Protein AF-A0A0G4HRJ5-F1 (afdb_monomer_lite)

Structure (mmCIF, N/CA/C/O backbone):
data_AF-A0A0G4HRJ5-F1
#
_entry.id   AF-A0A0G4HRJ5-F1
#
loop_
_atom_site.group_PDB
_atom_site.id
_atom_site.type_symbol
_atom_site.label_atom_id
_atom_site.label_alt_id
_atom_site.label_comp_id
_atom_site.label_asym_id
_atom_site.label_entity_id
_atom_site.label_seq_id
_atom_site.pdbx_PDB_ins_code
_atom_site.Cartn_x
_atom_site.Cartn_y
_atom_site.Cartn_z
_atom_site.occupancy
_atom_site.B_iso_or_equiv
_atom_site.auth_seq_id
_atom_site.auth_comp_id
_atom_site.auth_asym_id
_atom_site.auth_atom_id
_atom_site.pdbx_PDB_model_num
ATOM 1 N N . MET A 1 1 ? 18.821 3.991 -39.140 1.00 31.70 1 MET A N 1
ATOM 2 C CA . MET A 1 1 ? 17.933 5.012 -38.545 1.00 31.70 1 MET A CA 1
ATOM 3 C C . MET A 1 1 ? 18.619 5.508 -37.293 1.00 31.70 1 MET A C 1
ATOM 5 O O . MET A 1 1 ? 19.031 4.677 -36.500 1.00 31.70 1 MET A O 1
ATOM 9 N N . VAL A 1 2 ? 18.840 6.815 -37.174 1.00 23.64 2 VAL A N 1
ATOM 10 C CA . VAL A 1 2 ? 19.399 7.420 -35.958 1.00 23.64 2 VAL A CA 1
ATOM 11 C C . VAL A 1 2 ? 18.264 7.475 -34.936 1.00 23.64 2 VAL A C 1
ATOM 13 O O . VAL A 1 2 ? 17.180 7.947 -35.272 1.00 23.64 2 VAL A O 1
ATOM 16 N N . SER A 1 3 ? 18.463 6.905 -33.745 1.00 29.08 3 SER A N 1
ATOM 17 C CA . SER A 1 3 ? 17.509 7.045 -32.646 1.00 29.08 3 SER A CA 1
ATOM 18 C C . SER A 1 3 ? 17.681 8.428 -32.034 1.00 29.08 3 SER A C 1
ATOM 20 O O . SER A 1 3 ? 18.750 8.725 -31.498 1.00 29.08 3 SER A O 1
ATOM 22 N N . ASP A 1 4 ? 16.644 9.254 -32.081 1.00 27.31 4 ASP A N 1
ATOM 23 C CA . ASP A 1 4 ? 16.620 10.483 -31.299 1.00 27.31 4 ASP A CA 1
ATOM 24 C C . ASP A 1 4 ? 16.441 10.102 -29.823 1.00 27.31 4 ASP A C 1
ATOM 26 O O . ASP A 1 4 ? 15.379 9.642 -29.397 1.00 27.31 4 ASP A O 1
ATOM 30 N N . SER A 1 5 ? 17.511 10.229 -29.037 1.00 27.28 5 SER A N 1
ATOM 31 C CA . SER A 1 5 ? 17.437 10.158 -27.580 1.00 27.28 5 SER A CA 1
ATOM 32 C C . SER A 1 5 ? 16.803 11.449 -27.071 1.00 27.28 5 SER A C 1
ATOM 34 O O . SER A 1 5 ? 17.432 12.508 -27.104 1.00 27.28 5 SER A O 1
ATOM 36 N N . VAL A 1 6 ? 15.563 11.383 -26.595 1.00 27.91 6 VAL A N 1
ATOM 37 C CA . VAL A 1 6 ? 14.952 12.506 -25.880 1.00 27.91 6 VAL A CA 1
ATOM 38 C C . VAL A 1 6 ? 15.430 12.444 -24.429 1.00 27.91 6 VAL A C 1
ATOM 40 O O . VAL A 1 6 ? 14.814 11.803 -23.586 1.00 27.91 6 VAL A O 1
ATOM 43 N N . THR A 1 7 ? 16.546 13.108 -24.127 1.00 31.84 7 THR A N 1
ATOM 44 C CA . THR A 1 7 ? 17.086 13.229 -22.754 1.00 31.84 7 THR A CA 1
ATOM 45 C C . THR A 1 7 ? 16.433 14.374 -21.957 1.00 31.84 7 THR A C 1
ATOM 47 O O . THR A 1 7 ? 16.959 14.817 -20.946 1.00 31.84 7 THR A O 1
ATOM 50 N N . TYR A 1 8 ? 15.273 14.880 -22.372 1.00 31.11 8 TYR A N 1
ATOM 51 C CA . TYR A 1 8 ? 14.590 15.987 -21.694 1.00 31.11 8 TYR A CA 1
ATOM 52 C C . TYR A 1 8 ? 13.106 15.668 -21.524 1.00 31.11 8 TYR A C 1
ATOM 54 O O . TYR A 1 8 ? 12.290 16.018 -22.369 1.00 31.11 8 TYR A O 1
ATOM 62 N N . VAL A 1 9 ? 12.748 14.997 -20.428 1.00 36.56 9 VAL A N 1
ATOM 63 C CA . VAL A 1 9 ? 11.336 14.819 -20.026 1.00 36.56 9 VAL A CA 1
ATOM 64 C C . VAL A 1 9 ? 11.075 15.357 -18.611 1.00 36.56 9 VAL A C 1
ATOM 66 O O . VAL A 1 9 ? 9.957 15.310 -18.129 1.00 36.56 9 VAL A O 1
ATOM 69 N N . THR A 1 10 ? 12.054 15.941 -17.922 1.00 44.94 10 THR A N 1
ATOM 70 C CA . THR A 1 10 ? 11.899 16.219 -16.484 1.00 44.94 10 THR A CA 1
ATOM 71 C C . THR A 1 10 ? 11.184 17.536 -16.163 1.00 44.94 10 THR A C 1
ATOM 73 O O . THR A 1 10 ? 10.340 17.557 -15.277 1.00 44.94 10 THR A O 1
ATOM 76 N N . GLU A 1 11 ? 11.442 18.627 -16.890 1.00 33.75 11 GLU A N 1
ATOM 77 C CA . GLU A 1 11 ? 10.856 19.942 -16.561 1.00 33.75 11 GLU A CA 1
ATOM 78 C C . GLU A 1 11 ? 9.543 20.212 -17.317 1.00 33.75 11 GLU A C 1
ATOM 80 O O . GLU A 1 11 ? 8.585 20.746 -16.762 1.00 33.75 11 GLU A O 1
ATOM 85 N N . THR A 1 12 ? 9.483 19.825 -18.594 1.00 34.88 12 THR A N 1
ATOM 86 C CA . THR A 1 12 ? 8.328 20.080 -19.468 1.00 34.88 12 THR A CA 1
ATOM 87 C C . THR A 1 12 ? 7.166 19.145 -19.164 1.00 34.88 12 THR A C 1
ATOM 89 O O . THR A 1 12 ? 6.033 19.603 -19.160 1.00 34.88 12 THR A O 1
ATOM 92 N N . ALA A 1 13 ? 7.423 17.866 -18.860 1.00 34.97 13 ALA A N 1
ATOM 93 C CA . ALA A 1 13 ? 6.357 16.954 -18.446 1.00 34.97 13 ALA A CA 1
ATOM 94 C C . ALA A 1 13 ? 5.834 17.305 -17.049 1.00 34.97 13 ALA A C 1
ATOM 96 O O . ALA A 1 13 ? 4.633 17.230 -16.835 1.00 34.97 13 ALA A O 1
ATOM 97 N N . ARG A 1 14 ? 6.706 17.768 -16.136 1.00 38.19 14 ARG A N 1
ATOM 98 C CA . ARG A 1 14 ? 6.296 18.306 -14.832 1.00 38.19 14 ARG A CA 1
ATOM 99 C C . ARG A 1 14 ? 5.398 19.530 -14.998 1.00 38.19 14 ARG A C 1
ATOM 101 O O . ARG A 1 14 ? 4.308 19.537 -14.453 1.00 38.19 14 ARG A O 1
ATOM 108 N N . ARG A 1 15 ? 5.805 20.523 -15.798 1.00 38.50 15 ARG A N 1
ATOM 109 C CA . ARG A 1 15 ? 4.984 21.718 -16.065 1.00 38.50 15 ARG A CA 1
ATOM 110 C C . ARG A 1 15 ? 3.694 21.406 -16.813 1.00 38.50 15 ARG A C 1
ATOM 112 O O . ARG A 1 15 ? 2.676 21.985 -16.474 1.00 38.50 15 ARG A O 1
ATOM 119 N N . ALA A 1 16 ? 3.724 20.496 -17.786 1.00 37.69 16 ALA A N 1
ATOM 120 C CA . ALA A 1 16 ? 2.526 20.066 -18.498 1.00 37.69 16 ALA A CA 1
ATOM 121 C C . ALA A 1 16 ? 1.567 19.335 -17.554 1.00 37.69 16 ALA A C 1
ATOM 123 O O . ALA A 1 16 ? 0.392 19.653 -17.537 1.00 37.69 16 ALA A O 1
ATOM 124 N N . LEU A 1 17 ? 2.065 18.425 -16.711 1.00 37.88 17 LEU A N 1
ATOM 125 C CA . LEU A 1 17 ? 1.256 17.743 -15.704 1.00 37.88 17 LEU A CA 1
ATOM 126 C C . LEU A 1 17 ? 0.720 18.727 -14.651 1.00 37.88 17 LEU A C 1
ATOM 128 O O . LEU A 1 17 ? -0.447 18.647 -14.298 1.00 37.88 17 LEU A O 1
ATOM 132 N N . GLU A 1 18 ? 1.525 19.687 -14.193 1.00 40.72 18 GLU A N 1
ATOM 133 C CA . GLU A 1 18 ? 1.109 20.744 -13.260 1.00 40.72 18 GLU A CA 1
ATOM 134 C C . GLU A 1 18 ? 0.071 21.695 -13.876 1.00 40.72 18 GLU A C 1
ATOM 136 O O . GLU A 1 18 ? -0.899 22.035 -13.205 1.00 40.72 18 GLU A O 1
ATOM 141 N N . GLU A 1 19 ? 0.228 22.110 -15.137 1.00 39.84 19 GLU A N 1
ATOM 142 C CA . GLU A 1 19 ? -0.757 22.929 -15.859 1.00 39.84 19 GLU A CA 1
ATOM 143 C C . GLU A 1 19 ? -2.041 22.148 -16.156 1.00 39.84 19 GLU A C 1
ATOM 145 O O . GLU A 1 19 ? -3.129 22.693 -15.987 1.00 39.84 19 GLU A O 1
ATOM 150 N N . GLU A 1 20 ? -1.949 20.874 -16.542 1.00 41.22 20 GLU A N 1
ATOM 151 C CA . GLU A 1 20 ? -3.113 20.023 -16.805 1.00 41.22 20 GLU A CA 1
ATOM 152 C C . GLU A 1 20 ? -3.873 19.730 -15.504 1.00 41.22 20 GLU A C 1
ATOM 154 O O . GLU A 1 20 ? -5.090 19.879 -15.470 1.00 41.22 20 GLU A O 1
ATOM 159 N N . ILE A 1 21 ? -3.176 19.410 -14.403 1.00 39.03 21 ILE A N 1
ATOM 160 C CA . ILE A 1 21 ? -3.776 19.221 -13.071 1.00 39.03 21 ILE A CA 1
ATOM 161 C C . ILE A 1 21 ? -4.459 20.514 -12.617 1.00 39.03 21 ILE A C 1
ATOM 163 O O . ILE A 1 21 ? -5.621 20.476 -12.209 1.00 39.03 21 ILE A O 1
ATOM 167 N N . LYS A 1 22 ? -3.784 21.661 -12.760 1.00 39.59 22 LYS A N 1
ATOM 168 C CA . LYS A 1 22 ? -4.311 22.980 -12.381 1.00 39.59 22 LYS A CA 1
ATOM 169 C C . LYS A 1 22 ? -5.511 23.418 -13.229 1.00 39.59 22 LYS A C 1
ATOM 171 O O . LYS A 1 22 ? -6.364 24.135 -12.719 1.00 39.59 22 LYS A O 1
ATOM 176 N N . ASN A 1 23 ? -5.596 22.972 -14.483 1.00 40.16 23 ASN A N 1
ATOM 177 C CA . ASN A 1 23 ? -6.722 23.244 -15.383 1.00 40.16 23 ASN A CA 1
ATOM 178 C C . ASN A 1 23 ? -7.838 22.181 -15.310 1.00 40.16 23 ASN A C 1
ATOM 180 O O . ASN A 1 23 ? -8.950 22.430 -15.770 1.00 40.16 23 ASN A O 1
ATOM 184 N N . SER A 1 24 ? -7.570 20.999 -14.744 1.00 41.06 24 SER A N 1
ATOM 185 C CA . SER A 1 24 ? -8.517 19.872 -14.685 1.00 41.06 24 SER A CA 1
ATOM 186 C C . SER A 1 24 ? -9.496 19.910 -13.508 1.00 41.06 24 SER A C 1
ATOM 188 O O . SER A 1 24 ? -10.345 19.023 -13.401 1.00 41.06 24 SER A O 1
ATOM 190 N N . SER A 1 25 ? -9.413 20.924 -12.642 1.00 40.06 25 SER A N 1
ATOM 191 C CA . SER A 1 25 ? -10.171 20.970 -11.389 1.00 40.06 25 SER A CA 1
ATOM 192 C C . SER A 1 25 ? -11.670 21.250 -11.533 1.00 40.06 25 SER A C 1
ATOM 194 O O . SER A 1 25 ? -12.364 21.159 -10.525 1.00 40.06 25 SER A O 1
ATOM 196 N N . GLU A 1 26 ? -12.212 21.504 -12.733 1.00 41.25 26 GLU A N 1
ATOM 197 C CA . GLU A 1 26 ? -13.675 21.629 -12.888 1.00 41.25 26 GLU A CA 1
ATOM 198 C C . GLU A 1 26 ? -14.309 20.834 -14.037 1.00 41.25 26 GLU A C 1
ATOM 200 O O . GLU A 1 26 ? -15.413 20.334 -13.847 1.00 41.25 26 GLU A O 1
ATOM 205 N N . GLU A 1 27 ? -13.643 20.565 -15.164 1.00 43.56 27 GLU A N 1
ATOM 206 C CA . GLU A 1 27 ? -14.163 19.621 -16.167 1.00 43.56 27 GLU A CA 1
ATOM 207 C C . GLU A 1 27 ? -13.027 18.989 -16.982 1.00 43.56 27 GLU A C 1
ATOM 209 O O . GLU A 1 27 ? -12.600 19.528 -18.002 1.00 43.56 27 GLU A O 1
ATOM 214 N N . MET A 1 28 ? -12.561 17.792 -16.604 1.00 46.19 28 MET A N 1
ATOM 215 C CA . MET A 1 28 ? -11.814 16.968 -17.563 1.00 46.19 28 MET A CA 1
ATOM 216 C C . MET A 1 28 ? -12.704 16.729 -18.792 1.00 46.19 28 MET A C 1
ATOM 218 O O . MET A 1 28 ? -13.804 16.178 -18.636 1.00 46.19 28 MET A O 1
ATOM 222 N N . PRO A 1 29 ? -12.276 17.099 -20.015 1.00 47.25 29 PRO A N 1
ATOM 223 C CA . PRO A 1 29 ? -13.163 17.037 -21.164 1.00 47.25 29 PRO A CA 1
ATOM 224 C C . PRO A 1 29 ? -13.667 15.606 -21.363 1.00 47.25 29 PRO A C 1
ATOM 226 O O . PRO A 1 29 ? -12.880 14.659 -21.401 1.00 47.25 29 PRO A O 1
ATOM 229 N N . LYS A 1 30 ? -14.984 15.430 -21.541 1.00 48.16 30 LYS A N 1
ATOM 230 C CA . LYS A 1 30 ? -15.637 14.114 -21.741 1.00 48.16 30 LYS A CA 1
ATOM 231 C C . LYS A 1 30 ? -14.967 13.253 -22.828 1.00 48.16 30 LYS A C 1
ATOM 233 O O . LYS A 1 30 ? -15.100 12.032 -22.807 1.00 48.16 30 LYS A O 1
ATOM 238 N N . ALA A 1 31 ? -14.249 13.876 -23.766 1.00 44.59 31 ALA A N 1
ATOM 239 C CA . ALA A 1 31 ? -13.450 13.217 -24.795 1.00 44.59 31 ALA A CA 1
ATOM 240 C C . ALA A 1 31 ? -12.243 12.426 -24.244 1.00 44.59 31 ALA A C 1
ATOM 242 O O . ALA A 1 31 ? -11.934 11.372 -24.791 1.00 44.59 31 ALA A O 1
ATOM 243 N N . PHE A 1 32 ? -11.606 12.876 -23.157 1.00 41.34 32 PHE A N 1
ATOM 244 C CA . PHE A 1 32 ? -10.485 12.175 -22.508 1.00 41.34 32 PHE A CA 1
ATOM 245 C C . PHE A 1 32 ? -10.941 10.997 -21.643 1.00 41.34 32 PHE A C 1
ATOM 247 O O . PHE A 1 32 ? -10.195 10.044 -21.448 1.00 41.34 32 PHE A O 1
ATOM 254 N N . LEU A 1 33 ? -12.195 11.023 -21.183 1.00 48.62 33 LEU A N 1
ATOM 255 C CA . LEU A 1 33 ? -12.814 9.930 -20.430 1.00 48.62 33 LEU A CA 1
ATOM 256 C C . LEU A 1 33 ? -13.374 8.811 -21.326 1.00 48.62 33 LEU A C 1
ATOM 258 O O . LEU A 1 33 ? -13.763 7.763 -20.807 1.00 48.62 33 LEU A O 1
ATOM 262 N N . LYS A 1 34 ? -13.417 9.001 -22.654 1.00 47.16 34 LYS A N 1
ATOM 263 C CA . LYS A 1 34 ? -13.717 7.919 -23.600 1.00 47.16 34 LYS A CA 1
ATOM 264 C C . LYS A 1 34 ? -12.475 7.037 -23.761 1.00 47.16 34 LYS A C 1
ATOM 266 O O . LYS A 1 34 ? -11.459 7.479 -24.294 1.00 47.16 34 LYS A O 1
ATOM 271 N N . ALA A 1 35 ? -12.576 5.789 -23.304 1.00 45.81 35 ALA A N 1
ATOM 272 C CA . ALA A 1 35 ? -11.526 4.784 -23.445 1.00 45.81 35 ALA A CA 1
ATOM 273 C C . ALA A 1 35 ? -11.097 4.598 -24.916 1.00 45.81 35 ALA A C 1
ATOM 275 O O . ALA A 1 35 ? -11.914 4.714 -25.833 1.00 45.81 35 ALA A O 1
ATOM 276 N N . GLY A 1 36 ? -9.809 4.310 -25.132 1.00 44.94 36 GLY A N 1
ATOM 277 C CA . GLY A 1 36 ? -9.297 3.851 -26.426 1.00 44.94 36 GLY A CA 1
ATOM 278 C C . GLY A 1 36 ? -9.843 2.462 -26.768 1.00 44.94 36 GLY A C 1
ATOM 279 O O . GLY A 1 36 ? -10.295 1.736 -25.884 1.00 44.94 36 GLY A O 1
ATOM 280 N N . ASP A 1 37 ? -9.821 2.091 -28.051 1.00 49.75 37 ASP A N 1
ATOM 281 C CA . ASP A 1 37 ? -10.611 0.970 -28.587 1.00 49.75 37 ASP A CA 1
ATOM 282 C C . ASP A 1 37 ? -10.326 -0.396 -27.919 1.00 49.75 37 ASP A C 1
ATOM 284 O O . ASP A 1 37 ? -11.249 -1.196 -27.781 1.00 49.75 37 ASP A O 1
ATOM 288 N N . ASN A 1 38 ? -9.106 -0.609 -27.394 1.00 43.97 38 ASN A N 1
ATOM 289 C CA . ASN A 1 38 ? -8.694 -1.832 -26.682 1.00 43.97 38 ASN A CA 1
ATOM 290 C C . ASN A 1 38 ? -8.533 -1.683 -25.153 1.00 43.97 38 ASN A C 1
ATOM 292 O O . ASN A 1 38 ? -8.347 -2.682 -24.464 1.00 43.97 38 ASN A O 1
ATOM 296 N N . SER A 1 39 ? -8.655 -0.470 -24.596 1.00 51.12 39 SER A N 1
ATOM 297 C CA . SER A 1 39 ? -8.697 -0.221 -23.140 1.00 51.12 39 SER A CA 1
ATOM 298 C C . SER A 1 39 ? -10.122 -0.055 -22.599 1.00 51.12 39 SER A C 1
ATOM 300 O O . SER A 1 39 ? -10.316 0.348 -21.453 1.00 51.12 39 SER A O 1
ATOM 302 N N . LYS A 1 40 ? -11.140 -0.383 -23.408 1.00 56.91 40 LYS A N 1
ATOM 303 C CA . LYS A 1 40 ? -12.565 -0.232 -23.060 1.00 56.91 40 LYS A CA 1
ATOM 304 C C . LYS A 1 40 ? -12.950 -0.916 -21.747 1.00 56.91 40 LYS A C 1
ATOM 306 O O . LYS A 1 40 ? -13.746 -0.362 -20.985 1.00 56.91 40 LYS A O 1
ATOM 311 N N . ASN A 1 41 ? -12.368 -2.081 -21.463 1.00 64.38 41 ASN A N 1
ATOM 312 C CA . ASN A 1 41 ? -12.730 -2.850 -20.276 1.00 64.38 41 ASN A CA 1
ATOM 313 C C . ASN A 1 41 ? -11.888 -2.454 -19.060 1.00 64.38 41 ASN A C 1
ATOM 315 O O . ASN A 1 41 ? -12.483 -2.124 -18.042 1.00 64.38 41 ASN A O 1
ATOM 319 N N . PHE A 1 42 ? -10.563 -2.338 -19.181 1.00 74.88 42 PHE A N 1
ATOM 320 C CA . PHE A 1 42 ? -9.662 -2.058 -18.054 1.00 74.88 42 PHE A CA 1
ATOM 321 C C . PHE A 1 42 ? -8.687 -0.901 -18.362 1.00 74.88 42 PHE A C 1
ATOM 323 O O . PHE A 1 42 ? -7.552 -1.135 -18.781 1.00 74.88 42 PHE A O 1
ATOM 330 N N . PRO A 1 43 ? -9.126 0.365 -18.224 1.00 80.31 43 PRO A N 1
ATOM 331 C CA . PRO A 1 43 ? -8.335 1.528 -18.637 1.00 80.31 43 PRO A CA 1
ATOM 332 C C . PRO A 1 43 ? -7.330 2.032 -17.588 1.00 80.31 43 PRO A C 1
ATOM 334 O O . PRO A 1 43 ? -6.434 2.802 -17.932 1.00 80.31 43 PRO A O 1
ATOM 337 N N . TYR A 1 44 ? -7.473 1.639 -16.323 1.00 86.12 44 TYR A N 1
ATOM 338 C CA . TYR A 1 44 ? -6.615 2.088 -15.225 1.00 86.12 44 TYR A CA 1
ATOM 339 C C . TYR A 1 44 ? -5.304 1.300 -15.222 1.00 86.12 44 TYR A C 1
ATOM 341 O O . TYR A 1 44 ? -5.316 0.096 -15.474 1.00 86.12 44 TYR A O 1
ATOM 349 N N . PHE A 1 45 ? -4.174 1.977 -14.991 1.00 86.62 45 PHE A N 1
ATOM 350 C CA . PHE A 1 45 ? -2.818 1.393 -14.984 1.00 86.62 45 PHE A CA 1
ATOM 351 C C . PHE A 1 45 ? -2.381 0.657 -16.270 1.00 86.62 45 PHE A C 1
ATOM 353 O O . PHE A 1 45 ? -1.305 0.065 -16.321 1.00 86.62 45 PHE A O 1
ATOM 360 N N . ALA A 1 46 ? -3.142 0.743 -17.367 1.00 85.56 46 ALA A N 1
ATOM 361 C CA . ALA A 1 46 ? -2.824 0.057 -18.625 1.00 85.56 46 ALA A CA 1
ATOM 362 C C . ALA A 1 46 ? -1.555 0.588 -19.332 1.00 85.56 46 ALA A C 1
ATOM 364 O O . ALA A 1 46 ? -1.059 -0.023 -20.280 1.00 85.56 46 ALA A O 1
ATOM 365 N N . PHE A 1 47 ? -1.014 1.717 -18.863 1.00 86.25 47 PHE A N 1
ATOM 366 C CA . PHE A 1 47 ? 0.242 2.297 -19.339 1.00 86.25 47 PHE A CA 1
ATOM 367 C C . PHE A 1 47 ? 1.491 1.570 -18.808 1.00 86.25 47 PHE A C 1
ATOM 369 O O . PHE A 1 47 ? 2.586 1.820 -19.317 1.00 86.25 47 PHE A O 1
ATOM 376 N N . MET A 1 48 ? 1.344 0.691 -17.809 1.00 90.00 48 MET A N 1
ATOM 377 C CA . MET A 1 48 ? 2.463 -0.028 -17.196 1.00 90.00 48 MET A CA 1
ATOM 378 C C . MET A 1 48 ? 3.207 -0.886 -18.234 1.00 90.00 48 MET A C 1
ATOM 380 O O . MET A 1 48 ? 2.573 -1.634 -18.989 1.00 90.00 48 MET A O 1
ATOM 384 N N . PRO A 1 49 ? 4.545 -0.780 -18.319 1.00 92.75 49 PRO A N 1
ATOM 385 C CA . PRO A 1 49 ? 5.308 -1.494 -19.328 1.00 92.75 49 PRO A CA 1
ATOM 386 C C . PRO A 1 49 ? 5.594 -2.947 -18.909 1.00 92.75 49 PRO A C 1
ATOM 388 O O . PRO A 1 49 ? 5.500 -3.310 -17.739 1.00 92.75 49 PRO A O 1
ATOM 391 N N . ILE A 1 50 ? 5.992 -3.783 -19.868 1.00 93.31 50 ILE A N 1
ATOM 392 C CA . ILE A 1 50 ? 6.495 -5.142 -19.603 1.00 93.31 50 ILE A CA 1
ATOM 393 C C . ILE A 1 50 ? 8.019 -5.136 -19.584 1.00 93.31 50 ILE A C 1
ATOM 395 O O . ILE A 1 50 ? 8.629 -4.414 -20.371 1.00 93.31 50 ILE A O 1
ATOM 399 N N . ILE A 1 51 ? 8.644 -5.943 -18.730 1.00 94.00 51 ILE A N 1
ATOM 400 C CA . ILE A 1 51 ? 10.090 -6.161 -18.807 1.00 94.00 51 ILE A CA 1
ATOM 401 C C . ILE A 1 51 ? 10.411 -7.085 -19.987 1.00 94.00 51 ILE A C 1
ATOM 403 O O . ILE A 1 51 ? 9.759 -8.109 -20.174 1.00 94.00 51 ILE A O 1
ATOM 407 N N . LEU A 1 52 ? 11.408 -6.715 -20.789 1.00 95.12 52 LEU A N 1
ATOM 408 C CA . LEU A 1 52 ? 11.949 -7.566 -21.852 1.00 95.12 52 LEU A CA 1
ATOM 409 C C . LEU A 1 52 ? 13.174 -8.347 -21.387 1.00 95.12 52 LEU A C 1
ATOM 411 O O . LEU A 1 52 ? 13.378 -9.472 -21.828 1.00 95.12 52 LEU A O 1
ATOM 415 N N . GLY A 1 53 ? 13.990 -7.746 -20.524 1.00 94.50 53 GLY A N 1
ATOM 416 C CA . GLY A 1 53 ? 15.203 -8.354 -19.998 1.00 94.50 53 GLY A CA 1
ATOM 417 C C . GLY A 1 53 ? 16.169 -7.324 -19.434 1.00 94.50 53 GLY A C 1
ATOM 418 O O . GLY A 1 53 ? 15.861 -6.130 -19.353 1.00 94.50 53 GLY A O 1
ATOM 419 N N . THR A 1 54 ? 17.354 -7.805 -19.077 1.00 95.06 54 THR A N 1
ATOM 420 C CA . THR A 1 54 ? 18.424 -6.999 -18.493 1.00 95.06 54 THR A CA 1
ATOM 421 C C . THR A 1 54 ? 19.700 -7.187 -19.298 1.00 95.06 54 THR A C 1
ATOM 423 O O . THR A 1 54 ? 20.151 -8.312 -19.498 1.00 95.06 54 THR A O 1
ATOM 426 N N . ALA A 1 55 ? 20.292 -6.084 -19.750 1.00 96.25 55 ALA A N 1
ATOM 427 C CA . ALA A 1 55 ? 21.553 -6.085 -20.477 1.00 96.25 55 ALA A CA 1
ATOM 428 C C . ALA A 1 55 ? 22.702 -5.714 -19.530 1.00 96.25 55 ALA A C 1
ATOM 430 O O . ALA A 1 55 ? 22.904 -4.536 -19.215 1.00 96.25 55 ALA A O 1
ATOM 431 N N . VAL A 1 56 ? 23.447 -6.725 -19.079 1.00 96.00 56 VAL A N 1
ATOM 432 C CA . VAL A 1 56 ? 24.644 -6.550 -18.244 1.00 96.00 56 VAL A CA 1
ATOM 433 C C . VAL A 1 56 ? 25.829 -6.143 -19.131 1.00 96.00 56 VAL A C 1
ATOM 435 O O . VAL A 1 56 ? 26.059 -6.795 -20.155 1.00 96.00 56 VAL A O 1
ATOM 438 N N . PRO A 1 57 ? 26.566 -5.065 -18.802 1.00 95.88 57 PRO A N 1
ATOM 439 C CA . PRO A 1 57 ? 27.725 -4.638 -19.578 1.00 95.88 57 PRO A CA 1
ATOM 440 C C . PRO A 1 57 ? 28.764 -5.746 -19.721 1.00 95.88 57 PRO A C 1
ATOM 442 O O . PRO A 1 57 ? 29.098 -6.418 -18.751 1.00 95.88 57 PRO A O 1
ATOM 445 N N . ASP A 1 58 ? 29.264 -5.914 -20.943 1.00 93.00 58 ASP A N 1
ATOM 446 C CA . ASP A 1 58 ? 30.277 -6.909 -21.317 1.00 93.00 58 ASP A CA 1
ATOM 447 C C . ASP A 1 58 ? 29.844 -8.375 -21.110 1.00 93.00 58 ASP A C 1
ATOM 449 O O . ASP A 1 58 ? 30.648 -9.290 -21.287 1.00 93.00 58 ASP A O 1
ATOM 453 N N . GLY A 1 59 ? 28.563 -8.602 -20.803 1.00 92.88 59 GLY A N 1
ATOM 454 C CA . GLY A 1 59 ? 27.934 -9.915 -20.815 1.00 92.88 59 GLY A CA 1
ATOM 455 C C . GLY A 1 59 ? 27.539 -10.380 -22.219 1.00 92.88 59 GLY A C 1
ATOM 456 O O . GLY A 1 59 ? 27.714 -9.682 -23.230 1.00 92.88 59 GLY A O 1
ATOM 457 N N . ASP A 1 60 ? 26.969 -11.582 -22.269 1.00 95.00 60 ASP A N 1
ATOM 458 C CA . ASP A 1 60 ? 26.412 -12.146 -23.493 1.00 95.00 60 ASP A CA 1
ATOM 459 C C . ASP A 1 60 ? 25.221 -11.328 -24.002 1.00 95.00 60 ASP A C 1
ATOM 461 O O . ASP A 1 60 ? 24.528 -10.627 -23.258 1.00 95.00 60 ASP A O 1
ATOM 465 N N . ALA A 1 61 ? 24.986 -11.411 -25.310 1.00 94.44 61 ALA A N 1
ATOM 466 C CA . ALA A 1 61 ? 23.817 -10.791 -25.904 1.00 94.44 61 ALA A CA 1
ATOM 467 C C . ALA A 1 61 ? 22.547 -11.507 -25.413 1.00 94.44 61 ALA A C 1
ATOM 469 O O . ALA A 1 61 ? 22.482 -12.736 -25.393 1.00 94.44 61 ALA A O 1
ATOM 470 N N . PHE A 1 62 ? 21.543 -10.734 -25.006 1.00 95.06 62 PHE A N 1
ATOM 471 C CA . PHE A 1 62 ? 20.310 -11.250 -24.425 1.00 95.06 62 PHE A CA 1
ATOM 472 C C . PHE A 1 62 ? 19.187 -11.238 -25.476 1.00 95.06 62 PHE A C 1
ATOM 474 O O . PHE A 1 62 ? 18.723 -10.153 -25.858 1.00 95.06 62 PHE A O 1
ATOM 481 N N . PRO A 1 63 ? 18.741 -12.405 -25.977 1.00 96.44 63 PRO A N 1
ATOM 482 C CA . PRO A 1 63 ? 17.611 -12.481 -26.892 1.00 96.44 63 PRO A CA 1
ATOM 483 C C . PRO A 1 63 ? 16.293 -12.271 -26.142 1.00 96.44 63 PRO A C 1
ATOM 485 O O . PRO A 1 63 ? 16.127 -12.714 -25.009 1.00 96.44 63 PRO A O 1
ATOM 488 N N . PHE A 1 64 ? 15.320 -11.638 -26.794 1.00 95.44 64 PHE A N 1
ATOM 489 C CA . PHE A 1 64 ? 13.983 -11.454 -26.234 1.00 95.44 64 PHE A CA 1
ATOM 490 C C . PHE A 1 64 ? 12.889 -11.570 -27.296 1.00 95.44 64 PHE A C 1
ATOM 492 O O . PHE A 1 64 ? 13.094 -11.332 -28.491 1.00 95.44 64 PHE A O 1
ATOM 499 N N . SER A 1 65 ? 11.683 -11.882 -26.832 1.00 94.31 65 SER A N 1
ATOM 500 C CA . SER A 1 65 ? 10.450 -11.865 -27.617 1.00 94.31 65 SER A CA 1
ATOM 501 C C . SER A 1 65 ? 9.442 -10.912 -26.991 1.00 94.31 65 SER A C 1
ATOM 503 O O . SER A 1 65 ? 9.325 -10.848 -25.769 1.00 94.31 65 SER A O 1
ATOM 505 N N . VAL A 1 66 ? 8.685 -10.206 -27.825 1.00 91.88 66 VAL A N 1
ATOM 506 C CA . VAL A 1 66 ? 7.583 -9.351 -27.385 1.00 91.88 66 VAL A CA 1
ATOM 507 C C . VAL A 1 66 ? 6.278 -10.145 -27.522 1.00 91.88 66 VAL A C 1
ATOM 509 O O . VAL A 1 66 ? 5.899 -10.467 -28.653 1.00 91.88 66 VAL A O 1
ATOM 512 N N . PRO A 1 67 ? 5.587 -10.470 -26.416 1.00 87.38 67 PRO A N 1
ATOM 513 C CA . PRO A 1 67 ? 4.320 -11.198 -26.459 1.00 87.38 67 PRO A CA 1
ATOM 514 C C . PRO A 1 67 ? 3.259 -10.348 -27.164 1.00 87.38 67 PRO A C 1
ATOM 516 O O . PRO A 1 67 ? 2.833 -9.327 -26.644 1.00 87.38 67 PRO A O 1
ATOM 519 N N . GLY A 1 68 ? 2.876 -10.712 -28.389 1.00 85.12 68 GLY A N 1
ATOM 520 C CA . GLY A 1 68 ? 2.008 -9.859 -29.209 1.00 85.12 68 GLY A CA 1
ATOM 521 C C . GLY A 1 68 ? 0.552 -9.803 -28.747 1.00 85.12 68 GLY A C 1
ATOM 522 O O . GLY A 1 68 ? -0.154 -8.854 -29.069 1.00 85.12 68 GLY A O 1
ATOM 523 N N . ASP A 1 69 ? 0.102 -10.789 -27.974 1.00 84.75 69 ASP A N 1
ATOM 524 C CA . ASP A 1 69 ? -1.264 -10.873 -27.460 1.00 84.75 69 ASP A CA 1
ATOM 525 C C . ASP A 1 69 ? -1.551 -9.880 -26.327 1.00 84.75 69 ASP A C 1
ATOM 527 O O . ASP A 1 69 ? -2.705 -9.509 -26.136 1.00 84.75 69 ASP A O 1
ATOM 531 N N . VAL A 1 70 ? -0.513 -9.393 -25.640 1.00 85.25 70 VAL A N 1
ATOM 532 C CA . VAL A 1 70 ? -0.632 -8.434 -24.524 1.00 85.25 70 VAL A CA 1
ATOM 533 C C . VAL A 1 70 ? -0.335 -6.988 -24.946 1.00 85.25 70 VAL A C 1
ATOM 535 O O . VAL A 1 70 ? -0.293 -6.083 -24.099 1.00 85.25 70 VAL A O 1
ATOM 538 N N . MET A 1 71 ? -0.091 -6.770 -26.243 1.00 87.44 71 MET A N 1
ATOM 539 C CA . MET A 1 71 ? 0.255 -5.483 -26.842 1.00 87.44 71 MET A CA 1
ATOM 540 C C . MET A 1 71 ? -0.954 -4.848 -27.520 1.00 87.44 71 MET A C 1
ATOM 542 O O . MET A 1 71 ? -1.753 -5.499 -28.190 1.00 87.44 71 MET A O 1
ATOM 546 N N . GLU A 1 72 ? -1.068 -3.531 -27.394 1.00 85.56 72 GLU A N 1
ATOM 547 C CA . GLU A 1 72 ? -2.069 -2.781 -28.138 1.00 85.56 72 GLU A CA 1
ATOM 548 C C . GLU A 1 72 ? -1.752 -2.760 -29.652 1.00 85.56 72 GLU A C 1
ATOM 550 O O . GLU A 1 72 ? -0.600 -2.552 -30.045 1.00 85.56 72 GLU A O 1
ATOM 555 N N . PRO A 1 73 ? -2.754 -2.892 -30.541 1.00 82.88 73 PRO A N 1
ATOM 556 C CA . PRO A 1 73 ? -2.561 -2.695 -31.970 1.00 82.88 73 PRO A CA 1
ATOM 557 C C . PRO A 1 73 ? -1.853 -1.370 -32.279 1.00 82.88 73 PRO A C 1
ATOM 559 O O . PRO A 1 73 ? -2.278 -0.295 -31.861 1.00 82.88 73 PRO A O 1
ATOM 562 N N . GLY A 1 74 ? -0.753 -1.453 -33.030 1.00 83.06 74 GLY A N 1
ATOM 563 C CA . GLY A 1 74 ? 0.057 -0.294 -33.414 1.00 83.06 74 GLY A CA 1
ATOM 564 C C . GLY A 1 74 ? 1.100 0.155 -32.384 1.00 83.06 74 GLY A C 1
ATOM 565 O O . GLY A 1 74 ? 1.881 1.049 -32.704 1.00 83.06 74 GLY A O 1
ATOM 566 N N . SER A 1 75 ? 1.166 -0.456 -31.194 1.00 86.69 75 SER A N 1
ATOM 567 C CA . SER A 1 75 ? 2.233 -0.201 -30.208 1.00 86.69 75 SER A CA 1
ATOM 568 C C . SER A 1 75 ? 3.427 -1.159 -30.330 1.00 86.69 75 SER A C 1
ATOM 570 O O . SER A 1 75 ? 4.465 -0.933 -29.696 1.00 86.69 75 SER A O 1
ATOM 572 N N . GLN A 1 76 ? 3.282 -2.216 -31.134 1.00 92.69 76 GLN A N 1
ATOM 573 C CA . GLN A 1 76 ? 4.305 -3.208 -31.444 1.00 92.69 76 GLN A CA 1
ATOM 574 C C . GLN A 1 76 ? 4.647 -3.153 -32.935 1.00 92.69 76 GLN A C 1
ATOM 576 O O . GLN A 1 76 ? 3.820 -3.479 -33.788 1.00 92.69 76 GLN A O 1
ATOM 581 N N . CYS A 1 77 ? 5.878 -2.756 -33.245 1.00 93.56 77 CYS A N 1
ATOM 582 C CA . CYS A 1 77 ? 6.402 -2.760 -34.607 1.00 93.56 77 CYS A CA 1
ATOM 583 C C . CYS A 1 77 ? 7.275 -3.989 -34.863 1.00 93.56 77 CYS A C 1
ATOM 585 O O . CYS A 1 77 ? 7.290 -4.501 -35.980 1.00 93.56 77 CYS A O 1
ATOM 587 N N . TYR A 1 78 ? 7.982 -4.467 -33.837 1.00 95.00 78 TYR A N 1
ATOM 588 C CA . TYR A 1 78 ? 8.870 -5.624 -33.923 1.00 95.00 78 TYR A CA 1
ATOM 589 C C . TYR A 1 78 ? 8.471 -6.695 -32.897 1.00 95.00 78 TYR A C 1
ATOM 591 O O . TYR A 1 78 ? 7.998 -6.392 -31.800 1.00 95.00 78 TYR A O 1
ATOM 599 N N . SER A 1 79 ? 8.620 -7.967 -33.270 1.00 9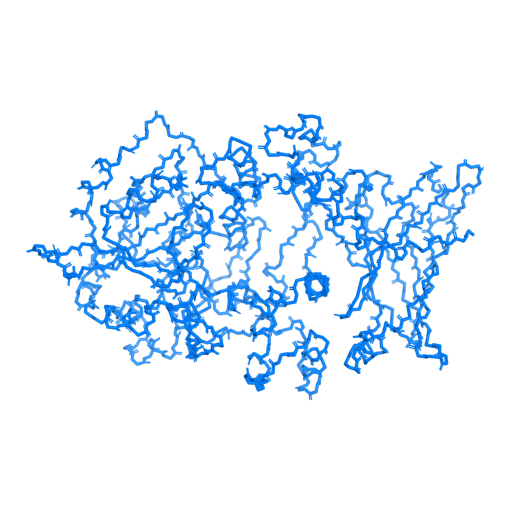4.19 79 SER A N 1
ATOM 600 C CA . SER A 1 79 ? 8.170 -9.114 -32.467 1.00 94.19 79 SER A CA 1
ATOM 601 C C . SER A 1 79 ? 9.261 -9.707 -31.583 1.00 94.19 79 SER A C 1
ATOM 603 O O . SER A 1 79 ? 8.966 -10.431 -30.636 1.00 94.19 79 SER A O 1
ATOM 605 N N . SER A 1 80 ? 10.523 -9.445 -31.900 1.00 95.94 80 SER A N 1
ATOM 606 C CA . SER A 1 80 ? 11.664 -9.982 -31.168 1.00 95.94 80 SER A CA 1
ATOM 607 C C . SER A 1 80 ? 12.904 -9.129 -31.380 1.00 95.94 80 SER A C 1
ATOM 609 O O . SER A 1 80 ? 12.939 -8.228 -32.225 1.00 95.94 80 SER A O 1
ATOM 611 N N . GLY A 1 81 ? 13.937 -9.424 -30.607 1.00 96.12 81 GLY A N 1
ATOM 612 C CA . GLY A 1 81 ? 15.207 -8.750 -30.733 1.00 96.12 81 GLY A CA 1
ATOM 613 C C . GLY A 1 81 ? 16.300 -9.379 -29.894 1.00 96.12 81 GLY A C 1
ATOM 614 O O . GLY A 1 81 ? 16.130 -10.433 -29.287 1.00 96.12 81 GLY A O 1
ATOM 615 N N . GLU A 1 82 ? 17.430 -8.695 -29.882 1.00 97.50 82 GLU A N 1
ATOM 616 C CA . GLU A 1 82 ? 18.585 -9.018 -29.061 1.00 97.50 82 GLU A CA 1
ATOM 617 C C . GLU A 1 82 ? 19.153 -7.715 -28.502 1.00 97.50 82 GLU A C 1
ATOM 619 O O . GLU A 1 82 ? 19.261 -6.718 -29.222 1.00 97.50 82 GLU A O 1
ATOM 624 N N . MET A 1 83 ? 19.491 -7.705 -27.215 1.00 97.25 83 MET A N 1
ATOM 625 C CA . MET A 1 83 ? 20.098 -6.556 -26.552 1.00 97.25 83 MET A CA 1
ATOM 626 C C . MET A 1 83 ? 21.508 -6.885 -26.066 1.00 97.25 83 MET A C 1
ATOM 628 O O . MET A 1 83 ? 21.756 -7.962 -25.533 1.00 97.25 83 MET A O 1
ATOM 632 N N . LYS A 1 84 ? 22.436 -5.943 -26.232 1.00 97.56 84 LYS A N 1
ATOM 633 C CA . LYS A 1 84 ? 23.814 -6.058 -25.748 1.00 97.56 84 LYS A CA 1
ATOM 634 C C . LYS A 1 84 ? 24.273 -4.742 -25.142 1.00 97.56 84 LYS A C 1
ATOM 636 O O . LYS A 1 84 ? 24.124 -3.692 -25.771 1.00 97.56 84 LYS A O 1
ATOM 641 N N . ALA A 1 85 ? 24.846 -4.805 -23.947 1.00 97.56 85 ALA A N 1
ATOM 642 C CA . ALA A 1 85 ? 25.469 -3.667 -23.286 1.00 97.56 85 ALA A CA 1
ATOM 643 C C . ALA A 1 85 ? 26.996 -3.812 -23.309 1.00 97.56 85 ALA A C 1
ATOM 645 O O . ALA A 1 85 ? 27.526 -4.906 -23.138 1.00 97.56 85 ALA A O 1
ATOM 646 N N . VAL A 1 86 ? 27.702 -2.707 -23.527 1.00 96.69 86 VAL A N 1
ATOM 647 C CA . VAL A 1 86 ? 29.171 -2.651 -23.517 1.00 96.69 86 VAL A CA 1
ATOM 648 C C . VAL A 1 86 ? 29.610 -1.537 -22.583 1.00 96.69 86 VAL A C 1
ATOM 650 O O . VAL A 1 86 ? 29.054 -0.433 -22.642 1.00 96.69 86 VAL A O 1
ATOM 653 N N . LYS A 1 87 ? 30.592 -1.820 -21.724 1.00 95.75 87 LYS A N 1
ATOM 654 C CA . LYS A 1 87 ? 31.207 -0.799 -20.878 1.00 95.75 87 LYS A CA 1
ATOM 655 C C . LYS A 1 87 ? 32.215 0.008 -21.690 1.00 95.75 87 LYS A C 1
ATOM 657 O O . LYS A 1 87 ? 33.087 -0.528 -22.370 1.00 95.75 87 LYS A O 1
ATOM 662 N N . GLU A 1 88 ? 32.111 1.325 -21.605 1.00 94.12 88 GLU A N 1
ATOM 663 C CA . GLU A 1 88 ? 33.038 2.247 -22.249 1.00 94.12 88 GLU A CA 1
ATOM 664 C C . GLU A 1 88 ? 34.198 2.614 -21.318 1.00 94.12 88 GLU A C 1
ATOM 666 O O . GLU A 1 88 ? 34.119 2.517 -20.091 1.00 94.12 88 GLU A O 1
ATOM 671 N N . LYS A 1 89 ? 35.288 3.111 -21.911 1.00 89.94 89 LYS A N 1
ATOM 672 C CA . LYS A 1 89 ? 36.486 3.535 -21.166 1.00 89.94 89 LYS A CA 1
ATOM 673 C C . LYS A 1 89 ? 36.229 4.685 -20.189 1.00 89.94 89 LYS A C 1
ATOM 675 O O . LYS A 1 89 ? 36.966 4.820 -19.221 1.00 89.94 89 LYS A O 1
ATOM 680 N N . ASP A 1 90 ? 35.224 5.516 -20.455 1.00 88.00 90 ASP A N 1
ATOM 681 C CA . ASP A 1 90 ? 34.835 6.650 -19.608 1.00 88.00 90 ASP A CA 1
ATOM 682 C C . ASP A 1 90 ? 33.857 6.255 -18.483 1.00 88.00 90 ASP A C 1
ATOM 684 O O . ASP A 1 90 ? 33.331 7.127 -17.796 1.00 88.00 90 ASP A O 1
ATOM 688 N N . GLY A 1 91 ? 33.593 4.954 -18.302 1.00 87.25 91 GLY A N 1
ATOM 689 C CA . GLY A 1 91 ? 32.642 4.441 -17.313 1.00 87.25 91 GLY A CA 1
ATOM 690 C C . GLY A 1 91 ? 31.180 4.517 -17.757 1.00 87.25 91 GLY A C 1
ATOM 691 O O . GLY A 1 91 ? 30.299 4.077 -17.028 1.00 87.25 91 GLY A O 1
ATOM 692 N N . SER A 1 92 ? 30.886 5.032 -18.951 1.00 92.50 92 SER A N 1
ATOM 693 C CA . SER A 1 92 ? 29.538 4.951 -19.512 1.00 92.50 92 SER A CA 1
ATOM 694 C C . SER A 1 92 ? 29.210 3.548 -20.029 1.00 92.50 92 SER A C 1
ATOM 696 O O . SER A 1 92 ? 30.089 2.704 -20.208 1.00 92.50 92 SER A O 1
ATOM 698 N N . VAL A 1 93 ? 27.925 3.283 -20.259 1.00 96.19 93 VAL A N 1
ATOM 699 C CA . VAL A 1 93 ? 27.454 2.022 -20.842 1.00 96.19 93 VAL A CA 1
ATOM 700 C C . VAL A 1 93 ? 26.707 2.313 -22.130 1.00 96.19 93 VAL A C 1
ATOM 702 O O . VAL A 1 93 ? 25.827 3.175 -22.183 1.00 96.19 93 VAL A O 1
ATOM 705 N N . ARG A 1 94 ? 27.037 1.569 -23.183 1.00 96.56 94 ARG A N 1
ATOM 706 C CA . ARG A 1 94 ? 26.343 1.639 -24.465 1.00 96.56 94 ARG A CA 1
ATOM 707 C C . ARG A 1 94 ? 25.474 0.404 -24.646 1.00 96.56 94 ARG A C 1
ATOM 709 O O . ARG A 1 94 ? 25.986 -0.705 -24.758 1.00 96.56 94 ARG A O 1
ATOM 716 N N . LEU A 1 95 ? 24.165 0.606 -24.717 1.00 97.31 95 LEU A N 1
ATOM 717 C CA . LEU A 1 95 ? 23.190 -0.424 -25.052 1.00 97.31 95 LEU A CA 1
ATOM 718 C C . LEU A 1 95 ? 22.900 -0.391 -26.551 1.00 97.31 95 LEU A C 1
ATOM 720 O O . LEU A 1 95 ? 22.578 0.661 -27.103 1.00 97.31 95 LEU A O 1
ATOM 724 N N . SER A 1 96 ? 22.968 -1.549 -27.195 1.00 97.19 96 SER A N 1
ATOM 725 C CA . SER A 1 96 ? 22.487 -1.761 -28.560 1.00 97.19 96 SER A CA 1
ATOM 726 C C . SER A 1 96 ? 21.348 -2.771 -28.519 1.00 97.19 96 SER A C 1
ATOM 728 O O . SER A 1 96 ? 21.523 -3.869 -27.999 1.00 97.19 96 SER A O 1
ATOM 730 N N . VAL A 1 97 ? 20.187 -2.397 -29.051 1.00 97.12 97 VAL A N 1
ATOM 731 C CA . VAL A 1 97 ? 19.012 -3.267 -29.164 1.00 97.12 97 VAL A CA 1
ATOM 732 C C . VAL A 1 97 ? 18.705 -3.464 -30.639 1.00 97.12 97 VAL A C 1
ATOM 734 O O . VAL A 1 97 ? 18.285 -2.531 -31.328 1.00 97.12 97 VAL A O 1
ATOM 737 N N . SER A 1 98 ? 18.930 -4.679 -31.121 1.00 96.25 98 SER A N 1
ATOM 738 C CA . SER A 1 98 ? 18.580 -5.112 -32.470 1.00 96.25 98 SER A CA 1
ATOM 739 C C . SER A 1 98 ? 17.150 -5.628 -32.471 1.00 96.25 98 SER A C 1
ATOM 741 O O . SER A 1 98 ? 16.807 -6.491 -31.671 1.00 96.25 98 SER A O 1
ATOM 743 N N . LEU A 1 99 ? 16.316 -5.121 -33.372 1.00 96.50 99 LEU A N 1
ATOM 744 C CA . LEU A 1 99 ? 14.893 -5.438 -33.462 1.00 96.50 99 LEU A CA 1
ATOM 745 C C . LEU A 1 99 ? 14.588 -6.142 -34.781 1.00 96.50 99 LEU A C 1
ATOM 747 O O . LEU A 1 99 ? 15.140 -5.783 -35.825 1.00 96.50 99 LEU A O 1
ATOM 751 N N . SER A 1 100 ? 13.696 -7.128 -34.738 1.00 94.12 100 SER A N 1
ATOM 752 C CA . SER A 1 100 ? 13.293 -7.945 -35.882 1.00 94.12 100 SER A CA 1
ATOM 753 C C . SER A 1 100 ? 11.802 -8.269 -35.828 1.00 94.12 100 SER A C 1
ATOM 755 O O . SER A 1 100 ? 11.218 -8.456 -34.762 1.00 94.12 100 SER A O 1
ATOM 757 N N . ASN A 1 101 ? 11.177 -8.355 -37.000 1.00 91.81 101 ASN A N 1
ATOM 758 C CA . ASN A 1 101 ? 9.771 -8.735 -37.142 1.00 91.81 101 ASN A CA 1
ATOM 759 C C . ASN A 1 101 ? 9.603 -10.011 -37.987 1.00 91.81 101 ASN A C 1
ATOM 761 O O . ASN A 1 101 ? 8.758 -10.084 -38.879 1.00 91.81 101 ASN A O 1
ATOM 765 N N . GLY A 1 102 ? 10.477 -11.002 -37.772 1.00 83.62 102 GLY A N 1
ATOM 766 C CA . GLY A 1 102 ? 10.350 -12.335 -38.381 1.00 83.62 102 GLY A CA 1
ATOM 767 C C . GLY A 1 102 ? 10.301 -12.338 -39.916 1.00 83.62 102 GLY A C 1
ATOM 768 O O . GLY A 1 102 ? 9.567 -13.129 -40.501 1.00 83.62 102 GLY A O 1
ATOM 769 N N . GLY A 1 103 ? 11.021 -11.416 -40.569 1.00 80.69 103 GLY A N 1
ATOM 770 C CA . GLY A 1 103 ? 11.035 -11.272 -42.033 1.00 80.69 103 GLY A CA 1
ATOM 771 C C . GLY A 1 103 ? 9.806 -10.572 -42.628 1.00 80.69 103 GLY A C 1
ATOM 772 O O . GLY A 1 103 ? 9.625 -10.576 -43.842 1.00 80.69 103 GLY A O 1
ATOM 773 N N . LYS A 1 104 ? 8.934 -9.977 -41.801 1.00 85.31 104 LYS A N 1
ATOM 774 C CA . LYS A 1 104 ? 7.784 -9.180 -42.253 1.00 85.31 104 LYS A CA 1
ATOM 775 C C . LYS A 1 104 ? 8.028 -7.699 -42.008 1.00 85.31 104 LYS A C 1
ATOM 777 O O . LYS A 1 104 ? 8.471 -7.294 -40.935 1.00 85.31 104 LYS A O 1
ATOM 782 N N . LYS A 1 105 ? 7.675 -6.854 -42.976 1.00 86.94 105 LYS A N 1
ATOM 783 C CA . LYS A 1 105 ? 7.754 -5.399 -42.797 1.00 86.94 105 LYS A CA 1
ATOM 784 C C . LYS A 1 105 ? 6.672 -4.932 -41.818 1.00 86.94 105 LYS A C 1
ATOM 786 O O . LYS A 1 105 ? 5.505 -5.259 -42.038 1.00 86.94 105 LYS A O 1
ATOM 791 N N . PRO A 1 106 ? 7.028 -4.168 -40.772 1.00 89.06 106 PRO A N 1
ATOM 792 C CA . PRO A 1 106 ? 6.041 -3.554 -39.895 1.00 89.06 106 PRO A CA 1
ATOM 793 C C . PRO A 1 106 ? 5.157 -2.556 -40.652 1.00 89.06 106 PRO A C 1
ATOM 795 O O . PRO A 1 106 ? 5.526 -2.051 -41.719 1.00 89.06 106 PRO A O 1
ATOM 798 N N . SER A 1 107 ? 4.013 -2.211 -40.061 1.00 86.25 107 SER A N 1
ATOM 799 C CA . SER A 1 107 ? 3.128 -1.169 -40.585 1.00 86.25 107 SER A CA 1
ATOM 800 C C . SER A 1 107 ? 3.858 0.171 -40.732 1.00 86.25 107 SER A C 1
ATOM 802 O O . SER A 1 107 ? 4.629 0.590 -39.865 1.00 86.25 107 SER A O 1
ATOM 804 N N . ARG A 1 108 ? 3.598 0.874 -41.839 1.00 85.94 108 ARG A N 1
ATOM 805 C CA . ARG A 1 108 ? 4.162 2.209 -42.094 1.00 85.94 108 ARG A CA 1
ATOM 806 C C . ARG A 1 108 ? 3.722 3.184 -41.005 1.00 85.94 108 ARG A C 1
ATOM 808 O O . ARG A 1 108 ? 2.548 3.219 -40.654 1.00 85.94 108 ARG A O 1
ATOM 815 N N . GLY A 1 109 ? 4.661 3.978 -40.494 1.00 84.06 109 GLY A N 1
ATOM 816 C CA . GLY A 1 109 ? 4.383 4.946 -39.430 1.00 84.06 109 GLY A CA 1
ATOM 817 C C . GLY A 1 109 ? 4.164 4.323 -38.049 1.00 84.06 109 GLY A C 1
ATOM 818 O O . GLY A 1 109 ? 3.870 5.059 -37.109 1.00 84.06 109 GLY A O 1
ATOM 819 N N . CYS A 1 110 ? 4.333 3.002 -37.904 1.00 89.12 110 CYS A N 1
ATOM 820 C CA . CYS A 1 110 ? 4.332 2.348 -36.601 1.00 89.12 110 CYS A CA 1
ATOM 821 C C . CYS A 1 110 ? 5.409 2.961 -35.700 1.00 89.12 110 CYS A C 1
ATOM 823 O O . CYS A 1 110 ? 6.517 3.259 -36.158 1.00 89.12 110 CYS A O 1
ATOM 825 N N . ALA A 1 111 ? 5.088 3.144 -34.421 1.00 90.69 111 ALA A N 1
ATOM 826 C CA . ALA A 1 111 ? 6.045 3.598 -33.429 1.00 90.69 111 ALA A CA 1
ATOM 827 C C . ALA A 1 111 ? 5.863 2.847 -32.115 1.00 90.69 111 ALA A C 1
ATOM 829 O O . ALA A 1 111 ? 4.752 2.682 -31.616 1.00 90.69 111 ALA A O 1
ATOM 830 N N . GLU A 1 112 ? 6.983 2.465 -31.524 1.00 93.31 112 GLU A N 1
ATOM 831 C CA . GLU A 1 112 ? 7.034 1.757 -30.259 1.00 93.31 112 GLU A CA 1
ATOM 832 C C . GLU A 1 112 ? 7.997 2.443 -29.289 1.00 93.31 112 GLU A C 1
ATOM 834 O O . GLU A 1 112 ? 8.962 3.093 -29.699 1.00 93.31 112 GLU A O 1
ATOM 839 N N . HIS A 1 113 ? 7.700 2.327 -27.994 1.00 93.75 113 HIS A N 1
ATOM 840 C CA . HIS A 1 113 ? 8.450 2.991 -26.931 1.00 93.75 113 HIS A CA 1
ATOM 841 C C . HIS A 1 113 ? 9.024 1.980 -25.943 1.00 93.75 113 HIS A C 1
ATOM 843 O O . HIS A 1 113 ? 8.389 0.960 -25.645 1.00 93.75 113 HIS A O 1
ATOM 849 N N . TYR A 1 114 ? 10.203 2.314 -25.434 1.00 95.12 114 TYR A N 1
ATOM 850 C CA . TYR A 1 114 ? 10.974 1.544 -24.474 1.00 95.12 114 TYR A CA 1
ATOM 851 C C . TYR A 1 114 ? 11.328 2.419 -23.279 1.00 95.12 114 TYR A C 1
ATOM 853 O O . TYR A 1 114 ? 11.638 3.598 -23.452 1.00 95.12 114 TYR A O 1
ATOM 861 N N . VAL A 1 115 ? 11.304 1.837 -22.087 1.00 95.00 115 VAL A N 1
ATOM 862 C CA . VAL A 1 115 ? 11.812 2.459 -20.863 1.00 95.00 115 VAL A CA 1
ATOM 863 C C . VAL A 1 115 ? 13.068 1.700 -20.461 1.00 95.00 115 VAL A C 1
ATOM 865 O O . VAL A 1 115 ? 13.060 0.474 -20.412 1.00 95.00 115 VAL A O 1
ATOM 868 N N . ILE A 1 116 ? 14.159 2.413 -20.224 1.00 94.81 116 ILE A N 1
ATOM 869 C CA . ILE A 1 116 ? 15.430 1.840 -19.785 1.00 94.81 116 ILE A CA 1
ATOM 870 C C . ILE A 1 116 ? 15.729 2.416 -18.415 1.00 94.81 116 ILE A C 1
ATOM 872 O O . ILE A 1 116 ? 15.580 3.620 -18.219 1.00 94.81 116 ILE A O 1
ATOM 876 N N . MET A 1 117 ? 16.147 1.574 -17.479 1.00 93.12 117 MET A N 1
ATOM 877 C CA . MET A 1 117 ? 16.449 2.012 -16.120 1.00 93.12 117 MET A CA 1
ATOM 878 C C . MET A 1 117 ? 17.787 1.488 -15.600 1.00 93.12 117 MET A C 1
ATOM 880 O O . MET A 1 117 ? 18.292 0.449 -16.042 1.00 93.12 117 MET A O 1
ATOM 884 N N . THR A 1 118 ? 18.254 2.172 -14.563 1.00 91.50 118 THR A N 1
ATOM 885 C CA . THR A 1 118 ? 19.156 1.680 -13.517 1.00 91.50 118 THR A CA 1
ATOM 886 C C . THR A 1 118 ? 18.543 2.010 -12.154 1.00 91.50 118 THR A C 1
ATOM 888 O O . THR A 1 118 ? 17.523 2.697 -12.095 1.00 91.50 118 THR A O 1
ATOM 891 N N . ALA A 1 119 ? 19.195 1.615 -11.057 1.00 87.62 119 ALA A N 1
ATOM 892 C CA . ALA A 1 119 ? 18.770 2.006 -9.711 1.00 87.62 119 ALA A CA 1
ATOM 893 C C . ALA A 1 119 ? 18.674 3.537 -9.501 1.00 87.62 119 ALA A C 1
ATOM 895 O O . ALA A 1 119 ? 17.933 3.983 -8.628 1.00 87.62 119 ALA A O 1
ATOM 896 N N . GLU A 1 120 ? 19.380 4.343 -10.303 1.00 84.44 120 GLU A N 1
ATOM 897 C CA . GLU A 1 120 ? 19.491 5.802 -10.135 1.00 84.44 120 GLU A CA 1
ATOM 898 C C . GLU A 1 120 ? 18.870 6.629 -11.266 1.00 84.44 120 GLU A C 1
ATOM 900 O O . GLU A 1 120 ? 18.977 7.859 -11.271 1.00 84.44 120 GLU A O 1
ATOM 905 N N . GLY A 1 121 ? 18.268 5.999 -12.272 1.00 84.94 121 GLY A N 1
ATOM 906 C CA . GLY A 1 121 ? 17.756 6.767 -13.394 1.00 84.94 121 GLY A CA 1
ATOM 907 C C . GLY A 1 121 ? 16.898 5.977 -14.353 1.00 84.94 121 GLY A C 1
ATOM 908 O O . GLY A 1 121 ? 16.939 4.751 -14.409 1.00 84.94 121 GLY A O 1
ATOM 909 N N . ILE A 1 122 ? 16.134 6.724 -15.145 1.00 89.50 122 ILE A N 1
ATOM 910 C CA . ILE A 1 122 ? 15.219 6.200 -16.154 1.00 89.50 122 ILE A CA 1
ATOM 911 C C . ILE A 1 122 ? 15.366 7.032 -17.432 1.00 89.50 122 ILE A C 1
ATOM 913 O O . ILE A 1 122 ? 15.484 8.257 -17.374 1.00 89.50 122 ILE A O 1
ATOM 917 N N . SER A 1 123 ? 15.320 6.384 -18.594 1.00 88.81 123 SER A N 1
ATOM 918 C CA . SER A 1 123 ? 15.215 7.029 -19.901 1.00 88.81 123 SER A CA 1
ATOM 919 C C . SER A 1 123 ? 14.118 6.388 -20.749 1.00 88.81 123 SER A C 1
ATOM 921 O O . SER A 1 123 ? 13.822 5.199 -20.630 1.00 88.81 123 SER A O 1
ATOM 923 N N . ILE A 1 124 ? 13.499 7.183 -21.623 1.00 90.81 124 ILE A N 1
ATOM 924 C CA . ILE A 1 124 ? 12.447 6.725 -22.536 1.00 90.81 124 ILE A CA 1
ATOM 925 C C . ILE A 1 124 ? 12.952 6.877 -23.967 1.00 90.81 124 ILE A C 1
ATOM 927 O O . ILE A 1 124 ? 13.444 7.936 -24.356 1.00 90.81 124 ILE A O 1
ATOM 931 N N . HIS A 1 125 ? 12.817 5.820 -24.760 1.00 93.06 125 HIS A N 1
ATOM 932 C CA . HIS A 1 125 ? 13.295 5.769 -26.136 1.00 93.06 125 HIS A CA 1
ATOM 933 C C . HIS A 1 125 ? 12.179 5.377 -27.093 1.00 93.06 125 HIS A C 1
ATOM 935 O O . HIS A 1 125 ? 11.341 4.531 -26.785 1.00 93.06 125 HIS A O 1
ATOM 941 N N . ARG A 1 126 ? 12.186 5.988 -28.279 1.00 92.44 126 ARG A N 1
ATOM 942 C CA . ARG A 1 126 ? 11.216 5.735 -29.344 1.00 92.44 126 ARG A CA 1
ATOM 943 C C . ARG A 1 126 ? 11.905 5.098 -30.543 1.00 92.44 126 ARG A C 1
ATOM 945 O O . ARG A 1 126 ? 12.921 5.599 -31.018 1.00 92.44 126 ARG A O 1
ATOM 952 N N . VAL A 1 127 ? 11.293 4.050 -31.082 1.00 92.25 127 VAL A N 1
ATOM 953 C CA . VAL A 1 127 ? 11.652 3.455 -32.372 1.00 92.25 127 VAL A CA 1
ATOM 954 C C . VAL A 1 127 ? 10.469 3.635 -33.315 1.00 92.25 127 VAL A C 1
ATOM 956 O O . VAL A 1 127 ? 9.350 3.243 -32.995 1.00 92.25 127 VAL A O 1
ATOM 959 N N . ALA A 1 128 ? 10.699 4.258 -34.472 1.00 89.75 128 ALA A N 1
ATOM 960 C CA . ALA A 1 128 ? 9.657 4.549 -35.453 1.00 89.75 128 ALA A CA 1
ATOM 961 C C . ALA A 1 128 ? 10.002 3.970 -36.829 1.00 89.75 128 ALA A C 1
ATOM 963 O O . ALA A 1 128 ? 11.139 4.050 -37.295 1.00 89.75 128 ALA A O 1
ATOM 964 N N . VAL A 1 129 ? 8.997 3.404 -37.491 1.00 87.69 129 VAL A N 1
ATOM 965 C CA . VAL A 1 129 ? 9.099 2.802 -38.820 1.00 87.69 129 VAL A CA 1
ATOM 966 C C . VAL A 1 129 ? 8.839 3.871 -39.876 1.00 87.69 129 VAL A C 1
ATOM 968 O O . VAL A 1 129 ? 7.831 4.579 -39.830 1.00 87.69 129 VAL A O 1
ATOM 971 N N . SER A 1 130 ? 9.737 3.977 -40.858 1.00 84.69 130 SER A N 1
ATOM 972 C CA . SER A 1 130 ? 9.615 4.958 -41.942 1.00 84.69 130 SER A CA 1
ATOM 973 C C . SER A 1 130 ? 8.308 4.784 -42.713 1.00 84.69 130 SER A C 1
ATOM 975 O O . SER A 1 130 ? 7.910 3.671 -43.064 1.00 84.69 130 SER A O 1
ATOM 977 N N . LEU A 1 131 ? 7.669 5.912 -43.025 1.00 85.50 131 LEU A N 1
ATOM 978 C CA . LEU A 1 131 ? 6.492 5.962 -43.891 1.00 85.50 131 LEU A CA 1
ATOM 979 C C . LEU A 1 131 ? 6.822 5.552 -45.333 1.00 85.50 131 LEU A C 1
ATOM 981 O O . LEU A 1 131 ? 5.991 4.945 -46.005 1.00 85.50 131 LEU A O 1
ATOM 985 N N . LEU A 1 132 ? 8.031 5.873 -45.800 1.00 86.94 132 LEU A N 1
ATOM 986 C CA . LEU A 1 132 ? 8.459 5.658 -47.185 1.00 86.94 132 LEU A CA 1
ATOM 987 C C . LEU A 1 132 ? 9.183 4.318 -47.361 1.00 86.94 132 LEU A C 1
ATOM 989 O O . LEU A 1 132 ? 8.959 3.615 -48.344 1.00 86.94 132 LEU A O 1
ATOM 993 N N . PHE A 1 133 ? 10.013 3.941 -46.386 1.00 86.75 133 PHE A N 1
ATOM 994 C CA . PHE A 1 133 ? 10.917 2.791 -46.478 1.00 86.75 133 PHE A CA 1
ATOM 995 C C . PHE A 1 133 ? 10.858 1.931 -45.204 1.00 86.75 133 PHE A C 1
ATOM 997 O O . PHE A 1 133 ? 11.793 1.960 -44.400 1.00 86.75 133 PHE A O 1
ATOM 1004 N N . PRO A 1 134 ? 9.758 1.192 -44.967 1.00 85.94 134 PRO A N 1
ATOM 1005 C CA . PRO A 1 134 ? 9.658 0.302 -43.815 1.00 85.94 134 PRO A CA 1
ATOM 1006 C C . PRO A 1 134 ? 10.716 -0.807 -43.900 1.00 85.94 134 PRO A C 1
ATOM 1008 O O . PRO A 1 134 ? 10.874 -1.455 -44.940 1.00 85.94 134 PRO A O 1
ATOM 1011 N N . SER A 1 135 ? 11.427 -1.015 -42.792 1.00 89.06 135 SER A N 1
ATOM 1012 C CA . SER A 1 135 ? 12.482 -2.019 -42.647 1.00 89.06 135 SER A CA 1
ATOM 1013 C C . SER A 1 135 ? 12.007 -3.156 -41.750 1.00 89.06 135 SER A C 1
ATOM 1015 O O . SER A 1 135 ? 11.324 -2.921 -40.759 1.00 89.06 135 SER A O 1
ATOM 1017 N N . GLU A 1 136 ? 12.390 -4.386 -42.083 1.00 90.00 136 GLU A N 1
ATOM 1018 C CA . GLU A 1 136 ? 12.121 -5.586 -41.270 1.00 90.00 136 GLU A CA 1
ATOM 1019 C C . GLU A 1 136 ? 12.981 -5.636 -40.003 1.00 90.00 136 GLU A C 1
ATOM 1021 O O . GLU A 1 136 ? 12.681 -6.386 -39.073 1.00 90.00 136 GLU A O 1
ATOM 1026 N N . LYS A 1 137 ? 14.050 -4.831 -39.980 1.00 92.56 137 LYS A N 1
ATOM 1027 C CA . LYS A 1 137 ? 14.992 -4.703 -38.872 1.00 92.56 137 LYS A CA 1
ATOM 1028 C C . LYS A 1 137 ? 15.170 -3.246 -38.466 1.00 92.56 137 LYS A C 1
ATOM 1030 O O . LYS A 1 137 ? 15.225 -2.363 -39.328 1.00 92.56 137 LYS A O 1
ATOM 1035 N N . ALA A 1 138 ? 15.349 -3.013 -37.175 1.00 94.31 138 ALA A N 1
ATOM 1036 C CA . ALA A 1 138 ? 15.776 -1.730 -36.631 1.00 94.31 138 ALA A CA 1
ATOM 1037 C C . ALA A 1 138 ? 16.866 -1.924 -35.581 1.00 94.31 138 ALA A C 1
ATOM 1039 O O . ALA A 1 138 ? 17.087 -3.025 -35.086 1.00 94.31 138 ALA A O 1
ATOM 1040 N N . GLU A 1 139 ? 17.549 -0.835 -35.255 1.00 93.56 139 GLU A N 1
ATOM 1041 C CA . GLU A 1 139 ? 18.553 -0.800 -34.202 1.00 93.56 139 GLU A CA 1
ATOM 1042 C C . GLU A 1 139 ? 18.297 0.442 -33.345 1.00 93.56 139 GLU A C 1
ATOM 1044 O O . GLU A 1 139 ? 18.148 1.547 -33.875 1.00 93.56 139 GLU A O 1
ATOM 1049 N N . MET A 1 140 ? 18.229 0.256 -32.031 1.00 94.31 140 MET A N 1
ATOM 1050 C CA . MET A 1 140 ? 18.180 1.328 -31.041 1.00 94.31 140 MET A CA 1
ATOM 1051 C C . MET A 1 140 ? 19.512 1.351 -30.295 1.00 94.31 140 MET A C 1
ATOM 1053 O O . MET A 1 140 ? 19.931 0.331 -29.750 1.00 94.31 140 MET A O 1
ATOM 1057 N N . LYS A 1 141 ? 20.176 2.511 -30.260 1.00 94.31 141 LYS A N 1
ATOM 1058 C CA . LYS A 1 141 ? 21.425 2.708 -29.514 1.00 94.31 141 LYS A CA 1
ATOM 1059 C C . LYS A 1 141 ? 21.194 3.696 -28.395 1.00 94.31 141 LYS A C 1
ATOM 1061 O O . LYS A 1 141 ? 20.747 4.813 -28.638 1.00 94.31 141 LYS A O 1
ATOM 1066 N N . VAL A 1 142 ? 21.527 3.295 -27.179 1.00 93.81 142 VAL A N 1
ATOM 1067 C CA . VAL A 1 142 ? 21.388 4.136 -25.995 1.00 93.81 142 VAL A CA 1
ATOM 1068 C C . VAL A 1 142 ? 22.742 4.279 -25.338 1.00 93.81 142 VAL A C 1
ATOM 1070 O O . VAL A 1 142 ? 23.415 3.293 -25.054 1.00 93.81 142 VAL A O 1
ATOM 1073 N N . HIS A 1 143 ? 23.152 5.525 -25.126 1.00 93.50 143 HIS A N 1
ATOM 1074 C CA . HIS A 1 143 ? 24.382 5.846 -24.418 1.00 93.50 143 HIS A CA 1
ATOM 1075 C C . HIS A 1 143 ? 24.029 6.318 -23.013 1.00 93.50 143 HIS A C 1
ATOM 1077 O O . HIS A 1 143 ? 23.597 7.454 -22.824 1.00 93.50 143 HIS A O 1
ATOM 1083 N N . TRP A 1 144 ? 24.190 5.431 -22.036 1.00 92.38 144 TRP A N 1
ATOM 1084 C CA . TRP A 1 144 ? 23.946 5.733 -20.636 1.00 92.38 144 TRP A CA 1
ATOM 1085 C C . TRP A 1 144 ? 25.203 6.312 -20.001 1.00 92.38 144 TRP A C 1
ATOM 1087 O O . TRP A 1 144 ? 26.172 5.598 -19.737 1.00 92.38 144 TRP A O 1
ATOM 1097 N N . LYS A 1 145 ? 25.192 7.623 -19.761 1.00 88.00 145 LYS A N 1
ATOM 1098 C CA . LYS A 1 145 ? 26.295 8.315 -19.097 1.00 88.00 145 LYS A CA 1
ATOM 1099 C C . LYS A 1 145 ? 25.988 8.486 -17.610 1.00 88.00 145 LYS A C 1
ATOM 1101 O O . LYS A 1 145 ? 24.927 9.027 -17.294 1.00 88.00 145 LYS A O 1
ATOM 1106 N N . PRO A 1 146 ? 26.914 8.101 -16.717 1.00 79.25 146 PRO A N 1
ATOM 1107 C CA . PRO A 1 146 ? 26.920 8.535 -15.327 1.00 79.25 146 PRO A CA 1
ATOM 1108 C C . PRO A 1 146 ? 26.572 10.018 -15.199 1.00 79.25 146 PRO A C 1
ATOM 1110 O O . PRO A 1 146 ? 27.224 10.875 -15.803 1.00 79.25 146 PRO A O 1
ATOM 1113 N N . SER A 1 147 ? 25.522 10.336 -14.444 1.00 75.38 147 SER A N 1
ATOM 1114 C CA . SER A 1 147 ? 25.207 11.732 -14.144 1.00 75.38 147 SER A CA 1
ATOM 1115 C C . SER A 1 147 ? 26.167 12.264 -13.073 1.00 75.38 147 SER A C 1
ATOM 1117 O O . SER A 1 147 ? 26.749 11.493 -12.315 1.00 75.38 147 SER A O 1
ATOM 1119 N N . LYS A 1 148 ? 26.280 13.592 -12.932 1.00 74.38 148 LYS A N 1
ATOM 1120 C CA . LYS A 1 148 ? 27.028 14.201 -11.811 1.00 74.38 148 LYS A CA 1
ATOM 1121 C C . LYS A 1 148 ? 26.466 13.835 -10.429 1.00 74.38 148 LYS A C 1
ATOM 1123 O O . LYS A 1 148 ? 27.146 14.057 -9.437 1.00 74.38 148 LYS A O 1
ATOM 1128 N N . ARG A 1 149 ? 25.222 13.350 -10.366 1.00 73.06 149 ARG A N 1
ATOM 1129 C CA . ARG A 1 149 ? 24.553 12.904 -9.136 1.00 73.06 149 ARG A CA 1
ATOM 1130 C C . ARG A 1 149 ? 24.721 11.406 -8.887 1.00 73.06 149 ARG A C 1
ATOM 1132 O O . ARG A 1 149 ? 24.176 10.913 -7.912 1.00 73.06 149 ARG A O 1
ATOM 1139 N N . SER A 1 150 ? 25.401 10.688 -9.780 1.00 80.69 150 SER A N 1
ATOM 1140 C CA . SER A 1 150 ? 25.522 9.245 -9.651 1.00 80.69 150 SER A CA 1
ATOM 1141 C C . SER A 1 150 ? 26.441 8.880 -8.495 1.00 80.69 150 SER A C 1
ATOM 1143 O O . SER A 1 150 ? 27.552 9.407 -8.396 1.00 80.69 150 SER A O 1
ATOM 1145 N N . THR A 1 151 ? 25.967 7.995 -7.625 1.00 87.75 151 THR A N 1
ATOM 1146 C CA . THR A 1 151 ? 26.739 7.496 -6.488 1.00 87.75 151 THR A CA 1
ATOM 1147 C C . THR A 1 151 ? 27.645 6.345 -6.920 1.00 87.75 151 THR A C 1
ATOM 1149 O O . THR A 1 151 ? 27.441 5.718 -7.964 1.00 87.75 151 THR A O 1
ATOM 1152 N N . GLU A 1 152 ? 28.645 6.016 -6.098 1.00 91.00 152 GLU A N 1
ATOM 1153 C CA . GLU A 1 152 ? 29.438 4.794 -6.288 1.00 91.00 152 GLU A CA 1
ATOM 1154 C C . GLU A 1 152 ? 28.534 3.554 -6.338 1.00 91.00 152 GLU A C 1
ATOM 1156 O O . GLU A 1 152 ? 28.717 2.669 -7.178 1.00 91.00 152 GLU A O 1
ATOM 1161 N N . ALA A 1 153 ? 27.498 3.531 -5.497 1.00 91.25 153 ALA A N 1
ATOM 1162 C CA . ALA A 1 153 ? 26.541 2.445 -5.461 1.00 91.25 153 ALA A CA 1
ATOM 1163 C C . ALA A 1 153 ? 25.747 2.314 -6.769 1.00 91.25 153 ALA A C 1
ATOM 1165 O O . ALA A 1 153 ? 25.547 1.199 -7.259 1.00 91.25 153 ALA A O 1
ATOM 1166 N N . GLY A 1 154 ? 25.350 3.436 -7.367 1.00 91.12 154 GLY A N 1
ATOM 1167 C CA . GLY A 1 154 ? 24.686 3.470 -8.664 1.00 91.12 154 GLY A CA 1
ATOM 1168 C C . GLY A 1 154 ? 25.573 3.074 -9.833 1.00 91.12 154 GLY A C 1
ATOM 1169 O O . GLY A 1 154 ? 25.118 2.376 -10.739 1.00 91.12 154 GLY A O 1
ATOM 1170 N N . GLN A 1 155 ? 26.853 3.454 -9.805 1.00 91.06 155 GLN A N 1
ATOM 1171 C CA . GLN A 1 155 ? 27.831 2.969 -10.783 1.00 91.06 155 GLN A CA 1
ATOM 1172 C C . GLN A 1 155 ? 28.003 1.456 -10.695 1.00 91.06 155 GLN A C 1
ATOM 1174 O O . GLN A 1 155 ? 28.056 0.769 -11.716 1.00 91.06 155 GLN A O 1
ATOM 1179 N N . LYS A 1 156 ? 28.039 0.924 -9.472 1.00 92.50 156 LYS A N 1
ATOM 1180 C CA . LYS A 1 156 ? 28.092 -0.515 -9.241 1.00 92.50 156 LYS A CA 1
ATOM 1181 C C . LYS A 1 156 ? 26.838 -1.222 -9.764 1.00 92.50 156 LYS A C 1
ATOM 1183 O O . LYS A 1 156 ? 26.975 -2.219 -10.465 1.00 92.50 156 LYS A O 1
ATOM 1188 N N . ASP A 1 157 ? 25.637 -0.693 -9.510 1.00 92.75 157 ASP A N 1
ATOM 1189 C CA . ASP A 1 157 ? 24.389 -1.222 -10.092 1.00 92.75 157 ASP A CA 1
ATOM 1190 C C . ASP A 1 157 ? 24.439 -1.220 -11.628 1.00 92.75 157 ASP A C 1
ATOM 1192 O O . ASP A 1 157 ? 24.201 -2.255 -12.251 1.00 92.75 157 ASP A O 1
ATOM 1196 N N . LEU A 1 158 ? 24.838 -0.103 -12.243 1.00 93.06 158 LEU A N 1
ATOM 1197 C CA . LEU A 1 158 ? 24.959 0.009 -13.697 1.00 93.06 158 LEU A CA 1
ATOM 1198 C C . LEU A 1 158 ? 25.925 -1.031 -14.284 1.00 93.06 158 LEU A C 1
ATOM 1200 O O . LEU A 1 158 ? 25.649 -1.594 -15.341 1.00 93.06 158 LEU A O 1
ATOM 1204 N N . HIS A 1 159 ? 27.062 -1.274 -13.633 1.00 93.06 159 HIS A N 1
ATOM 1205 C CA . HIS A 1 159 ? 28.093 -2.168 -14.155 1.00 93.06 159 HIS A CA 1
ATOM 1206 C C . HIS A 1 159 ? 27.850 -3.646 -13.862 1.00 93.06 159 HIS A C 1
ATOM 1208 O O . HIS A 1 159 ? 28.185 -4.477 -14.698 1.00 93.06 159 HIS A O 1
ATOM 1214 N N . GLU A 1 160 ? 27.285 -3.979 -12.704 1.00 91.50 160 GLU A N 1
ATOM 1215 C CA . GLU A 1 160 ? 27.115 -5.371 -12.276 1.00 91.50 160 GLU A CA 1
ATOM 1216 C C . GLU A 1 160 ? 25.716 -5.912 -12.585 1.00 91.50 160 GLU A C 1
ATOM 1218 O O . GLU A 1 160 ? 25.576 -7.080 -12.937 1.00 91.50 160 GLU A O 1
ATOM 1223 N N . ARG A 1 161 ? 24.673 -5.078 -12.470 1.00 92.00 161 ARG A N 1
ATOM 1224 C CA . ARG A 1 161 ? 23.279 -5.472 -12.741 1.00 92.00 161 ARG A CA 1
ATOM 1225 C C . ARG A 1 161 ? 22.789 -5.006 -14.101 1.00 92.00 161 ARG A C 1
ATOM 1227 O O . ARG A 1 161 ? 21.881 -5.618 -14.648 1.00 92.00 161 ARG A O 1
ATOM 1234 N N . GLY A 1 162 ? 23.391 -3.966 -14.666 1.00 93.75 162 GLY A N 1
ATOM 1235 C CA . GLY A 1 162 ? 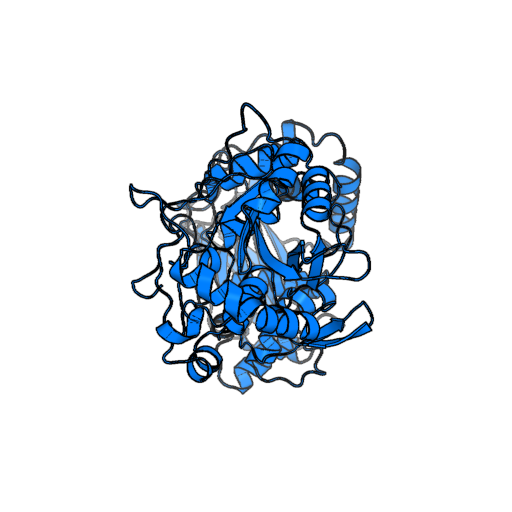23.104 -3.528 -16.023 1.00 93.75 162 GLY A CA 1
ATOM 1236 C C . GLY A 1 162 ? 21.789 -2.780 -16.199 1.00 93.75 162 GLY A C 1
ATOM 1237 O O . GLY A 1 162 ? 21.123 -2.351 -15.251 1.00 93.75 162 GLY A O 1
ATOM 1238 N N . LEU A 1 163 ? 21.437 -2.603 -17.470 1.00 95.38 163 LEU A N 1
ATOM 1239 C CA . LEU A 1 163 ? 20.289 -1.819 -17.909 1.00 95.38 163 LEU A CA 1
ATOM 1240 C C . LEU A 1 163 ? 19.067 -2.729 -18.025 1.00 95.38 163 LEU A C 1
ATOM 1242 O O . LEU A 1 163 ? 19.055 -3.635 -18.862 1.00 95.38 163 LEU A O 1
ATOM 1246 N N . ARG A 1 164 ? 18.029 -2.482 -17.220 1.00 95.50 164 ARG A N 1
ATOM 1247 C CA . ARG A 1 164 ? 16.753 -3.199 -17.369 1.00 95.50 164 ARG A CA 1
ATOM 1248 C C . ARG A 1 164 ? 15.938 -2.507 -18.457 1.00 95.50 164 ARG A C 1
ATOM 1250 O O . ARG A 1 164 ? 15.766 -1.286 -18.426 1.00 95.50 164 ARG A O 1
ATOM 1257 N N . VAL A 1 165 ? 15.460 -3.281 -19.426 1.00 96.75 165 VAL A N 1
ATOM 1258 C CA . VAL A 1 165 ? 14.774 -2.779 -20.620 1.00 96.75 165 VAL A CA 1
ATOM 1259 C C . VAL A 1 165 ? 13.315 -3.200 -20.582 1.00 96.75 165 VAL A C 1
ATOM 1261 O O . VAL A 1 165 ? 12.987 -4.384 -20.521 1.00 96.75 165 VAL A O 1
ATOM 1264 N N . PHE A 1 166 ? 12.436 -2.213 -20.672 1.00 96.25 166 PHE A N 1
ATOM 1265 C CA . PHE A 1 166 ? 10.994 -2.371 -20.628 1.00 96.25 166 PHE A CA 1
ATOM 1266 C C . PHE A 1 166 ? 10.365 -1.901 -21.933 1.00 96.25 166 PHE A C 1
ATOM 1268 O O . PHE A 1 166 ? 10.828 -0.948 -22.559 1.00 96.25 166 PHE A O 1
ATOM 1275 N N . LYS A 1 167 ? 9.263 -2.535 -22.321 1.00 94.94 167 LYS A N 1
ATOM 1276 C CA . LYS A 1 167 ? 8.454 -2.184 -23.485 1.00 94.94 167 LYS A CA 1
ATOM 1277 C C . LYS A 1 167 ? 7.123 -1.596 -23.034 1.00 94.94 167 LYS A C 1
ATOM 1279 O O . LYS A 1 167 ? 6.363 -2.238 -22.313 1.00 94.94 167 LYS A O 1
ATOM 1284 N N . VAL A 1 168 ? 6.804 -0.395 -23.514 1.00 93.00 168 VAL A N 1
ATOM 1285 C CA . VAL A 1 168 ? 5.478 0.208 -23.306 1.00 93.00 168 VAL A CA 1
ATOM 1286 C C . VAL A 1 168 ? 4.448 -0.546 -24.146 1.00 93.00 168 VAL A C 1
ATOM 1288 O O . VAL A 1 168 ? 4.658 -0.748 -25.345 1.00 93.00 168 VAL A O 1
ATOM 1291 N N . ARG A 1 169 ? 3.343 -0.957 -23.520 1.00 90.19 169 ARG A N 1
ATOM 1292 C CA . ARG A 1 169 ? 2.313 -1.821 -24.126 1.00 90.19 169 ARG A CA 1
ATOM 1293 C C . ARG A 1 169 ? 1.322 -1.090 -25.017 1.00 90.19 169 ARG A C 1
ATOM 1295 O O . ARG A 1 169 ? 0.732 -1.695 -25.909 1.00 90.19 169 ARG A O 1
ATOM 1302 N N . GLN A 1 170 ? 1.138 0.200 -24.770 1.00 87.69 170 GLN A N 1
ATOM 1303 C CA . GLN A 1 170 ? 0.177 1.049 -25.464 1.00 87.69 170 GLN A CA 1
ATOM 1304 C C . GLN A 1 170 ? 0.876 2.022 -26.413 1.00 87.69 170 GLN A C 1
ATOM 1306 O O . GLN A 1 170 ? 2.080 2.281 -26.318 1.00 87.69 170 GLN A O 1
ATOM 1311 N N . THR A 1 171 ? 0.109 2.574 -27.350 1.00 86.75 171 THR A N 1
ATOM 1312 C CA . THR A 1 171 ? 0.558 3.761 -28.089 1.00 86.75 171 THR A CA 1
ATOM 1313 C C . THR A 1 171 ? 0.713 4.935 -27.121 1.00 86.75 171 THR A C 1
ATOM 1315 O O . THR A 1 171 ? -0.005 5.004 -26.128 1.00 86.75 171 THR A O 1
ATOM 1318 N N . LEU A 1 172 ? 1.591 5.902 -27.410 1.00 84.50 172 LEU A N 1
ATOM 1319 C CA . LEU A 1 172 ? 1.802 7.053 -26.514 1.00 84.50 172 LEU A CA 1
ATOM 1320 C C . LEU A 1 172 ? 0.494 7.805 -26.208 1.00 84.50 172 LEU A C 1
ATOM 1322 O O . LEU A 1 172 ? 0.246 8.197 -25.071 1.00 84.50 172 LEU A O 1
ATOM 1326 N N . THR A 1 173 ? -0.370 7.958 -27.214 1.00 83.62 173 THR A N 1
ATOM 1327 C CA . THR A 1 173 ? -1.686 8.587 -27.059 1.00 83.62 173 THR A CA 1
ATOM 1328 C C . THR A 1 173 ? -2.574 7.822 -26.082 1.00 83.62 173 THR A C 1
ATOM 1330 O O . THR A 1 173 ? -3.238 8.438 -25.252 1.00 83.62 173 THR A O 1
ATOM 1333 N N . ASN A 1 174 ? -2.600 6.491 -26.160 1.00 85.06 174 ASN A N 1
ATOM 1334 C CA . ASN A 1 174 ? -3.427 5.692 -25.262 1.00 85.06 174 ASN A CA 1
ATOM 1335 C C . ASN A 1 174 ? -2.785 5.524 -23.883 1.00 85.06 174 ASN A C 1
ATOM 1337 O O . ASN A 1 174 ? -3.518 5.555 -22.902 1.00 85.06 174 ASN A O 1
ATOM 1341 N N . SER A 1 175 ? -1.452 5.498 -23.777 1.00 86.88 175 SER A N 1
ATOM 1342 C CA . SER A 1 175 ? -0.752 5.628 -22.495 1.00 86.88 175 SER A CA 1
ATOM 1343 C C . SER A 1 175 ? -1.148 6.917 -21.780 1.00 86.88 175 SER A C 1
ATOM 1345 O O . SER A 1 175 ? -1.533 6.859 -20.617 1.00 86.88 175 SER A O 1
ATOM 1347 N N . LEU A 1 176 ? -1.142 8.065 -22.472 1.00 86.00 176 LEU A N 1
ATOM 1348 C CA . LEU A 1 176 ? -1.557 9.343 -21.886 1.00 86.00 176 LEU A CA 1
ATOM 1349 C C . LEU A 1 176 ? -3.018 9.309 -21.415 1.00 86.00 176 LEU A C 1
ATOM 1351 O O . LEU A 1 176 ? -3.312 9.745 -20.307 1.00 86.00 176 LEU A O 1
ATOM 1355 N N . LYS A 1 177 ? -3.933 8.736 -22.208 1.00 84.81 177 LYS A N 1
ATOM 1356 C CA . LYS A 1 177 ? -5.334 8.555 -21.786 1.00 84.81 177 LYS A CA 1
ATOM 1357 C C . LYS A 1 177 ? -5.457 7.671 -20.545 1.00 84.81 177 LYS A C 1
ATOM 1359 O O . LYS A 1 177 ? -6.205 8.021 -19.639 1.00 84.81 177 LYS A O 1
ATOM 1364 N N . SER A 1 178 ? -4.736 6.550 -20.492 1.00 85.56 178 SER A N 1
ATOM 1365 C CA . SER A 1 178 ? -4.732 5.644 -19.335 1.00 85.56 178 SER A CA 1
ATOM 1366 C C . SER A 1 178 ? -4.179 6.340 -18.087 1.00 85.56 178 SER A C 1
ATOM 1368 O O . SER A 1 178 ? -4.748 6.195 -17.007 1.00 85.56 178 SER A O 1
ATOM 1370 N N . ILE A 1 179 ? -3.118 7.144 -18.230 1.00 87.38 179 ILE A N 1
ATOM 1371 C CA . ILE A 1 179 ? -2.552 7.963 -17.146 1.00 87.38 179 ILE A CA 1
ATOM 1372 C C . ILE A 1 179 ? -3.589 8.972 -16.646 1.00 87.38 179 ILE A C 1
ATOM 1374 O O . ILE A 1 179 ? -3.884 8.986 -15.457 1.00 87.38 179 ILE A O 1
ATOM 1378 N N . LEU A 1 180 ? -4.201 9.759 -17.538 1.00 84.50 180 LEU A N 1
ATOM 1379 C CA . LEU A 1 180 ? -5.214 10.755 -17.166 1.00 84.50 180 LEU A CA 1
ATOM 1380 C C . LEU A 1 180 ? -6.443 10.114 -16.508 1.00 84.50 180 LEU A C 1
ATOM 1382 O O . LEU A 1 180 ? -6.940 10.615 -15.504 1.00 84.50 180 LEU A O 1
ATOM 1386 N N . LYS A 1 181 ? -6.918 8.977 -17.030 1.00 85.06 181 LYS A N 1
ATOM 1387 C CA . LYS A 1 181 ? -8.035 8.224 -16.440 1.00 85.06 181 LYS A CA 1
ATOM 1388 C C . LYS A 1 181 ? -7.675 7.666 -15.058 1.00 85.06 181 LYS A C 1
ATOM 1390 O O . LYS A 1 181 ? -8.533 7.664 -14.184 1.00 85.06 181 LYS A O 1
ATOM 1395 N N . THR A 1 182 ? -6.428 7.237 -14.856 1.00 88.62 182 THR A N 1
ATOM 1396 C CA . THR A 1 182 ? -5.919 6.808 -13.542 1.00 88.62 182 THR A CA 1
ATOM 1397 C C . THR A 1 182 ? -5.848 7.989 -12.576 1.00 88.62 182 THR A C 1
ATOM 1399 O O . THR A 1 182 ? -6.422 7.917 -11.497 1.00 88.62 182 THR A O 1
ATOM 1402 N N . ALA A 1 183 ? -5.262 9.114 -12.990 1.00 86.94 183 ALA A N 1
ATOM 1403 C CA . ALA A 1 183 ? -5.195 10.336 -12.188 1.00 86.94 183 ALA A CA 1
ATOM 1404 C C . ALA A 1 183 ? -6.587 10.876 -11.808 1.00 86.94 183 ALA A C 1
ATOM 1406 O O . ALA A 1 183 ? -6.778 11.352 -10.694 1.00 86.94 183 ALA A O 1
ATOM 1407 N N . ALA A 1 184 ? -7.581 10.740 -12.695 1.00 84.38 184 ALA A N 1
ATOM 1408 C CA . ALA A 1 184 ? -8.964 11.144 -12.437 1.00 84.38 184 ALA A CA 1
ATOM 1409 C C . ALA A 1 184 ? -9.570 10.501 -11.183 1.00 84.38 184 ALA A C 1
ATOM 1411 O O . ALA A 1 184 ? -10.412 11.115 -10.527 1.00 84.38 184 ALA A O 1
ATOM 1412 N N . MET A 1 185 ? -9.155 9.269 -10.874 1.00 88.88 185 MET A N 1
ATOM 1413 C CA . MET A 1 185 ? -9.611 8.529 -9.703 1.00 88.88 185 MET A CA 1
ATOM 1414 C C . MET A 1 185 ? -9.227 9.240 -8.405 1.00 88.88 185 MET A C 1
ATOM 1416 O O . MET A 1 185 ? -10.073 9.377 -7.537 1.00 88.88 185 MET A O 1
ATOM 1420 N N . PHE A 1 186 ? -8.020 9.805 -8.353 1.00 91.00 186 PHE A N 1
ATOM 1421 C CA . PHE A 1 186 ? -7.434 10.451 -7.175 1.00 91.00 186 PHE A CA 1
ATOM 1422 C C . PHE A 1 186 ? -7.787 11.938 -7.029 1.00 91.00 186 PHE A C 1
ATOM 1424 O O . PHE A 1 186 ? -7.216 12.643 -6.203 1.00 91.00 186 PHE A O 1
ATOM 1431 N N . THR A 1 187 ? -8.714 12.468 -7.833 1.00 86.06 187 THR A N 1
ATOM 1432 C CA . THR A 1 187 ? -9.071 13.902 -7.770 1.00 86.06 187 THR A CA 1
ATOM 1433 C C . THR A 1 187 ? -9.692 14.311 -6.430 1.00 86.06 187 THR A C 1
ATOM 1435 O O . THR A 1 187 ? -9.591 15.476 -6.052 1.00 86.06 187 THR A O 1
ATOM 1438 N N . ALA A 1 188 ? -10.284 13.364 -5.696 1.00 87.94 188 ALA A N 1
ATOM 1439 C CA . ALA A 1 188 ? -10.841 13.585 -4.363 1.00 87.94 188 ALA A CA 1
ATOM 1440 C C . ALA A 1 188 ? -9.781 13.790 -3.268 1.00 87.94 188 ALA A C 1
ATOM 1442 O O . ALA A 1 188 ? -10.104 14.357 -2.228 1.00 87.94 188 ALA A O 1
ATOM 1443 N N . GLU A 1 189 ? -8.524 13.401 -3.499 1.00 86.19 189 GLU A N 1
ATOM 1444 C CA . GLU A 1 189 ? -7.413 13.677 -2.574 1.00 86.19 189 GLU A CA 1
ATOM 1445 C C . GLU A 1 189 ? -7.118 15.179 -2.463 1.00 86.19 189 GLU A C 1
ATOM 1447 O O . GLU A 1 189 ? -6.545 15.655 -1.483 1.00 86.19 189 GLU A O 1
ATOM 1452 N N . LEU A 1 190 ? -7.558 15.960 -3.452 1.00 85.12 190 LEU A N 1
ATOM 1453 C CA . LEU A 1 190 ? -7.373 17.408 -3.516 1.00 85.12 190 LEU A CA 1
ATOM 1454 C C . LEU A 1 190 ? -8.580 18.193 -2.977 1.00 85.12 190 LEU A C 1
ATOM 1456 O O . LEU A 1 190 ? -8.580 19.425 -3.032 1.00 85.12 190 LEU A O 1
ATOM 1460 N N . SER A 1 191 ? -9.618 17.518 -2.473 1.00 85.25 191 SER A N 1
ATOM 1461 C CA . SER A 1 191 ? -10.863 18.155 -2.044 1.00 85.25 191 SER A CA 1
ATOM 1462 C C . SER A 1 191 ? -11.454 17.540 -0.779 1.00 85.25 191 SER A C 1
ATOM 1464 O O . SER A 1 191 ? -11.380 16.344 -0.535 1.00 85.25 191 SER A O 1
ATOM 1466 N N . ARG A 1 192 ? -12.150 18.376 0.001 1.00 89.19 192 ARG A N 1
ATOM 1467 C CA . ARG A 1 192 ? -12.885 17.927 1.197 1.00 89.19 192 ARG A CA 1
ATOM 1468 C C . ARG A 1 192 ? -13.973 16.908 0.873 1.00 89.19 192 ARG A C 1
ATOM 1470 O O . ARG A 1 192 ? -14.106 15.906 1.561 1.00 89.19 192 ARG A O 1
ATOM 1477 N N . HIS A 1 193 ? -14.733 17.184 -0.182 1.00 93.19 193 HIS A N 1
ATOM 1478 C CA . HIS A 1 193 ? -15.815 16.326 -0.648 1.00 93.19 193 HIS A CA 1
ATOM 1479 C C . HIS A 1 193 ? -15.354 15.422 -1.776 1.00 93.19 193 HIS A C 1
ATOM 1481 O O . HIS A 1 193 ? -14.450 15.802 -2.520 1.00 93.19 193 HIS A O 1
ATOM 1487 N N . VAL A 1 194 ? -16.015 14.281 -1.954 1.00 93.50 194 VAL A N 1
ATOM 1488 C CA . VAL A 1 194 ? -15.760 13.388 -3.091 1.00 93.50 194 VAL A CA 1
ATOM 1489 C C . VAL A 1 194 ? -16.419 13.962 -4.356 1.00 93.50 194 VAL A C 1
ATOM 1491 O O . VAL A 1 194 ? -17.652 14.008 -4.452 1.00 93.50 194 VAL A O 1
ATOM 1494 N N . PRO A 1 195 ? -15.649 14.386 -5.379 1.00 90.00 195 PRO A N 1
ATOM 1495 C CA . PRO A 1 195 ? -16.223 14.875 -6.625 1.00 90.00 195 PRO A CA 1
ATOM 1496 C C . PRO A 1 195 ? -16.933 13.749 -7.384 1.00 90.00 195 PRO A C 1
ATOM 1498 O O . PRO A 1 195 ? -16.491 12.601 -7.384 1.00 90.00 195 PRO A O 1
ATOM 1501 N N . LYS A 1 196 ? -17.982 14.081 -8.151 1.00 90.19 196 LYS A N 1
ATOM 1502 C CA . LYS A 1 196 ? -18.729 13.096 -8.967 1.00 90.19 196 LYS A CA 1
ATOM 1503 C C . LYS A 1 196 ? -17.841 12.292 -9.921 1.00 90.19 196 LYS A C 1
ATOM 1505 O O . LYS A 1 196 ? -18.184 11.165 -10.274 1.00 90.19 196 LYS A O 1
ATOM 1510 N N . ILE A 1 197 ? -16.747 12.893 -10.397 1.00 86.50 197 ILE A N 1
ATOM 1511 C CA . ILE A 1 197 ? -15.796 12.205 -11.268 1.00 86.50 197 ILE A CA 1
ATOM 1512 C C . ILE A 1 197 ? -15.064 11.096 -10.511 1.00 86.50 197 ILE A C 1
ATOM 1514 O O . ILE A 1 197 ? -15.106 9.976 -11.009 1.00 86.50 197 ILE A O 1
ATOM 1518 N N . ALA A 1 198 ? -14.509 11.391 -9.329 1.00 89.88 198 ALA A N 1
ATOM 1519 C CA . ALA A 1 198 ? -13.841 10.425 -8.458 1.00 89.88 198 ALA A CA 1
ATOM 1520 C C . ALA A 1 198 ? -14.810 9.331 -8.003 1.00 89.88 198 ALA A C 1
ATOM 1522 O O . ALA A 1 198 ? -14.518 8.156 -8.180 1.00 89.88 198 ALA A O 1
ATOM 1523 N N . ASP A 1 199 ? -16.017 9.701 -7.557 1.00 92.31 199 ASP A N 1
ATOM 1524 C CA . ASP A 1 199 ? -17.056 8.739 -7.163 1.00 92.31 199 ASP A CA 1
ATOM 1525 C C . ASP A 1 199 ? -17.333 7.712 -8.273 1.00 92.31 199 ASP A C 1
ATOM 1527 O O . ASP A 1 199 ? -17.342 6.505 -8.042 1.00 92.31 199 ASP A O 1
ATOM 1531 N N . ARG A 1 200 ? -17.521 8.184 -9.512 1.00 91.12 200 ARG A N 1
ATOM 1532 C CA . ARG A 1 200 ? -17.784 7.306 -10.656 1.00 91.12 200 ARG A CA 1
ATOM 1533 C C . ARG A 1 200 ? -16.561 6.481 -11.054 1.00 91.12 200 ARG A C 1
ATOM 1535 O O . ARG A 1 200 ? -16.723 5.315 -11.396 1.00 91.12 200 ARG A O 1
ATOM 1542 N N . THR A 1 201 ? -15.364 7.067 -11.102 1.00 91.12 201 THR A N 1
ATOM 1543 C CA . THR A 1 201 ? -14.162 6.332 -11.531 1.00 91.12 201 THR A CA 1
ATOM 1544 C C . THR A 1 201 ? -13.731 5.297 -10.500 1.00 91.12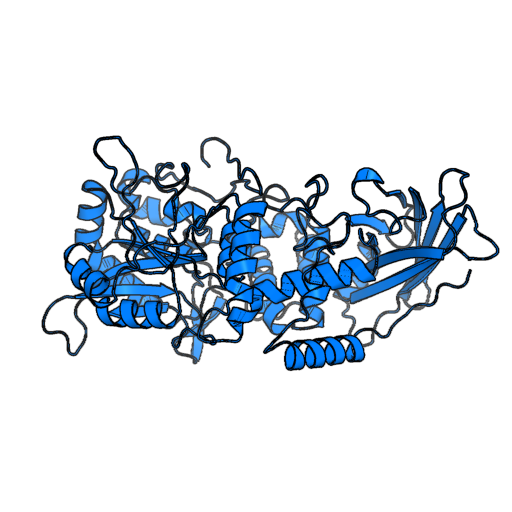 201 THR A C 1
ATOM 1546 O O . THR A 1 201 ? -13.378 4.194 -10.903 1.00 91.12 201 THR A O 1
ATOM 1549 N N . SER A 1 202 ? -13.844 5.607 -9.209 1.00 94.56 202 SER A N 1
ATOM 1550 C CA . SER A 1 202 ? -13.642 4.679 -8.093 1.00 94.56 202 SER A CA 1
ATOM 1551 C C . SER A 1 202 ? -14.620 3.503 -8.147 1.00 94.56 202 SER A C 1
ATOM 1553 O O . SER A 1 202 ? -14.202 2.356 -8.041 1.00 94.56 202 SER A O 1
ATOM 1555 N N . ASP A 1 203 ? -15.906 3.764 -8.403 1.00 93.19 203 ASP A N 1
ATOM 1556 C CA . ASP A 1 203 ? -16.937 2.726 -8.567 1.00 93.19 203 ASP A CA 1
ATOM 1557 C C . ASP A 1 203 ? -16.664 1.839 -9.796 1.00 93.19 203 ASP A C 1
ATOM 1559 O O . ASP A 1 203 ? -16.654 0.613 -9.713 1.00 93.19 203 ASP A O 1
ATOM 1563 N N . GLU A 1 204 ? -16.340 2.454 -10.943 1.00 91.62 204 GLU A N 1
ATOM 1564 C CA . GLU A 1 204 ? -15.910 1.728 -12.146 1.00 91.62 204 GLU A CA 1
ATOM 1565 C C . GLU A 1 204 ? -14.664 0.867 -11.886 1.00 91.62 204 GLU A C 1
ATOM 1567 O O . GLU A 1 204 ? -14.564 -0.233 -12.432 1.00 91.62 204 GLU A O 1
ATOM 1572 N N . PHE A 1 205 ? -13.703 1.374 -11.109 1.00 92.31 205 PHE A N 1
ATOM 1573 C CA . PHE A 1 205 ? -12.461 0.682 -10.781 1.00 92.31 205 PHE A CA 1
ATOM 1574 C C . PHE A 1 205 ? -12.723 -0.511 -9.861 1.00 92.31 205 PHE A C 1
ATOM 1576 O O . PHE A 1 205 ? -12.420 -1.635 -10.249 1.00 92.31 205 PHE A O 1
ATOM 1583 N N . LEU A 1 206 ? -13.367 -0.303 -8.712 1.00 93.19 206 LEU A N 1
ATOM 1584 C CA . LEU A 1 206 ? -13.697 -1.358 -7.749 1.00 93.19 206 LEU A CA 1
ATOM 1585 C C . LEU A 1 206 ? -14.496 -2.488 -8.390 1.00 93.19 206 LEU A C 1
ATOM 1587 O O . LEU A 1 206 ? -14.111 -3.654 -8.295 1.00 93.19 206 LEU A O 1
ATOM 1591 N N . LYS A 1 207 ? -15.540 -2.143 -9.146 1.00 90.75 207 LYS A N 1
ATOM 1592 C CA . LYS A 1 207 ? -16.391 -3.129 -9.811 1.00 90.75 207 LYS A CA 1
ATOM 1593 C C . LYS A 1 207 ? -15.632 -3.999 -10.806 1.00 90.75 207 LYS A C 1
ATOM 1595 O O . LYS A 1 207 ? -15.936 -5.178 -10.948 1.00 90.75 207 LYS A O 1
ATOM 1600 N N . LYS A 1 208 ? -14.675 -3.419 -11.533 1.00 87.94 208 LYS A N 1
ATOM 1601 C CA . LYS A 1 208 ? -13.933 -4.123 -12.588 1.00 87.94 208 LYS A CA 1
ATOM 1602 C C . LYS A 1 208 ? -12.710 -4.861 -12.057 1.00 87.94 208 LYS A C 1
ATOM 1604 O O . LYS A 1 208 ? -12.441 -5.957 -12.523 1.00 87.94 208 LYS A O 1
ATOM 1609 N N . TYR A 1 209 ? -11.964 -4.249 -11.145 1.00 88.94 209 TYR A N 1
ATOM 1610 C CA . TYR A 1 209 ? -10.649 -4.724 -10.716 1.00 88.94 209 TYR A CA 1
ATOM 1611 C C . TYR A 1 209 ? -10.703 -5.525 -9.415 1.00 88.94 209 TYR A C 1
ATOM 1613 O O . TYR A 1 209 ? -9.937 -6.468 -9.272 1.00 88.94 209 TYR A O 1
ATOM 1621 N N . ARG A 1 210 ? -11.604 -5.167 -8.490 1.00 89.00 210 ARG A N 1
ATOM 1622 C CA . ARG A 1 210 ? -11.765 -5.830 -7.184 1.00 89.00 210 ARG A CA 1
ATOM 1623 C C . ARG A 1 210 ? -12.998 -6.739 -7.119 1.00 89.00 210 ARG A C 1
ATOM 1625 O O . ARG A 1 210 ? -13.074 -7.593 -6.244 1.00 89.00 210 ARG A O 1
ATOM 1632 N N . GLY A 1 211 ? -13.970 -6.549 -8.013 1.00 88.38 211 GLY A N 1
ATOM 1633 C CA . GLY A 1 211 ? -15.254 -7.257 -7.969 1.00 88.38 211 GLY A CA 1
ATOM 1634 C C . GLY A 1 211 ? -16.230 -6.709 -6.919 1.00 88.38 211 GLY A C 1
ATOM 1635 O O . GLY A 1 211 ? -17.253 -7.332 -6.657 1.00 88.38 211 GLY A O 1
ATOM 1636 N N . LEU A 1 212 ? -15.947 -5.537 -6.339 1.00 89.19 212 LEU A N 1
ATOM 1637 C CA . LEU A 1 212 ? -16.783 -4.906 -5.316 1.00 89.19 212 LEU A CA 1
ATOM 1638 C C . LEU A 1 212 ? -17.829 -3.982 -5.969 1.00 89.19 212 LEU A C 1
ATOM 1640 O O . LEU A 1 212 ? -17.468 -3.029 -6.662 1.00 89.19 212 LEU A O 1
ATOM 1644 N N . ASP A 1 213 ? -19.124 -4.243 -5.754 1.00 87.81 213 ASP A N 1
ATOM 1645 C CA . ASP A 1 213 ? -20.232 -3.423 -6.277 1.00 87.81 213 ASP A CA 1
ATOM 1646 C C . ASP A 1 213 ? -20.744 -2.458 -5.196 1.00 87.81 213 ASP A C 1
ATOM 1648 O O . ASP A 1 213 ? -21.611 -2.802 -4.394 1.00 87.81 213 ASP A O 1
ATOM 1652 N N . MET A 1 214 ? -20.221 -1.229 -5.188 1.00 91.50 214 MET A N 1
ATOM 1653 C CA . MET A 1 214 ? -20.553 -0.191 -4.204 1.00 91.50 214 MET A CA 1
ATOM 1654 C C . MET A 1 214 ? -21.905 0.472 -4.508 1.00 91.50 214 MET A C 1
ATOM 1656 O O . MET A 1 214 ? -21.978 1.640 -4.911 1.00 91.50 214 MET A O 1
ATOM 1660 N N . LYS A 1 215 ? -23.006 -0.268 -4.354 1.00 92.06 215 LYS A N 1
ATOM 1661 C CA . LYS A 1 215 ? -24.359 0.204 -4.699 1.00 92.06 215 LYS A CA 1
ATOM 1662 C C . LYS A 1 215 ? -24.735 1.461 -3.922 1.00 92.06 215 LYS A C 1
ATOM 1664 O O . LYS A 1 215 ? -24.527 1.548 -2.716 1.00 92.06 215 LYS A O 1
ATOM 1669 N N . ARG A 1 216 ? -25.343 2.436 -4.605 1.00 93.06 216 ARG A N 1
ATOM 1670 C CA . ARG A 1 216 ? -25.914 3.610 -3.932 1.00 93.06 216 ARG A CA 1
ATOM 1671 C C . ARG A 1 216 ? -27.084 3.198 -3.045 1.00 93.06 216 ARG A C 1
ATOM 1673 O O . ARG A 1 216 ? -27.918 2.400 -3.461 1.00 93.06 216 ARG A O 1
ATOM 1680 N N . LEU A 1 217 ? -27.145 3.783 -1.855 1.00 91.06 217 LEU A N 1
ATOM 1681 C CA . LEU A 1 217 ? -28.256 3.592 -0.932 1.00 91.06 217 LEU A CA 1
ATOM 1682 C C . LEU A 1 217 ? -29.467 4.411 -1.389 1.00 91.06 217 LEU A C 1
ATOM 1684 O O . LEU A 1 217 ? -29.336 5.602 -1.676 1.00 91.06 217 LEU A O 1
ATOM 1688 N N . ASP A 1 218 ? -30.650 3.793 -1.386 1.00 87.81 218 ASP A N 1
ATOM 1689 C CA . ASP A 1 218 ? -31.916 4.485 -1.673 1.00 87.81 218 ASP A CA 1
ATOM 1690 C C . ASP A 1 218 ? -32.237 5.544 -0.607 1.00 87.81 218 ASP A C 1
ATOM 1692 O O . ASP A 1 218 ? -32.787 6.607 -0.902 1.00 87.81 218 ASP A O 1
ATOM 1696 N N . LYS A 1 219 ? -31.855 5.265 0.646 1.00 88.19 219 LYS A N 1
ATOM 1697 C CA . LYS A 1 219 ? -31.956 6.186 1.779 1.00 88.19 219 LYS A CA 1
ATOM 1698 C C . LYS A 1 219 ? -30.637 6.194 2.550 1.00 88.19 219 LYS A C 1
ATOM 1700 O O . LYS A 1 219 ? -30.208 5.165 3.064 1.00 88.19 219 LYS A O 1
ATOM 1705 N N . ARG A 1 220 ? -30.021 7.373 2.663 1.00 89.62 220 ARG A N 1
ATOM 1706 C CA . ARG A 1 220 ? -28.850 7.602 3.521 1.00 89.62 220 ARG A CA 1
ATOM 1707 C C . ARG A 1 220 ? -29.258 7.548 4.995 1.00 89.62 220 ARG A C 1
ATOM 1709 O O . ARG A 1 220 ? -30.300 8.094 5.362 1.00 89.62 220 ARG A O 1
ATOM 1716 N N . ILE A 1 221 ? -28.414 6.928 5.813 1.00 90.00 221 ILE A N 1
ATOM 1717 C CA . ILE A 1 221 ? -28.506 6.992 7.276 1.00 90.00 221 ILE A CA 1
ATOM 1718 C C . ILE A 1 221 ? -28.135 8.413 7.698 1.00 90.00 221 ILE A C 1
ATOM 1720 O O . ILE A 1 221 ? -27.098 8.928 7.271 1.00 90.00 221 ILE A O 1
ATOM 1724 N N . THR A 1 222 ? -28.988 9.073 8.480 1.00 94.12 222 THR A N 1
ATOM 1725 C CA . THR A 1 222 ? -28.691 10.435 8.939 1.00 94.12 222 THR A CA 1
ATOM 1726 C C . THR A 1 222 ? -27.572 10.430 9.976 1.00 94.12 222 THR A C 1
ATOM 1728 O O . THR A 1 222 ? -27.338 9.436 10.663 1.00 94.12 222 THR A O 1
ATOM 1731 N N . VAL A 1 223 ? -26.893 11.567 10.133 1.00 97.25 223 VAL A N 1
ATOM 1732 C CA . VAL A 1 223 ? -25.870 11.742 11.173 1.00 97.25 223 VAL A CA 1
ATOM 1733 C C . VAL A 1 223 ? -26.450 11.456 12.558 1.00 97.25 223 VAL A C 1
ATOM 1735 O O . VAL A 1 223 ? -25.812 10.798 13.369 1.00 97.25 223 VAL A O 1
ATOM 1738 N N . GLU A 1 224 ? -27.676 11.894 12.832 1.00 97.56 224 GLU A N 1
ATOM 1739 C CA . GLU A 1 224 ? -28.349 11.664 14.111 1.00 97.56 224 GLU A CA 1
ATOM 1740 C C . GLU A 1 224 ? -28.689 10.184 14.330 1.00 97.56 224 GLU A C 1
ATOM 1742 O O . GLU A 1 224 ? -28.503 9.679 15.436 1.00 97.56 224 GLU A O 1
ATOM 1747 N N . GLU A 1 225 ? -29.141 9.479 13.286 1.00 96.00 225 GLU A N 1
ATOM 1748 C CA . GLU A 1 225 ? -29.361 8.028 13.327 1.00 96.00 225 GLU A CA 1
ATOM 1749 C C . GLU A 1 225 ? -28.039 7.287 13.602 1.00 96.00 225 GLU A C 1
ATOM 1751 O O . GLU A 1 225 ? -28.008 6.384 14.435 1.00 96.00 225 GLU A O 1
ATOM 1756 N N . ALA A 1 226 ? -26.940 7.696 12.961 1.00 97.19 226 ALA A N 1
ATOM 1757 C CA . ALA A 1 226 ? -25.612 7.115 13.157 1.00 97.19 226 ALA A CA 1
ATOM 1758 C C . ALA A 1 226 ? -25.040 7.390 14.562 1.00 97.19 226 ALA A C 1
ATOM 1760 O O . ALA A 1 226 ? -24.483 6.488 15.186 1.00 97.19 226 ALA A O 1
ATOM 1761 N N . ILE A 1 227 ? -25.228 8.602 15.098 1.00 98.19 227 ILE A N 1
ATOM 1762 C CA . ILE A 1 227 ? -24.839 8.967 16.472 1.00 98.19 227 ILE A CA 1
ATOM 1763 C C . ILE A 1 227 ? -25.632 8.148 17.497 1.00 98.19 227 ILE A C 1
ATOM 1765 O O . ILE A 1 227 ? -25.061 7.655 18.467 1.00 98.19 227 ILE A O 1
ATOM 1769 N N . ALA A 1 228 ? -26.936 7.956 17.282 1.00 97.00 228 ALA A N 1
ATOM 1770 C CA . ALA A 1 228 ? -27.786 7.192 18.197 1.00 97.00 228 ALA A CA 1
ATOM 1771 C C . ALA A 1 228 ? -27.372 5.713 18.331 1.00 97.00 228 ALA A C 1
ATOM 1773 O O . ALA A 1 228 ? -27.740 5.069 19.317 1.00 97.00 228 ALA A O 1
ATOM 1774 N N . ARG A 1 229 ? -26.593 5.188 17.374 1.00 96.19 229 ARG A N 1
ATOM 1775 C CA . ARG A 1 229 ? -26.015 3.837 17.417 1.00 96.19 229 ARG A CA 1
ATOM 1776 C C . ARG A 1 229 ? -24.842 3.691 18.384 1.00 96.19 229 ARG A C 1
ATOM 1778 O O . ARG A 1 229 ? -24.421 2.567 18.600 1.00 96.19 229 ARG A O 1
ATOM 1785 N N . GLU A 1 230 ? -24.354 4.758 19.032 1.00 96.56 230 GLU A N 1
ATOM 1786 C CA . GLU A 1 230 ? -23.297 4.654 20.064 1.00 96.56 230 GLU A CA 1
ATOM 1787 C C . GLU A 1 230 ? -23.638 3.600 21.135 1.00 96.56 230 GLU A C 1
ATOM 1789 O O . GLU A 1 230 ? -22.760 2.903 21.626 1.00 96.56 230 GLU A O 1
ATOM 1794 N N . LYS A 1 231 ? -24.925 3.446 21.471 1.00 95.06 231 LYS A N 1
ATOM 1795 C CA . LYS A 1 231 ? -25.416 2.458 22.449 1.00 95.06 231 LYS A CA 1
ATOM 1796 C C . LYS A 1 231 ? -25.168 0.995 22.047 1.00 95.06 231 LYS A C 1
ATOM 1798 O O . LYS A 1 231 ? -25.208 0.129 22.914 1.00 95.06 231 LYS A O 1
ATOM 1803 N N . ASP A 1 232 ? -24.987 0.741 20.753 1.00 95.69 232 ASP A N 1
ATOM 1804 C CA . ASP A 1 232 ? -24.779 -0.587 20.177 1.00 95.69 232 ASP A CA 1
ATOM 1805 C C . ASP A 1 232 ? -23.273 -0.892 20.017 1.00 95.69 232 ASP A C 1
ATOM 1807 O O . ASP A 1 232 ? -22.908 -2.012 19.673 1.00 95.69 232 ASP A O 1
ATOM 1811 N N . MET A 1 233 ? -22.405 0.091 20.288 1.00 97.44 233 MET A N 1
ATOM 1812 C CA . MET A 1 233 ? -20.952 -0.002 20.143 1.00 97.44 233 MET A CA 1
ATOM 1813 C C . MET A 1 233 ? -20.289 -0.473 21.437 1.00 97.44 233 MET A C 1
ATOM 1815 O O . MET A 1 233 ? -20.619 0.002 22.529 1.00 97.44 233 MET A O 1
ATOM 1819 N N . LYS A 1 234 ? -19.302 -1.361 21.320 1.00 97.81 234 LYS A N 1
ATOM 1820 C CA . LYS A 1 234 ? -18.547 -1.912 22.453 1.00 97.81 234 LYS A CA 1
ATOM 1821 C C . LYS A 1 234 ? -17.036 -1.740 22.253 1.00 97.81 234 LYS A C 1
ATOM 1823 O O . LYS A 1 234 ? -16.575 -1.595 21.123 1.00 97.81 234 LYS A O 1
ATOM 1828 N N . PRO A 1 235 ? -16.236 -1.752 23.337 1.00 98.50 235 PRO A N 1
ATOM 1829 C CA . PRO A 1 235 ? -14.786 -1.866 23.226 1.00 98.50 235 PRO A CA 1
ATOM 1830 C C . PRO A 1 235 ? -14.369 -3.054 22.357 1.00 98.50 235 PRO A C 1
ATOM 1832 O O . PRO A 1 235 ? -14.929 -4.136 22.495 1.00 98.50 235 PRO A O 1
ATOM 1835 N N . GLY A 1 236 ? -13.373 -2.846 21.500 1.00 98.50 236 GLY A N 1
ATOM 1836 C CA . GLY A 1 236 ? -12.844 -3.847 20.577 1.00 98.50 236 GLY A CA 1
ATOM 1837 C C . GLY A 1 236 ? -13.605 -3.970 19.260 1.00 98.50 236 GLY A C 1
ATOM 1838 O O . GLY A 1 236 ? -13.019 -4.468 18.303 1.00 98.50 236 GLY A O 1
ATOM 1839 N N . ASP A 1 237 ? -14.842 -3.477 19.160 1.00 98.69 237 ASP A N 1
ATOM 1840 C CA . ASP A 1 237 ? -15.554 -3.438 17.880 1.00 98.69 237 ASP A CA 1
ATOM 1841 C C . ASP A 1 237 ? -14.755 -2.645 16.835 1.00 98.69 237 ASP A C 1
ATOM 1843 O O . ASP A 1 237 ? -14.049 -1.681 17.162 1.00 98.69 237 ASP A O 1
ATOM 1847 N N . MET A 1 238 ? -14.906 -3.022 15.566 1.00 98.38 238 MET A N 1
ATOM 1848 C CA . MET A 1 238 ? -14.247 -2.354 14.445 1.00 98.38 238 MET A CA 1
ATOM 1849 C C . MET A 1 238 ? -15.257 -1.600 13.586 1.00 98.38 238 MET A C 1
ATOM 1851 O O . MET A 1 238 ? -16.373 -2.069 13.361 1.00 98.38 238 MET A O 1
ATOM 1855 N N . LEU A 1 239 ? -14.854 -0.446 13.051 1.00 98.50 239 LEU A N 1
ATOM 1856 C CA . LEU A 1 239 ? -15.554 0.171 11.923 1.00 98.50 239 LEU A CA 1
ATOM 1857 C C . LEU A 1 239 ? -14.691 0.046 10.666 1.00 98.50 239 LEU A C 1
ATOM 1859 O O . LEU A 1 239 ? -13.516 0.424 10.664 1.00 98.50 239 LEU A O 1
ATOM 1863 N N . GLY A 1 240 ? -15.286 -0.487 9.602 1.00 97.50 240 GLY A N 1
ATOM 1864 C CA . GLY A 1 240 ? -14.691 -0.565 8.274 1.00 97.50 240 GLY A CA 1
ATOM 1865 C C . GLY A 1 240 ? -15.123 0.623 7.421 1.00 97.50 240 GLY A C 1
ATOM 1866 O O . GLY A 1 240 ? -16.298 0.999 7.419 1.00 97.50 240 GLY A O 1
ATOM 1867 N N . ILE A 1 241 ? -14.172 1.230 6.713 1.00 97.88 241 ILE A N 1
ATOM 1868 C CA . ILE A 1 241 ? -14.364 2.489 5.991 1.00 97.88 241 ILE A CA 1
ATOM 1869 C C . ILE A 1 241 ? -13.933 2.326 4.532 1.00 97.88 241 ILE A C 1
ATOM 1871 O O . ILE A 1 241 ? -12.902 1.716 4.239 1.00 97.88 241 ILE A O 1
ATOM 1875 N N . LEU A 1 242 ? -14.719 2.893 3.616 1.00 97.12 242 LEU A N 1
ATOM 1876 C CA . LEU A 1 242 ? -14.341 3.070 2.215 1.00 97.12 242 LEU A CA 1
ATOM 1877 C C . LEU A 1 242 ? -14.846 4.423 1.697 1.00 97.12 242 LEU A C 1
ATOM 1879 O O . LEU A 1 242 ? -16.054 4.647 1.532 1.00 97.12 242 LEU A O 1
ATOM 1883 N N . ARG A 1 243 ? -13.924 5.335 1.407 1.00 96.75 243 ARG A N 1
ATOM 1884 C CA . ARG A 1 243 ? -14.186 6.602 0.720 1.00 96.75 243 ARG A CA 1
ATOM 1885 C C . ARG A 1 243 ? -13.991 6.420 -0.789 1.00 96.75 243 ARG A C 1
ATOM 1887 O O . ARG A 1 243 ? -13.135 5.677 -1.237 1.00 96.75 243 ARG A O 1
ATOM 1894 N N . MET A 1 244 ? -14.810 7.061 -1.626 1.00 96.12 244 MET A N 1
ATOM 1895 C CA . MET A 1 244 ? -14.743 6.870 -3.092 1.00 96.12 244 MET A CA 1
ATOM 1896 C C . MET A 1 244 ? -13.729 7.816 -3.756 1.00 96.12 244 MET A C 1
ATOM 1898 O O . MET A 1 244 ? -14.059 8.524 -4.710 1.00 96.12 244 MET A O 1
ATOM 1902 N N . ASP A 1 245 ? -12.502 7.847 -3.247 1.00 93.38 245 ASP A N 1
ATOM 1903 C CA . ASP A 1 245 ? -11.498 8.879 -3.547 1.00 93.38 245 ASP A CA 1
ATOM 1904 C C . ASP A 1 245 ? -10.313 8.437 -4.408 1.00 93.38 245 ASP A C 1
ATOM 1906 O O . ASP A 1 245 ? -9.421 9.227 -4.713 1.00 93.38 245 ASP A O 1
ATOM 1910 N N . GLY A 1 246 ? -10.327 7.177 -4.820 1.00 93.62 246 GLY A N 1
ATOM 1911 C CA . GLY A 1 246 ? -9.267 6.534 -5.575 1.00 93.62 246 GLY A CA 1
ATOM 1912 C C . GLY A 1 246 ? -8.136 5.976 -4.729 1.00 93.62 246 GLY A C 1
ATOM 1913 O O . GLY A 1 246 ? -7.601 4.940 -5.119 1.00 93.62 246 GLY A O 1
ATOM 1914 N N . LEU A 1 247 ? -7.821 6.568 -3.573 1.00 93.75 247 LEU A N 1
ATOM 1915 C CA . LEU A 1 247 ? -6.853 5.988 -2.650 1.00 93.75 247 LEU A CA 1
ATOM 1916 C C . LEU A 1 247 ? -7.450 4.759 -1.971 1.00 93.75 247 LEU A C 1
ATOM 1918 O O . LEU A 1 247 ? -6.979 3.659 -2.237 1.00 93.75 247 LEU A O 1
ATOM 1922 N N . ASP A 1 248 ? -8.535 4.912 -1.217 1.00 95.94 248 ASP A N 1
ATOM 1923 C CA . ASP A 1 248 ? -9.246 3.812 -0.557 1.00 95.94 248 ASP A CA 1
ATOM 1924 C C . ASP A 1 248 ? -9.622 2.677 -1.538 1.00 95.94 248 ASP A C 1
ATOM 1926 O O . ASP A 1 248 ? -9.340 1.511 -1.253 1.00 95.94 248 ASP A O 1
ATOM 1930 N N . PRO A 1 249 ? -10.162 2.966 -2.742 1.00 95.94 249 PRO A N 1
ATOM 1931 C CA . PRO A 1 249 ? -10.375 1.978 -3.794 1.00 95.94 249 PRO A CA 1
ATOM 1932 C C . PRO A 1 249 ? -9.112 1.234 -4.235 1.00 95.94 249 PRO A C 1
ATOM 1934 O O . PRO A 1 249 ? -9.165 0.033 -4.504 1.00 95.94 249 PRO A O 1
ATOM 1937 N N . MET A 1 250 ? -7.980 1.935 -4.343 1.00 94.19 250 MET A N 1
ATOM 1938 C CA . MET A 1 250 ? -6.696 1.327 -4.684 1.00 94.19 250 MET A CA 1
ATOM 1939 C C . MET A 1 250 ? -6.174 0.461 -3.534 1.00 94.19 250 MET A C 1
ATOM 1941 O O . MET A 1 250 ? -5.630 -0.602 -3.814 1.00 94.19 250 MET A O 1
ATOM 1945 N N . LEU A 1 251 ? -6.363 0.871 -2.275 1.00 93.94 251 LEU A N 1
ATOM 1946 C CA . LEU A 1 251 ? -6.011 0.072 -1.097 1.00 93.94 251 LEU A CA 1
ATOM 1947 C C . LEU A 1 251 ? -6.839 -1.216 -1.048 1.00 93.94 251 LEU A C 1
ATOM 1949 O O . LEU A 1 251 ? -6.275 -2.304 -0.967 1.00 93.94 251 LEU A O 1
ATOM 1953 N N . ALA A 1 252 ? -8.159 -1.106 -1.217 1.00 94.25 252 ALA A N 1
ATOM 1954 C CA . ALA A 1 252 ? -9.064 -2.251 -1.293 1.00 94.25 252 ALA A CA 1
ATOM 1955 C C . ALA A 1 252 ? -8.672 -3.218 -2.425 1.00 94.25 252 ALA A C 1
ATOM 1957 O O . ALA A 1 252 ? -8.658 -4.434 -2.238 1.00 94.25 252 ALA A O 1
ATOM 1958 N N . TYR A 1 253 ? -8.286 -2.688 -3.591 1.00 93.00 253 TYR A N 1
ATOM 1959 C CA . TYR A 1 253 ? -7.750 -3.490 -4.690 1.00 93.00 253 TYR A CA 1
ATOM 1960 C C . TYR A 1 253 ? -6.383 -4.114 -4.375 1.00 93.00 253 TYR A C 1
ATOM 1962 O O . TYR A 1 253 ? -6.169 -5.278 -4.691 1.00 93.00 253 TYR A O 1
ATOM 1970 N N . GLY A 1 254 ? -5.453 -3.373 -3.779 1.00 91.44 254 GLY A N 1
ATOM 1971 C CA . GLY A 1 254 ? -4.105 -3.862 -3.483 1.00 91.44 254 GLY A CA 1
ATOM 1972 C C . GLY A 1 254 ? -4.097 -4.967 -2.431 1.00 91.44 254 GLY A C 1
ATOM 1973 O O . GLY A 1 254 ? -3.410 -5.962 -2.606 1.00 91.44 254 GLY A O 1
ATOM 1974 N N . MET A 1 255 ? -4.912 -4.817 -1.387 1.00 91.94 255 MET A N 1
ATOM 1975 C CA . MET A 1 255 ? -4.972 -5.741 -0.249 1.00 91.94 255 MET A CA 1
ATOM 1976 C C . MET A 1 255 ? -5.996 -6.873 -0.433 1.00 91.94 255 MET A C 1
ATOM 1978 O O . MET A 1 255 ? -6.063 -7.787 0.381 1.00 91.94 255 MET A O 1
ATOM 1982 N N . GLY A 1 256 ? -6.857 -6.797 -1.453 1.00 91.56 256 GLY A N 1
ATOM 1983 C CA . GLY A 1 256 ? -8.009 -7.697 -1.563 1.00 91.56 256 GLY A CA 1
ATOM 1984 C C . GLY A 1 256 ? -9.049 -7.469 -0.466 1.00 91.56 256 GLY A C 1
ATOM 1985 O O . GLY A 1 256 ? -9.762 -8.392 -0.101 1.00 91.56 256 GLY A O 1
ATOM 1986 N N . ALA A 1 257 ? -9.170 -6.249 0.054 1.00 92.44 257 ALA A N 1
ATOM 1987 C CA . ALA A 1 257 ? -10.095 -5.901 1.133 1.00 92.44 257 ALA A CA 1
ATOM 1988 C C . ALA A 1 257 ? -11.413 -5.300 0.605 1.00 92.44 257 ALA A C 1
ATOM 1990 O O . ALA A 1 257 ? -11.514 -4.922 -0.566 1.00 92.44 257 ALA A O 1
ATOM 1991 N N . ASN A 1 258 ? -12.404 -5.152 1.490 1.00 92.31 258 ASN A N 1
ATOM 1992 C CA . ASN A 1 258 ? -13.638 -4.378 1.257 1.00 92.31 258 ASN A CA 1
ATOM 1993 C C . ASN A 1 258 ? -13.540 -2.945 1.822 1.00 92.31 258 ASN A C 1
ATOM 1995 O O . ASN A 1 258 ? -14.490 -2.167 1.730 1.00 92.31 258 ASN A O 1
ATOM 1999 N N . THR A 1 259 ? -12.396 -2.601 2.416 1.00 95.38 259 THR A N 1
ATOM 2000 C CA . THR A 1 259 ? -12.132 -1.348 3.131 1.00 95.38 259 THR A CA 1
ATOM 2001 C C . THR A 1 259 ? -10.842 -0.696 2.645 1.00 95.38 259 THR A C 1
ATOM 2003 O O . THR A 1 259 ? -9.876 -1.369 2.279 1.00 95.38 259 THR A O 1
ATOM 2006 N N . GLY A 1 260 ? -10.813 0.634 2.674 1.00 95.25 260 GLY A N 1
ATOM 2007 C CA . GLY A 1 260 ? -9.601 1.437 2.509 1.00 95.25 260 GLY A CA 1
ATOM 2008 C C . GLY A 1 260 ? -8.998 1.860 3.849 1.00 95.25 260 GLY A C 1
ATOM 2009 O O . GLY A 1 260 ? -7.781 1.977 3.967 1.00 95.25 260 GLY A O 1
ATOM 2010 N N . HIS A 1 261 ? -9.826 1.956 4.894 1.00 97.25 261 HIS A N 1
ATOM 2011 C CA . HIS A 1 261 ? -9.407 2.330 6.243 1.00 97.25 261 HIS A CA 1
ATOM 2012 C C . HIS A 1 261 ? -10.185 1.540 7.308 1.00 97.25 261 HIS A C 1
ATOM 2014 O O . HIS A 1 261 ? -11.319 1.108 7.078 1.00 97.25 261 HIS A O 1
ATOM 2020 N N . THR A 1 262 ? -9.580 1.332 8.476 1.00 98.06 262 THR A N 1
ATOM 2021 C CA . THR A 1 262 ? -10.177 0.586 9.599 1.00 98.06 262 THR A CA 1
ATOM 2022 C C . THR A 1 262 ? -9.871 1.259 10.929 1.00 98.06 262 THR A C 1
ATOM 2024 O O . THR A 1 262 ? -8.766 1.763 11.139 1.00 98.06 262 THR A O 1
ATOM 2027 N N . VAL A 1 263 ? -10.823 1.230 11.859 1.00 98.75 263 VAL A N 1
ATOM 2028 C CA . VAL A 1 263 ? -10.692 1.860 13.184 1.00 98.75 263 VAL A CA 1
ATOM 2029 C C . VAL A 1 263 ? -11.244 0.946 14.270 1.00 98.75 263 VAL A C 1
ATOM 2031 O O . VAL A 1 263 ? -12.125 0.137 13.995 1.00 98.75 263 VAL A O 1
ATOM 2034 N N . VAL A 1 264 ? -10.768 1.093 15.507 1.00 98.88 264 VAL A N 1
ATOM 2035 C CA . VAL A 1 264 ? -11.193 0.262 16.647 1.00 98.88 264 VAL A CA 1
ATOM 2036 C C . VAL A 1 264 ? -11.747 1.116 17.774 1.00 98.88 264 VAL A C 1
ATOM 2038 O O . VAL A 1 264 ? -11.275 2.230 18.033 1.00 98.88 264 VAL A O 1
ATOM 2041 N N . LEU A 1 265 ? -12.780 0.600 18.432 1.00 98.81 265 LEU A N 1
ATOM 2042 C CA . LEU A 1 265 ? -13.504 1.302 19.479 1.00 98.81 265 LEU A CA 1
ATOM 2043 C C . LEU A 1 265 ? -12.955 0.969 20.865 1.00 98.81 265 LEU A C 1
ATOM 2045 O O . LEU A 1 265 ? -12.590 -0.164 21.167 1.00 98.81 265 LEU A O 1
ATOM 2049 N N . VAL A 1 266 ? -12.955 1.963 21.746 1.00 98.69 266 VAL A N 1
ATOM 2050 C CA . VAL A 1 266 ? -12.675 1.790 23.177 1.00 98.69 266 VAL A CA 1
ATOM 2051 C C . VAL A 1 266 ? -13.653 2.619 23.995 1.00 98.69 266 VAL A C 1
ATOM 2053 O O . VAL A 1 266 ? -14.162 3.643 23.536 1.00 98.69 266 VAL A O 1
ATOM 2056 N N . SER A 1 267 ? -13.894 2.202 25.233 1.00 98.25 267 SER A N 1
ATOM 2057 C CA . SER A 1 267 ? -14.675 2.973 26.197 1.00 98.25 267 SER A CA 1
ATOM 2058 C C . SER A 1 267 ? -13.729 3.703 27.140 1.00 98.25 267 SER A C 1
ATOM 2060 O O . SER A 1 267 ? -13.115 3.081 28.005 1.00 98.25 267 SER A O 1
ATOM 2062 N N . MET A 1 268 ? -13.616 5.022 27.011 1.00 96.62 268 MET A N 1
ATOM 2063 C CA . MET A 1 268 ? -12.774 5.841 27.886 1.00 96.62 268 MET A CA 1
ATOM 2064 C C . MET A 1 268 ? -13.519 7.087 28.362 1.00 96.62 268 MET A C 1
ATOM 2066 O O . MET A 1 268 ? -14.545 7.464 27.803 1.00 96.62 268 MET A O 1
ATOM 2070 N N . GLN A 1 269 ? -13.009 7.720 29.414 1.00 94.94 269 GLN A N 1
ATOM 2071 C CA . GLN A 1 269 ? -13.510 9.001 29.900 1.00 94.94 269 GLN A CA 1
ATOM 2072 C C . GLN A 1 269 ? -12.382 10.027 29.791 1.00 94.94 269 GLN A C 1
ATOM 2074 O O . GLN A 1 269 ? -11.354 9.877 30.458 1.00 94.94 269 GLN A O 1
ATOM 2079 N N . LYS A 1 270 ? -12.546 11.041 28.936 1.00 93.44 270 LYS A N 1
ATOM 2080 C CA . LYS A 1 270 ? -11.617 12.175 28.835 1.00 93.44 270 LYS A CA 1
ATOM 2081 C C . LYS A 1 270 ? -12.152 13.380 29.615 1.00 93.44 270 LYS A C 1
ATOM 2083 O O . LYS A 1 270 ? -13.290 13.404 30.083 1.00 93.44 270 LYS A O 1
ATOM 2088 N N . GLU A 1 271 ? -11.302 14.390 29.792 1.00 90.56 271 GLU A N 1
ATOM 2089 C CA . GLU A 1 271 ? -11.702 15.653 30.414 1.00 90.56 271 GLU A CA 1
ATOM 2090 C C . GLU A 1 271 ? -12.882 16.277 29.652 1.00 90.56 271 GLU A C 1
ATOM 2092 O O . GLU A 1 271 ? -12.826 16.451 28.436 1.00 90.56 271 GLU A O 1
ATOM 2097 N N . GLY A 1 272 ? -13.955 16.601 30.378 1.00 88.62 272 GLY A N 1
ATOM 2098 C CA . GLY A 1 272 ? -15.196 17.134 29.812 1.00 88.62 272 GLY A CA 1
ATOM 2099 C C . GLY A 1 272 ? -16.294 16.094 29.564 1.00 88.62 272 GLY A C 1
ATOM 2100 O O . GLY A 1 272 ? -17.432 16.492 29.314 1.00 88.62 272 GLY A O 1
ATOM 2101 N N . ASP A 1 273 ? -16.003 14.796 29.686 1.00 91.62 273 ASP A N 1
ATOM 2102 C CA . ASP A 1 273 ? -17.028 13.754 29.620 1.00 91.62 273 ASP A CA 1
ATOM 2103 C C . ASP A 1 273 ? -17.760 13.580 30.959 1.00 91.62 273 ASP A C 1
ATOM 2105 O O . ASP A 1 273 ? -17.162 13.539 32.038 1.00 91.62 273 ASP A O 1
ATOM 2109 N N . ASP A 1 274 ? -19.076 13.400 30.877 1.00 92.38 274 ASP A N 1
ATOM 2110 C CA . ASP A 1 274 ? -19.976 13.155 32.007 1.00 92.38 274 ASP A CA 1
ATOM 2111 C C . ASP A 1 274 ? -19.918 11.710 32.534 1.00 92.38 274 ASP A C 1
ATOM 2113 O O . ASP A 1 274 ? -20.275 11.443 33.682 1.00 92.38 274 ASP A O 1
ATOM 2117 N N . ARG A 1 275 ? -19.466 10.774 31.697 1.00 92.81 275 ARG A N 1
ATOM 2118 C CA . ARG A 1 275 ? -19.322 9.335 31.964 1.00 92.81 275 ARG A CA 1
ATOM 2119 C C . ARG A 1 275 ? -18.344 8.722 30.954 1.00 92.81 275 ARG A C 1
ATOM 2121 O O . ARG A 1 275 ? -18.016 9.397 29.984 1.00 92.81 275 ARG A O 1
ATOM 2128 N N . PRO A 1 276 ? -17.921 7.455 31.093 1.00 95.06 276 PRO A N 1
ATOM 2129 C CA . PRO A 1 276 ? -17.234 6.761 30.008 1.00 95.06 276 PRO A CA 1
ATOM 2130 C C . PRO A 1 276 ? -18.057 6.785 28.710 1.00 95.06 276 PRO A C 1
ATOM 2132 O O . PRO A 1 276 ? -19.263 6.506 28.718 1.00 95.06 276 PRO A O 1
ATOM 2135 N N . ARG A 1 277 ? -17.398 7.150 27.610 1.00 97.12 277 ARG A N 1
ATOM 2136 C CA . ARG A 1 277 ? -17.961 7.262 26.259 1.00 97.12 277 ARG A CA 1
ATOM 2137 C C . ARG A 1 277 ? -17.201 6.371 25.291 1.00 97.12 277 ARG A C 1
ATOM 2139 O O . ARG A 1 277 ? -16.059 5.991 25.552 1.00 97.12 277 ARG A O 1
ATOM 2146 N N . ILE A 1 278 ? -17.831 6.071 24.159 1.00 98.31 278 ILE A N 1
ATOM 2147 C CA . ILE A 1 278 ? -17.155 5.370 23.071 1.00 98.31 278 ILE A CA 1
ATOM 2148 C C . ILE A 1 278 ? -16.281 6.363 22.310 1.00 98.31 278 ILE A C 1
ATOM 2150 O O . ILE A 1 278 ? -16.733 7.422 21.866 1.00 98.31 278 ILE A O 1
ATOM 2154 N N . TYR A 1 279 ? -15.016 5.996 22.164 1.00 98.75 279 TYR A N 1
ATOM 2155 C CA . TYR A 1 279 ? -14.032 6.696 21.360 1.00 98.75 279 TYR A CA 1
ATOM 2156 C C . TYR A 1 279 ? -13.636 5.822 20.180 1.00 98.75 279 TYR A C 1
ATOM 2158 O O . TYR A 1 279 ? -13.319 4.645 20.346 1.00 98.75 279 TYR A O 1
ATOM 2166 N N . VAL A 1 280 ? -13.630 6.428 18.997 1.00 98.81 280 VAL A N 1
ATOM 2167 C CA . VAL A 1 280 ? -13.024 5.851 17.804 1.00 98.81 280 VAL A CA 1
ATOM 2168 C C . VAL A 1 280 ? -11.530 6.120 17.889 1.00 98.81 280 VAL A C 1
ATOM 2170 O O . VAL A 1 280 ? -11.116 7.281 17.948 1.00 98.81 280 VAL A O 1
ATOM 2173 N N . THR A 1 281 ? -10.733 5.057 17.939 1.00 98.69 281 THR A N 1
ATOM 2174 C CA . THR A 1 281 ? -9.274 5.151 17.885 1.00 98.69 281 THR A CA 1
ATOM 2175 C C . THR A 1 281 ? -8.777 4.708 16.523 1.00 98.69 281 THR A C 1
ATOM 2177 O O . THR A 1 281 ? -9.207 3.687 15.985 1.00 98.69 281 THR A O 1
ATOM 2180 N N . GLU A 1 282 ? -7.875 5.491 15.948 1.00 98.19 282 GLU A N 1
ATOM 2181 C CA . GLU A 1 282 ? -7.416 5.272 14.584 1.00 98.19 282 GLU A CA 1
ATOM 2182 C C . GLU A 1 282 ? -5.984 5.744 14.384 1.00 98.19 282 GLU A C 1
ATOM 2184 O O . GLU A 1 282 ? -5.532 6.669 15.056 1.00 98.19 282 GLU A O 1
ATOM 2189 N N . SER A 1 283 ? -5.304 5.133 13.416 1.00 97.75 283 SER A N 1
ATOM 2190 C CA . SER A 1 283 ? -4.087 5.665 12.808 1.00 97.75 283 SER A CA 1
ATOM 2191 C C . SER A 1 283 ? -4.447 6.198 11.432 1.00 97.75 283 SER A C 1
ATOM 2193 O O . SER A 1 283 ? -4.852 5.416 10.578 1.00 97.75 283 SER A O 1
ATOM 2195 N N . THR A 1 284 ? -4.313 7.501 11.202 1.00 95.38 284 THR A N 1
ATOM 2196 C CA . THR A 1 284 ? -4.663 8.131 9.917 1.00 95.38 284 THR A CA 1
ATOM 2197 C C . THR A 1 284 ? -3.743 9.314 9.615 1.00 95.38 284 THR A C 1
ATOM 2199 O O . THR A 1 284 ? -2.981 9.752 10.480 1.00 95.38 284 THR A O 1
ATOM 2202 N N . ALA A 1 285 ? -3.769 9.822 8.388 1.00 92.06 285 ALA A N 1
ATOM 2203 C CA . ALA A 1 285 ? -2.994 10.986 7.981 1.00 92.06 285 ALA A CA 1
ATOM 2204 C C . ALA A 1 285 ? -3.872 12.241 7.933 1.00 92.06 285 ALA A C 1
ATOM 2206 O O . ALA A 1 285 ? -5.074 12.184 7.690 1.00 92.06 285 ALA A O 1
ATOM 2207 N N . LYS A 1 286 ? -3.257 13.404 8.152 1.00 92.31 286 LYS A N 1
ATOM 2208 C CA . LYS A 1 286 ? -3.908 14.678 7.844 1.00 92.31 286 LYS A CA 1
ATOM 2209 C C . LYS A 1 286 ? -3.853 14.922 6.342 1.00 92.31 286 LYS A C 1
ATOM 2211 O O . LYS A 1 286 ? -2.766 14.940 5.765 1.00 92.31 286 LYS A O 1
ATOM 2216 N N . ASP A 1 287 ? -4.991 15.265 5.757 1.00 89.62 287 ASP A N 1
ATOM 2217 C CA . ASP A 1 287 ? -5.107 15.543 4.329 1.00 89.62 287 ASP A CA 1
ATOM 2218 C C . ASP A 1 287 ? -6.124 16.669 4.040 1.00 89.62 287 ASP A C 1
ATOM 2220 O O . ASP A 1 287 ? -6.352 17.571 4.857 1.00 89.62 287 ASP A O 1
ATOM 2224 N N . SER A 1 288 ? -6.670 16.687 2.823 1.00 87.62 288 SER A N 1
ATOM 2225 C CA . SER A 1 288 ? -7.626 17.697 2.374 1.00 87.62 288 SER A CA 1
ATOM 2226 C C . SER A 1 288 ? -9.000 17.587 3.044 1.00 87.62 288 SER A C 1
ATOM 2228 O O . SER A 1 288 ? -9.693 18.609 3.126 1.00 87.62 288 SER A O 1
ATOM 2230 N N . TYR A 1 289 ? -9.387 16.409 3.540 1.00 90.69 289 TYR A N 1
ATOM 2231 C CA . TYR A 1 289 ? -10.690 16.111 4.138 1.00 90.69 289 TYR A CA 1
ATOM 2232 C C . TYR A 1 289 ? -10.603 15.737 5.626 1.00 90.69 289 TYR A C 1
ATOM 2234 O O . TYR A 1 289 ? -11.532 16.053 6.375 1.00 90.69 289 TYR A O 1
ATOM 2242 N N . TRP A 1 290 ? -9.496 15.143 6.077 1.00 94.38 290 TRP A N 1
ATOM 2243 C CA . TRP A 1 290 ? -9.272 14.725 7.454 1.00 94.38 290 TRP A CA 1
ATOM 2244 C C . TRP A 1 290 ? -8.347 15.692 8.214 1.00 94.38 290 TRP A C 1
ATOM 2246 O O . TRP A 1 290 ? -7.230 15.981 7.775 1.00 94.38 290 TRP A O 1
ATOM 2256 N N . PRO A 1 291 ? -8.779 16.245 9.365 1.00 91.88 291 PRO A N 1
ATOM 2257 C CA . PRO A 1 291 ? -8.091 17.383 9.977 1.00 91.88 291 PRO A CA 1
ATOM 2258 C C . PRO A 1 291 ? -6.895 17.026 10.871 1.00 91.88 291 PRO A C 1
ATOM 2260 O O . PRO A 1 291 ? -6.083 17.912 11.163 1.00 91.88 291 PRO A O 1
ATOM 2263 N N . VAL A 1 292 ? -6.782 15.778 11.332 1.00 91.75 292 VAL A N 1
ATOM 2264 C CA . VAL A 1 292 ? -5.826 15.372 12.374 1.00 91.75 292 VAL A CA 1
ATOM 2265 C C . VAL A 1 292 ? -4.885 14.294 11.847 1.00 91.75 292 VAL A C 1
ATOM 2267 O O . VAL A 1 292 ? -5.327 13.347 11.207 1.00 91.75 292 VAL A O 1
ATOM 2270 N N . ASN A 1 293 ? -3.591 14.450 12.136 1.00 93.44 293 ASN A N 1
ATOM 2271 C CA . ASN A 1 293 ? -2.547 13.509 11.739 1.00 93.44 293 ASN A CA 1
ATOM 2272 C C . ASN A 1 293 ? -2.215 12.526 12.864 1.00 93.44 293 ASN A C 1
ATOM 2274 O O . ASN A 1 293 ? -2.137 12.930 14.025 1.00 93.44 293 ASN A O 1
ATOM 2278 N N . GLY A 1 294 ? -1.886 11.297 12.483 1.00 95.94 294 GLY A N 1
ATOM 2279 C CA . GLY A 1 294 ? -1.334 10.272 13.354 1.00 95.94 294 GLY A CA 1
ATOM 2280 C C . GLY A 1 294 ? -2.381 9.497 14.145 1.00 95.94 294 GLY A C 1
ATOM 2281 O O . GLY A 1 294 ? -3.582 9.547 13.867 1.00 95.94 294 GLY A O 1
ATOM 2282 N N . ILE A 1 295 ? -1.889 8.754 15.135 1.00 98.50 295 ILE A N 1
ATOM 2283 C CA . ILE A 1 295 ? -2.716 7.941 16.025 1.00 98.50 295 ILE A CA 1
ATOM 2284 C C . ILE A 1 295 ? -3.494 8.839 16.988 1.00 98.50 295 ILE A C 1
ATOM 2286 O O . ILE A 1 295 ? -2.900 9.621 17.733 1.00 98.50 295 ILE A O 1
ATOM 2290 N N . GLN A 1 296 ? -4.817 8.713 16.999 1.00 97.81 296 GLN A N 1
ATOM 2291 C CA . GLN A 1 296 ? -5.716 9.607 17.729 1.00 97.81 296 GLN A CA 1
ATOM 2292 C C . GLN A 1 296 ? -6.943 8.880 18.285 1.00 97.81 296 GLN A C 1
ATOM 2294 O O . GLN A 1 296 ? -7.233 7.746 17.909 1.00 97.81 296 GLN A O 1
ATOM 2299 N N . ALA A 1 297 ? -7.666 9.556 19.182 1.00 98.06 297 ALA A N 1
ATOM 2300 C CA . ALA A 1 297 ? -8.926 9.082 19.741 1.00 98.06 297 ALA A CA 1
ATOM 2301 C C . ALA A 1 297 ? -9.963 10.211 19.771 1.00 98.06 297 ALA A C 1
ATOM 2303 O O . ALA A 1 297 ? -9.815 11.166 20.547 1.00 98.06 297 ALA A O 1
ATOM 2304 N N . THR A 1 298 ? -11.025 10.046 18.984 1.00 98.06 298 THR A N 1
ATOM 2305 C CA . THR A 1 298 ? -12.113 11.018 18.789 1.00 98.06 298 THR A CA 1
ATOM 2306 C C . THR A 1 298 ? -13.415 10.446 19.338 1.00 98.06 298 THR A C 1
ATOM 2308 O O . THR A 1 298 ? -13.705 9.266 19.139 1.00 98.06 298 THR A O 1
ATOM 2311 N N . ARG A 1 299 ? -14.208 11.252 20.055 1.00 98.00 299 ARG A N 1
ATOM 2312 C CA . ARG A 1 299 ? -15.479 10.775 20.623 1.00 98.00 299 ARG A CA 1
ATOM 2313 C C . ARG A 1 299 ? -16.415 10.357 19.488 1.00 98.00 299 ARG A C 1
ATOM 2315 O O . ARG A 1 299 ? -16.469 11.039 18.468 1.00 98.00 299 ARG A O 1
ATOM 2322 N N . TYR A 1 300 ? -17.134 9.248 19.642 1.00 98.44 300 TYR A N 1
ATOM 2323 C CA . TYR A 1 300 ? -17.885 8.619 18.547 1.00 98.44 300 TYR A CA 1
ATOM 2324 C C . TYR A 1 300 ? -18.829 9.582 17.807 1.00 98.44 300 TYR A C 1
ATOM 2326 O O . TYR A 1 300 ? -18.842 9.625 16.580 1.00 98.44 300 TYR A O 1
ATOM 2334 N N . ASP A 1 301 ? -19.577 10.414 18.528 1.00 97.75 301 ASP A N 1
ATOM 2335 C CA . ASP A 1 301 ? -20.493 11.388 17.930 1.00 97.75 301 ASP A CA 1
ATOM 2336 C C . ASP A 1 301 ? -19.781 12.486 17.122 1.00 97.75 301 ASP A C 1
ATOM 2338 O O . ASP A 1 301 ? -20.278 12.917 16.079 1.00 97.75 301 ASP A O 1
ATOM 2342 N N . GLU A 1 302 ? -18.620 12.940 17.588 1.00 97.50 302 GLU A N 1
ATOM 2343 C CA . GLU A 1 302 ? -17.758 13.872 16.864 1.00 97.50 302 GLU A CA 1
ATOM 2344 C C . GLU A 1 302 ? -17.155 13.202 15.627 1.00 97.50 302 GLU A C 1
ATOM 2346 O O . GLU A 1 302 ? -17.220 13.767 14.532 1.00 97.50 302 GLU A O 1
ATOM 2351 N N . TRP A 1 303 ? -16.664 11.971 15.778 1.00 98.31 303 TRP A N 1
ATOM 2352 C CA . TRP A 1 303 ? -16.084 11.195 14.689 1.00 98.31 303 TRP A CA 1
ATOM 2353 C C . TRP A 1 303 ? -17.100 10.953 13.568 1.00 98.31 303 TRP A C 1
ATOM 2355 O O . TRP A 1 303 ? -16.798 11.223 12.410 1.00 98.31 303 TRP A O 1
ATOM 2365 N N . ILE A 1 304 ? -18.343 10.572 13.890 1.00 98.50 304 ILE A N 1
ATOM 2366 C CA . ILE A 1 304 ? -19.420 10.407 12.898 1.00 98.50 304 ILE A CA 1
ATOM 2367 C C . ILE A 1 304 ? -19.671 11.708 12.124 1.00 98.50 304 ILE A C 1
ATOM 2369 O O . ILE A 1 304 ? -19.837 11.681 10.905 1.00 98.50 304 ILE A O 1
ATOM 2373 N N . ARG A 1 305 ? -19.653 12.869 12.793 1.00 98.12 305 ARG A N 1
ATOM 2374 C CA . ARG A 1 305 ? -19.802 14.172 12.116 1.00 98.12 305 ARG A CA 1
ATOM 2375 C C . ARG A 1 305 ? -18.609 14.507 11.223 1.00 98.12 305 ARG A C 1
ATOM 2377 O O . ARG A 1 305 ? -18.790 15.199 10.222 1.00 98.12 305 ARG A O 1
ATOM 2384 N N . MET A 1 306 ? -17.403 14.083 11.591 1.00 97.56 306 MET A N 1
ATOM 2385 C CA . MET A 1 306 ? -16.202 14.250 10.768 1.00 97.56 306 MET A CA 1
ATOM 2386 C C . MET A 1 306 ? -16.246 13.333 9.543 1.00 97.56 306 MET A C 1
ATOM 2388 O O . MET A 1 306 ? -16.095 13.819 8.424 1.00 97.56 306 MET A O 1
ATOM 2392 N N . ALA A 1 307 ? -16.549 12.051 9.741 1.00 97.50 307 ALA A N 1
ATOM 2393 C CA . ALA A 1 307 ? -16.694 11.053 8.685 1.00 97.50 307 ALA A CA 1
ATOM 2394 C C . ALA A 1 307 ? -17.792 11.431 7.675 1.00 97.50 307 ALA A C 1
ATOM 2396 O O . ALA A 1 307 ? -17.604 11.295 6.467 1.00 97.50 307 ALA A O 1
ATOM 2397 N N . ASP A 1 308 ? -18.909 11.993 8.151 1.00 97.31 308 ASP A N 1
ATOM 2398 C CA . ASP A 1 308 ? -20.014 12.447 7.297 1.00 97.31 308 ASP A CA 1
ATOM 2399 C C . ASP A 1 308 ? -19.588 13.597 6.380 1.00 97.31 308 ASP A C 1
ATOM 2401 O O . ASP A 1 308 ? -19.887 13.583 5.185 1.00 97.31 308 ASP A O 1
ATOM 2405 N N . LYS A 1 309 ? -18.831 14.557 6.928 1.00 96.44 309 LYS A N 1
ATOM 2406 C CA . LYS A 1 309 ? -18.263 15.686 6.177 1.00 96.44 309 LYS A CA 1
ATOM 2407 C C . LYS A 1 309 ? -17.192 15.257 5.176 1.00 96.44 309 LYS A C 1
ATOM 2409 O O . LYS A 1 309 ? -17.011 15.951 4.180 1.00 96.44 309 LYS A O 1
ATOM 2414 N N . ALA A 1 310 ? -16.493 14.161 5.456 1.00 96.19 310 ALA A N 1
ATOM 2415 C CA . ALA A 1 310 ? -15.472 13.574 4.594 1.00 96.19 310 ALA A CA 1
ATOM 2416 C C . ALA A 1 310 ? -16.049 12.656 3.496 1.00 96.19 310 ALA A C 1
ATOM 2418 O O . ALA A 1 310 ? -15.283 12.112 2.699 1.00 96.19 310 ALA A O 1
ATOM 2419 N N . ASP A 1 311 ? -17.378 12.489 3.434 1.00 96.75 311 ASP A N 1
ATOM 2420 C CA . ASP A 1 311 ? -18.074 11.595 2.499 1.00 96.75 311 ASP A CA 1
ATOM 2421 C C . ASP A 1 311 ? -17.635 10.118 2.621 1.00 96.75 311 ASP A C 1
ATOM 2423 O O . ASP A 1 311 ? -17.565 9.388 1.626 1.00 96.75 311 ASP A O 1
ATOM 2427 N N . MET A 1 312 ? -17.345 9.665 3.845 1.00 97.19 312 MET A N 1
ATOM 2428 C CA . MET A 1 312 ? -16.985 8.273 4.128 1.00 97.19 312 MET A CA 1
ATOM 2429 C C . MET A 1 312 ? -18.210 7.350 4.098 1.00 97.19 312 MET A C 1
ATOM 2431 O O . MET A 1 312 ? -19.293 7.708 4.572 1.00 97.19 312 MET A O 1
ATOM 2435 N N . ASN A 1 313 ? -18.027 6.127 3.592 1.00 97.38 313 ASN A N 1
ATOM 2436 C CA . ASN A 1 313 ? -18.968 5.028 3.804 1.00 97.38 313 ASN A CA 1
ATOM 2437 C C . ASN A 1 313 ? -18.418 4.141 4.922 1.00 97.38 313 ASN A C 1
ATOM 2439 O O . ASN A 1 313 ? -17.245 3.782 4.883 1.00 97.38 313 ASN A O 1
ATOM 2443 N N . VAL A 1 314 ? -19.248 3.833 5.920 1.00 97.62 314 VAL A N 1
ATOM 2444 C CA . VAL A 1 314 ? -18.823 3.175 7.163 1.00 97.62 314 VAL A CA 1
ATOM 2445 C C . VAL A 1 314 ? -19.785 2.056 7.535 1.00 97.62 314 VAL A C 1
ATOM 2447 O O . VAL A 1 314 ? -20.990 2.302 7.659 1.00 97.62 314 VAL A O 1
ATOM 2450 N N . PHE A 1 315 ? -19.254 0.864 7.782 1.00 96.38 315 PHE A N 1
ATOM 2451 C CA . PHE A 1 315 ? -19.977 -0.251 8.393 1.00 96.38 315 PHE A CA 1
ATOM 2452 C C . PHE A 1 315 ? -19.317 -0.662 9.711 1.00 96.38 315 PHE A C 1
ATOM 2454 O O . PHE A 1 315 ? -18.138 -0.398 9.938 1.00 96.38 315 PHE A O 1
ATOM 2461 N N . HIS A 1 316 ? -20.095 -1.272 10.597 1.00 98.00 316 HIS A N 1
ATOM 2462 C CA . HIS A 1 316 ? -19.650 -1.749 11.908 1.00 98.00 316 HIS A CA 1
ATOM 2463 C C . HIS A 1 316 ? -19.525 -3.266 11.892 1.00 98.00 316 HIS A C 1
ATOM 2465 O O . HIS A 1 316 ? -20.405 -3.937 11.367 1.00 98.00 316 HIS A O 1
ATOM 2471 N N . LEU A 1 317 ? -18.443 -3.783 12.467 1.00 97.69 317 LEU A N 1
ATOM 2472 C CA . LEU A 1 317 ? -18.221 -5.199 12.731 1.00 97.69 317 LEU A CA 1
ATOM 2473 C C . LEU A 1 317 ? -18.163 -5.409 14.252 1.00 97.69 317 LEU A C 1
ATOM 2475 O O . LEU A 1 317 ? -17.126 -5.121 14.864 1.00 97.69 317 LEU A O 1
ATOM 2479 N N . PRO A 1 318 ? -19.272 -5.847 14.877 1.00 98.19 318 PRO A N 1
ATOM 2480 C CA . PRO A 1 318 ? -19.288 -6.186 16.292 1.00 98.19 318 PRO A CA 1
ATOM 2481 C C . PRO A 1 318 ? -18.509 -7.478 16.545 1.00 98.19 318 PRO A C 1
ATOM 2483 O O . PRO A 1 318 ? -18.587 -8.421 15.754 1.00 98.19 318 PRO A O 1
ATOM 2486 N N . LEU A 1 319 ? -17.783 -7.535 17.660 1.00 98.19 319 LEU A N 1
ATOM 2487 C CA . LEU A 1 319 ? -17.170 -8.785 18.117 1.00 98.19 319 LEU A CA 1
ATOM 2488 C C . LEU A 1 319 ? -18.247 -9.796 18.538 1.00 98.19 319 LEU A C 1
ATOM 2490 O O . LEU A 1 319 ? -19.292 -9.410 19.070 1.00 98.19 319 LEU A O 1
ATOM 2494 N N . ASP A 1 320 ? -17.978 -11.091 18.345 1.00 96.94 320 ASP A N 1
ATOM 2495 C CA . ASP A 1 320 ? -18.827 -12.143 18.915 1.00 96.94 320 ASP A CA 1
ATOM 2496 C C . ASP A 1 320 ? -18.867 -12.067 20.454 1.00 96.94 320 ASP A C 1
ATOM 2498 O O . ASP A 1 320 ? -18.076 -11.365 21.080 1.00 96.94 320 ASP A O 1
ATOM 2502 N N . GLU A 1 321 ? -19.796 -12.782 21.096 1.00 96.00 321 GLU A N 1
ATOM 2503 C CA . GLU A 1 321 ? -19.996 -12.680 22.548 1.00 96.00 321 GLU A CA 1
ATOM 2504 C C . GLU A 1 321 ? -18.717 -12.964 23.356 1.00 96.00 321 GLU A C 1
ATOM 2506 O O . GLU A 1 321 ? -18.393 -12.217 24.281 1.00 96.00 321 GLU A O 1
ATOM 2511 N N . SER A 1 322 ? -17.962 -14.003 22.989 1.00 94.81 322 SER A N 1
ATOM 2512 C CA . SER A 1 322 ? -16.747 -14.400 23.704 1.00 94.81 322 SER A CA 1
ATOM 2513 C C . SER A 1 322 ? -15.646 -13.352 23.543 1.00 94.81 322 SER A C 1
ATOM 2515 O O . SER A 1 322 ? -15.038 -12.917 24.525 1.00 94.81 322 SER A O 1
ATOM 2517 N N . ASN A 1 323 ? -15.396 -12.916 22.310 1.00 96.81 323 ASN A N 1
ATOM 2518 C CA . ASN A 1 323 ? -14.384 -11.905 22.013 1.00 96.81 323 ASN A CA 1
ATOM 2519 C C . ASN A 1 323 ? -14.786 -10.518 22.533 1.00 96.81 323 ASN A C 1
ATOM 2521 O O . ASN A 1 323 ? -13.934 -9.765 23.004 1.00 96.81 323 ASN A O 1
ATOM 2525 N N . GLY A 1 324 ? -16.081 -10.206 22.547 1.00 97.00 324 GLY A N 1
ATOM 2526 C CA . GLY A 1 324 ? -16.635 -8.981 23.111 1.00 97.00 324 GLY A CA 1
ATOM 2527 C C . GLY A 1 324 ? -16.443 -8.884 24.625 1.00 97.00 324 GLY A C 1
ATOM 2528 O O . GLY A 1 324 ? -16.080 -7.817 25.119 1.00 97.00 324 GLY A O 1
ATOM 2529 N N . VAL A 1 325 ? -16.616 -9.984 25.370 1.00 97.25 325 VAL A N 1
ATOM 2530 C CA . VAL A 1 325 ? -16.312 -10.019 26.815 1.00 97.25 325 VAL A CA 1
ATOM 2531 C C . VAL A 1 325 ? -14.824 -9.764 27.057 1.00 97.25 325 VAL A C 1
ATOM 2533 O O . VAL A 1 325 ? -14.479 -8.880 27.842 1.00 97.25 325 VAL A O 1
ATOM 2536 N N . LYS A 1 326 ? -13.940 -10.456 26.326 1.00 96.31 326 LYS A N 1
ATOM 2537 C CA . LYS A 1 326 ? -12.484 -10.253 26.434 1.00 96.31 326 LYS A CA 1
ATOM 2538 C C . LYS A 1 326 ? -12.082 -8.814 26.137 1.00 96.31 326 LYS A C 1
ATOM 2540 O O . LYS A 1 326 ? -11.341 -8.214 26.908 1.00 96.31 326 LYS A O 1
ATOM 2545 N N . ALA A 1 327 ? -12.606 -8.228 25.063 1.00 97.31 327 ALA A N 1
ATOM 2546 C CA . ALA A 1 327 ? -12.317 -6.845 24.702 1.00 97.31 327 ALA A CA 1
ATOM 2547 C C . ALA A 1 327 ? -12.788 -5.843 25.768 1.00 97.31 327 ALA A C 1
ATOM 2549 O O . ALA A 1 327 ? -12.117 -4.842 26.019 1.00 97.31 327 ALA A O 1
ATOM 2550 N N . GLN A 1 328 ? -13.921 -6.105 26.424 1.00 97.62 328 GLN A N 1
ATOM 2551 C CA . GLN A 1 328 ? -14.413 -5.274 27.524 1.00 97.62 328 GLN A CA 1
ATOM 2552 C C . GLN A 1 328 ? -13.516 -5.367 28.761 1.00 97.62 328 GLN A C 1
ATOM 2554 O O . GLN A 1 328 ? -13.155 -4.333 29.326 1.00 97.62 328 GLN A O 1
ATOM 2559 N N . GLU A 1 329 ? -13.115 -6.575 29.157 1.00 97.62 329 GLU A N 1
ATOM 2560 C CA . GLU A 1 329 ? -12.171 -6.795 30.262 1.00 97.62 329 GLU A CA 1
ATOM 2561 C C . GLU A 1 329 ? -10.786 -6.200 29.946 1.00 97.62 329 GLU A C 1
ATOM 2563 O O . GLU A 1 329 ? -10.160 -5.555 30.791 1.00 97.62 329 GLU A O 1
ATOM 2568 N N . GLY A 1 330 ? -10.345 -6.334 28.693 1.00 97.88 330 GLY A N 1
ATOM 2569 C CA . GLY A 1 330 ? -9.094 -5.811 28.150 1.00 97.88 330 GLY A CA 1
ATOM 2570 C C . GLY A 1 330 ? -9.116 -4.326 27.779 1.00 97.88 330 GLY A C 1
ATOM 2571 O O . GLY A 1 330 ? -8.080 -3.781 27.393 1.00 97.88 330 GLY A O 1
ATOM 2572 N N . ASN A 1 331 ? -10.247 -3.626 27.921 1.00 98.62 331 ASN A N 1
ATOM 2573 C CA . ASN A 1 331 ? -10.397 -2.238 27.473 1.00 98.62 331 ASN A CA 1
ATOM 2574 C C . ASN A 1 331 ? -9.361 -1.294 28.100 1.00 98.62 331 ASN A C 1
ATOM 2576 O O . ASN A 1 331 ? -8.812 -0.430 27.418 1.00 98.62 331 ASN A O 1
ATOM 2580 N N . GLN A 1 332 ? -9.032 -1.483 29.382 1.00 98.38 332 GLN A N 1
ATOM 2581 C CA . GLN A 1 332 ? -7.995 -0.672 30.019 1.00 98.38 332 GLN A CA 1
ATOM 2582 C C . GLN A 1 332 ? -6.611 -0.927 29.406 1.00 98.38 332 GLN A C 1
ATOM 2584 O O . GLN A 1 332 ? -5.850 0.019 29.220 1.00 98.38 332 GLN A O 1
ATOM 2589 N N . ALA A 1 333 ? -6.286 -2.174 29.059 1.00 98.44 333 ALA A N 1
ATOM 2590 C CA . ALA A 1 333 ? -5.013 -2.511 28.429 1.00 98.44 333 ALA A CA 1
ATOM 2591 C C . ALA A 1 333 ? -4.902 -1.910 27.018 1.00 98.44 333 ALA A C 1
ATOM 2593 O O . ALA A 1 333 ? -3.850 -1.373 26.670 1.00 98.44 333 ALA A O 1
ATOM 2594 N N . MET A 1 334 ? -6.002 -1.892 26.254 1.00 98.69 334 MET A N 1
ATOM 2595 C CA . MET A 1 334 ? -6.077 -1.182 24.972 1.00 98.69 334 MET A CA 1
ATOM 2596 C C . MET A 1 334 ? -5.812 0.320 25.132 1.00 98.69 334 MET A C 1
ATOM 2598 O O . MET A 1 334 ? -5.035 0.899 24.378 1.00 98.69 334 MET A O 1
ATOM 2602 N N . ILE A 1 335 ? -6.408 0.955 26.147 1.00 98.69 335 ILE A N 1
ATOM 2603 C CA . ILE A 1 335 ? -6.190 2.380 26.441 1.00 98.69 335 ILE A CA 1
ATOM 2604 C C . ILE A 1 335 ? -4.734 2.651 26.842 1.00 98.69 335 ILE A C 1
ATOM 2606 O O . ILE A 1 335 ? -4.155 3.645 26.400 1.00 98.69 335 ILE A O 1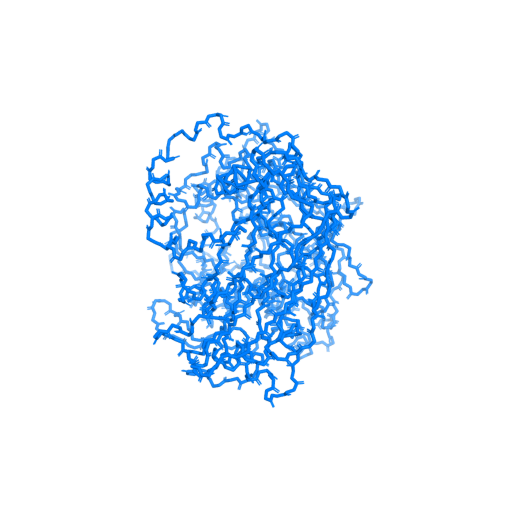
ATOM 2610 N N . GLU A 1 336 ? -4.128 1.794 27.667 1.00 98.50 336 GLU A N 1
ATOM 2611 C CA . GLU A 1 336 ? -2.718 1.944 28.038 1.00 98.50 336 GLU A CA 1
ATOM 2612 C C . GLU A 1 336 ? -1.792 1.776 26.833 1.00 98.50 336 GLU A C 1
ATOM 2614 O O . GLU A 1 336 ? -0.892 2.596 26.654 1.00 98.50 336 GLU A O 1
ATOM 2619 N N . TYR A 1 337 ? -2.048 0.799 25.956 1.00 98.19 337 TYR A N 1
ATOM 2620 C CA . TYR A 1 337 ? -1.310 0.670 24.700 1.00 98.19 337 TYR A CA 1
ATOM 2621 C C . TYR A 1 337 ? -1.482 1.914 23.819 1.00 98.19 337 TYR A C 1
ATOM 2623 O O . TYR A 1 337 ? -0.479 2.503 23.410 1.00 98.19 337 TYR A O 1
ATOM 2631 N N . PHE A 1 338 ? -2.718 2.377 23.598 1.00 98.56 338 PHE A N 1
ATOM 2632 C CA . PHE A 1 338 ? -3.007 3.589 22.827 1.00 98.56 338 PHE A CA 1
ATOM 2633 C C . PHE A 1 338 ? -2.177 4.784 23.310 1.00 98.56 338 PHE A C 1
ATOM 2635 O O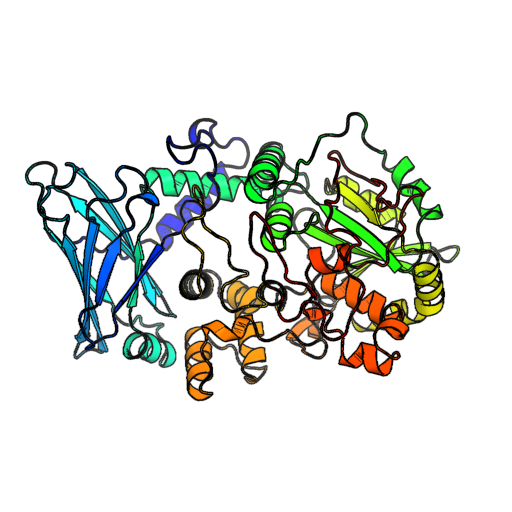 . PHE A 1 338 ? -1.521 5.438 22.503 1.00 98.56 338 PHE A O 1
ATOM 2642 N N . LYS A 1 339 ? -2.102 5.030 24.623 1.00 97.81 339 LYS A N 1
ATOM 2643 C CA . LYS A 1 339 ? -1.294 6.125 25.195 1.00 97.81 339 LYS A CA 1
ATOM 2644 C C . LYS A 1 339 ? 0.197 6.023 24.857 1.00 97.81 339 LYS A C 1
ATOM 2646 O O . LYS A 1 339 ? 0.887 7.046 24.808 1.00 97.81 339 LYS A O 1
ATOM 2651 N N . THR A 1 340 ? 0.731 4.824 24.621 1.00 97.44 340 THR A N 1
ATOM 2652 C CA . THR A 1 340 ? 2.143 4.663 24.229 1.00 97.44 340 THR A CA 1
ATOM 2653 C C . THR A 1 340 ? 2.417 5.161 22.810 1.00 97.44 340 THR A C 1
ATOM 2655 O O . THR A 1 340 ? 3.512 5.668 22.552 1.00 97.44 340 THR A O 1
ATOM 2658 N N . VAL A 1 341 ? 1.417 5.089 21.927 1.00 97.75 341 VAL A N 1
ATOM 2659 C CA . VAL A 1 341 ? 1.529 5.397 20.494 1.00 97.75 341 VAL A CA 1
ATOM 2660 C C . VAL A 1 341 ? 0.725 6.625 20.052 1.00 97.75 341 VAL A C 1
ATOM 2662 O O . VAL A 1 341 ? 0.898 7.087 18.929 1.00 97.75 341 VAL A O 1
ATOM 2665 N N . GLU A 1 342 ? -0.103 7.208 20.923 1.00 98.25 342 GLU A N 1
ATOM 2666 C CA . GLU A 1 342 ? -0.900 8.401 20.621 1.00 98.25 342 GLU A CA 1
ATOM 2667 C C . GLU A 1 342 ? -0.017 9.536 20.085 1.00 98.25 342 GLU A C 1
ATOM 2669 O O . GLU A 1 342 ? 1.022 9.875 20.669 1.00 98.25 342 GLU A O 1
ATOM 2674 N N . GLY A 1 343 ? -0.444 10.121 18.969 1.00 97.88 343 GLY A N 1
ATOM 2675 C CA . GLY A 1 343 ? 0.220 11.208 18.266 1.00 97.88 343 GLY A CA 1
ATOM 2676 C C . GLY A 1 343 ? 1.331 10.784 17.312 1.00 97.88 343 GLY A C 1
ATOM 2677 O O . GLY A 1 343 ? 1.864 11.663 16.641 1.00 97.88 343 GLY A O 1
ATOM 2678 N N . VAL A 1 344 ? 1.717 9.503 17.259 1.00 98.06 344 VAL A N 1
ATOM 2679 C CA . VAL A 1 344 ? 2.701 9.009 16.279 1.00 98.06 344 VAL A CA 1
ATOM 2680 C C . VAL A 1 344 ? 2.111 9.104 14.872 1.00 98.06 344 VAL A C 1
ATOM 2682 O O . VAL A 1 344 ? 0.951 8.744 14.676 1.00 98.06 344 VAL A O 1
ATOM 2685 N N . ASP A 1 345 ? 2.890 9.595 13.905 1.00 96.12 345 ASP A N 1
ATOM 2686 C CA . ASP A 1 345 ? 2.433 9.735 12.516 1.00 96.12 345 ASP A CA 1
ATOM 2687 C C . ASP A 1 345 ? 2.048 8.392 11.880 1.00 96.12 345 ASP A C 1
ATOM 2689 O O . ASP A 1 345 ? 2.565 7.331 12.253 1.00 96.12 345 ASP A O 1
ATOM 2693 N N . TYR A 1 346 ? 1.171 8.474 10.873 1.00 95.12 346 TYR A N 1
ATOM 2694 C CA . TYR A 1 346 ? 0.667 7.335 10.112 1.00 95.12 346 TYR A CA 1
ATOM 2695 C C . TYR A 1 346 ? 1.787 6.434 9.575 1.00 95.12 346 TYR A C 1
ATOM 2697 O O . TYR A 1 346 ? 2.816 6.918 9.097 1.00 95.12 346 TYR A O 1
ATOM 2705 N N . GLY A 1 347 ? 1.559 5.119 9.619 1.00 92.19 347 GLY A N 1
ATOM 2706 C CA . GLY A 1 347 ? 2.555 4.090 9.322 1.00 92.19 347 GLY A CA 1
ATOM 2707 C C . GLY A 1 347 ? 2.918 3.894 7.848 1.00 92.19 347 GLY A C 1
ATOM 2708 O O . GLY A 1 347 ? 2.957 2.768 7.375 1.00 92.19 347 GLY A O 1
ATOM 2709 N N . TYR A 1 348 ? 3.237 4.948 7.095 1.00 90.50 348 TYR A N 1
ATOM 2710 C CA . TYR A 1 348 ? 3.629 4.801 5.683 1.00 90.50 348 TYR A CA 1
ATOM 2711 C C . TYR A 1 348 ? 4.858 3.896 5.470 1.00 90.50 348 TYR A C 1
ATOM 2713 O O . TYR A 1 348 ? 4.982 3.283 4.415 1.00 90.50 348 TYR A O 1
ATOM 2721 N N . ARG A 1 349 ? 5.740 3.786 6.474 1.00 90.38 349 ARG A N 1
ATOM 2722 C CA . ARG A 1 349 ? 7.030 3.071 6.391 1.00 90.38 349 ARG A CA 1
ATOM 2723 C C . ARG A 1 349 ? 6.941 1.559 6.332 1.00 90.38 349 ARG A C 1
ATOM 2725 O O . ARG A 1 349 ? 7.855 0.937 5.799 1.00 90.38 349 ARG A O 1
ATOM 2732 N N . ASN A 1 350 ? 5.867 0.992 6.864 1.00 84.50 350 ASN A N 1
ATOM 2733 C CA . ASN A 1 350 ? 5.602 -0.440 6.799 1.00 84.50 350 ASN A CA 1
ATOM 2734 C C . ASN A 1 350 ? 4.399 -0.794 5.920 1.00 84.50 350 ASN A C 1
ATOM 2736 O O . ASN A 1 350 ? 4.257 -1.952 5.553 1.00 84.50 350 ASN A O 1
ATOM 2740 N N . MET A 1 351 ? 3.590 0.194 5.518 1.00 87.44 351 MET A N 1
ATOM 2741 C CA . MET A 1 351 ? 2.352 -0.013 4.763 1.00 87.44 351 MET A CA 1
ATOM 2742 C C . MET A 1 351 ? 2.490 -0.914 3.539 1.00 87.44 351 MET A C 1
ATOM 2744 O O . MET A 1 351 ? 1.611 -1.724 3.302 1.00 87.44 351 MET A O 1
ATOM 2748 N N . LEU A 1 352 ? 3.527 -0.728 2.720 1.00 87.56 352 LEU A N 1
ATOM 2749 C CA . LEU A 1 352 ? 3.659 -1.513 1.495 1.00 87.56 352 LEU A CA 1
ATOM 2750 C C . LEU A 1 352 ? 4.125 -2.941 1.771 1.00 87.56 352 LEU A C 1
ATOM 2752 O O . LEU A 1 352 ? 3.785 -3.848 1.018 1.00 87.56 352 LEU A O 1
ATOM 2756 N N . TYR A 1 353 ? 4.958 -3.125 2.792 1.00 89.25 353 TYR A N 1
ATOM 2757 C CA . TYR A 1 353 ? 5.592 -4.415 3.019 1.00 89.25 353 TYR A CA 1
ATOM 2758 C C . TYR A 1 353 ? 4.626 -5.438 3.587 1.00 89.25 353 TYR A C 1
ATOM 2760 O O . TYR A 1 353 ? 4.709 -6.584 3.176 1.00 89.25 353 TYR A O 1
ATOM 2768 N N . SER A 1 354 ? 3.630 -4.991 4.354 1.00 86.56 354 SER A N 1
ATOM 2769 C CA . SER A 1 354 ? 2.507 -5.842 4.746 1.00 86.56 354 SER A CA 1
ATOM 2770 C C . SER A 1 354 ? 1.632 -6.303 3.574 1.00 86.56 354 SER A C 1
ATOM 2772 O O . SER A 1 354 ? 0.676 -7.030 3.781 1.00 86.56 354 SER A O 1
ATOM 2774 N N . TRP A 1 355 ? 1.865 -5.837 2.338 1.00 90.12 355 TRP A N 1
ATOM 2775 C CA . TRP A 1 355 ? 1.126 -6.317 1.159 1.00 90.12 355 TRP A CA 1
ATOM 2776 C C . TRP A 1 355 ? 1.918 -7.355 0.370 1.00 90.12 355 TRP A C 1
ATOM 2778 O O . TRP A 1 355 ? 1.413 -7.860 -0.632 1.00 90.12 355 TRP A O 1
ATOM 2788 N N . LEU A 1 356 ? 3.190 -7.568 0.708 1.00 91.56 356 LEU A N 1
ATOM 2789 C CA . LEU A 1 356 ? 4.162 -8.257 -0.134 1.00 91.56 356 LEU A CA 1
ATOM 2790 C C . LEU A 1 356 ? 4.755 -9.470 0.577 1.00 91.56 356 LEU A C 1
ATOM 2792 O O . LEU A 1 356 ? 5.969 -9.630 0.586 1.00 91.56 356 LEU A O 1
ATOM 2796 N N . ASP A 1 357 ? 3.901 -10.350 1.088 1.00 90.94 357 ASP A N 1
ATOM 2797 C CA . ASP A 1 357 ? 4.273 -11.545 1.857 1.00 90.94 357 ASP A CA 1
ATOM 2798 C C . ASP A 1 357 ? 5.071 -12.588 1.044 1.00 90.94 357 ASP A C 1
ATOM 2800 O O . ASP A 1 357 ? 5.672 -13.521 1.582 1.00 90.94 357 ASP A O 1
ATOM 2804 N N . THR A 1 358 ? 5.073 -12.468 -0.286 1.00 90.75 358 THR A N 1
ATOM 2805 C CA . THR A 1 358 ? 5.796 -13.347 -1.212 1.00 90.75 358 THR A CA 1
ATOM 2806 C C . THR A 1 358 ? 6.613 -12.551 -2.232 1.00 90.75 358 THR A C 1
ATOM 2808 O O . THR A 1 358 ? 6.350 -11.386 -2.525 1.00 90.75 358 THR A O 1
ATOM 2811 N N . GLU A 1 359 ? 7.608 -13.205 -2.841 1.00 88.88 359 GLU A N 1
ATOM 2812 C CA . GLU A 1 359 ? 8.493 -12.585 -3.843 1.00 88.88 359 GLU A CA 1
ATOM 2813 C C . GLU A 1 359 ? 7.732 -12.064 -5.083 1.00 88.88 359 GLU A C 1
ATOM 2815 O O . GLU A 1 359 ? 8.181 -11.124 -5.749 1.00 88.88 359 GLU A O 1
ATOM 2820 N N . ALA A 1 360 ? 6.591 -12.676 -5.425 1.00 88.12 360 ALA A N 1
ATOM 2821 C CA . ALA A 1 360 ? 5.880 -12.377 -6.667 1.00 88.12 360 ALA A CA 1
ATOM 2822 C C . ALA A 1 360 ? 4.353 -12.522 -6.611 1.00 88.12 360 ALA A C 1
ATOM 2824 O O . ALA A 1 360 ? 3.671 -11.822 -7.357 1.00 88.12 360 ALA A O 1
ATOM 2825 N N . ASP A 1 361 ? 3.804 -13.392 -5.765 1.00 91.00 361 ASP A N 1
ATOM 2826 C CA . ASP A 1 361 ? 2.402 -13.823 -5.857 1.00 91.00 361 ASP A CA 1
ATOM 2827 C C . ASP A 1 361 ? 1.411 -12.833 -5.214 1.00 91.00 361 ASP A C 1
ATOM 2829 O O . ASP A 1 361 ? 0.197 -13.009 -5.316 1.00 91.00 361 ASP A O 1
ATOM 2833 N N . ASN A 1 362 ? 1.914 -11.750 -4.612 1.00 92.00 362 ASN A N 1
ATOM 2834 C CA . ASN A 1 362 ? 1.118 -10.586 -4.202 1.00 92.00 362 ASN A CA 1
ATOM 2835 C C . ASN A 1 362 ? 1.109 -9.461 -5.255 1.00 92.00 362 ASN A C 1
ATOM 2837 O O . ASN A 1 362 ? 0.334 -8.508 -5.165 1.00 92.00 362 ASN A O 1
ATOM 2841 N N . LEU A 1 363 ? 1.975 -9.530 -6.273 1.00 90.94 363 LEU A N 1
ATOM 2842 C CA . LEU A 1 363 ? 2.088 -8.472 -7.273 1.00 90.94 363 LEU A CA 1
ATOM 2843 C C . LEU A 1 363 ? 1.003 -8.613 -8.352 1.00 90.94 363 LEU A C 1
ATOM 2845 O O . LEU A 1 363 ? 0.887 -9.660 -8.991 1.00 90.94 363 LEU A O 1
ATOM 2849 N N . PRO A 1 364 ? 0.223 -7.551 -8.632 1.00 89.50 364 PRO A N 1
ATOM 2850 C CA . PRO A 1 364 ? -0.952 -7.671 -9.478 1.00 89.50 364 PRO A CA 1
ATOM 2851 C C . PRO A 1 364 ? -0.593 -7.944 -10.937 1.00 89.50 364 PRO A C 1
ATOM 2853 O O . PRO A 1 364 ? 0.392 -7.430 -11.488 1.00 89.50 364 PRO A O 1
ATOM 2856 N N . CYS A 1 365 ? -1.472 -8.689 -11.601 1.00 87.50 365 CYS A N 1
ATOM 2857 C CA . CYS A 1 365 ? -1.424 -8.833 -13.042 1.00 87.50 365 CYS A CA 1
ATOM 2858 C C . CYS A 1 365 ? -1.979 -7.598 -13.761 1.00 87.50 365 CYS A C 1
ATOM 2860 O O . CYS A 1 365 ? -2.873 -6.905 -13.281 1.00 87.50 365 CYS A O 1
ATOM 2862 N N . LEU A 1 366 ? -1.386 -7.258 -14.903 1.00 80.88 366 LEU A N 1
ATOM 2863 C CA . LEU A 1 366 ? -1.663 -6.016 -15.606 1.00 80.88 366 LEU A CA 1
ATOM 2864 C C . LEU A 1 366 ? -2.863 -6.163 -16.552 1.00 80.88 366 LEU A C 1
ATOM 2866 O O . LEU A 1 366 ? -2.904 -7.097 -17.357 1.00 80.88 366 LEU A O 1
ATOM 2870 N N . PRO A 1 367 ? -3.781 -5.183 -16.582 1.00 71.50 367 PRO A N 1
ATOM 2871 C CA . PRO A 1 367 ? -4.891 -5.172 -17.532 1.00 71.50 367 PRO A CA 1
ATOM 2872 C C . PRO A 1 367 ? -4.405 -5.049 -18.986 1.00 71.50 367 PRO A C 1
ATOM 2874 O O . PRO A 1 367 ? -3.281 -4.605 -19.207 1.00 71.50 367 PRO A O 1
ATOM 2877 N N . PRO A 1 368 ? -5.224 -5.350 -20.010 1.00 61.50 368 PRO A N 1
ATOM 2878 C CA . PRO A 1 368 ? -6.631 -5.740 -19.919 1.00 61.50 368 PRO A CA 1
ATOM 2879 C C . PRO A 1 368 ? -6.881 -7.251 -19.837 1.00 61.50 368 PRO A C 1
ATOM 2881 O O . PRO A 1 368 ? -8.021 -7.641 -19.617 1.00 61.50 368 PRO A O 1
ATOM 2884 N N . ASP A 1 369 ? -5.862 -8.084 -20.043 1.00 71.81 369 ASP A N 1
ATOM 2885 C CA . ASP A 1 369 ? -5.986 -9.547 -20.075 1.00 71.81 369 ASP A CA 1
ATOM 2886 C C . ASP A 1 369 ? -5.391 -10.247 -18.848 1.00 71.81 369 ASP A C 1
ATOM 2888 O O . ASP A 1 369 ? -5.550 -11.457 -18.727 1.00 71.81 369 ASP A O 1
ATOM 2892 N N . PHE A 1 370 ? -4.722 -9.505 -17.954 1.00 80.56 370 PHE A N 1
ATOM 2893 C CA . PHE A 1 370 ? -4.107 -10.019 -16.727 1.00 80.56 370 PHE A CA 1
ATOM 2894 C C . PHE A 1 370 ? -3.100 -11.156 -16.974 1.00 80.56 370 PHE A C 1
ATOM 2896 O O . PHE A 1 370 ? -2.797 -11.933 -16.078 1.00 80.56 370 PHE A O 1
ATOM 2903 N N . LYS A 1 371 ? -2.522 -11.232 -18.181 1.00 83.62 371 LYS A N 1
ATOM 2904 C CA . LYS A 1 371 ? -1.539 -12.269 -18.547 1.00 83.62 371 LYS A CA 1
ATOM 2905 C C . LYS A 1 371 ? -0.101 -11.926 -18.173 1.00 83.62 371 LYS A C 1
ATOM 2907 O O . LYS A 1 371 ? 0.765 -12.798 -18.192 1.00 83.62 371 LYS A O 1
ATOM 2912 N N . VAL A 1 372 ? 0.183 -10.653 -17.899 1.00 85.19 372 VAL A N 1
ATOM 2913 C CA . VAL A 1 372 ? 1.519 -10.191 -17.503 1.00 85.19 372 VAL A CA 1
ATOM 2914 C C . VAL A 1 372 ? 1.446 -9.606 -16.117 1.00 85.19 372 VAL A C 1
ATOM 2916 O O . VAL A 1 372 ? 0.780 -8.594 -15.932 1.00 85.19 372 VAL A O 1
ATOM 2919 N N . CYS A 1 373 ? 2.174 -10.192 -15.177 1.00 88.94 373 CYS A N 1
ATOM 2920 C CA . CYS A 1 373 ? 2.187 -9.721 -13.803 1.00 88.94 373 CYS A CA 1
ATOM 2921 C C . CYS A 1 373 ? 3.369 -8.816 -13.502 1.00 88.94 373 CYS A C 1
ATOM 2923 O O . CYS A 1 373 ? 4.429 -8.915 -14.134 1.00 88.94 373 CYS A O 1
ATOM 2925 N N . LEU A 1 374 ? 3.137 -7.876 -12.585 1.00 91.38 374 LEU A N 1
ATOM 2926 C CA . LEU A 1 374 ? 4.210 -7.083 -12.016 1.00 91.38 374 LEU A CA 1
ATOM 2927 C C . LEU A 1 374 ? 5.209 -8.020 -11.332 1.00 91.38 374 LEU A C 1
ATOM 2929 O O . LEU A 1 374 ? 4.858 -9.079 -10.823 1.00 91.38 374 LEU A O 1
ATOM 2933 N N . ARG A 1 375 ? 6.482 -7.646 -11.384 1.00 91.00 375 ARG A N 1
ATOM 2934 C CA . ARG A 1 375 ? 7.590 -8.379 -10.767 1.00 91.00 375 ARG A CA 1
ATOM 2935 C C . ARG A 1 375 ? 8.527 -7.393 -10.092 1.00 91.00 375 ARG A C 1
ATOM 2937 O O . ARG A 1 375 ? 8.413 -6.186 -10.313 1.00 91.00 375 ARG A O 1
ATOM 2944 N N . TRP A 1 376 ? 9.515 -7.903 -9.362 1.00 91.69 376 TRP A N 1
ATOM 2945 C CA . TRP A 1 376 ? 10.550 -7.080 -8.735 1.00 91.69 376 TRP A CA 1
ATOM 2946 C C . TRP A 1 376 ? 11.112 -5.961 -9.641 1.00 91.69 376 TRP A C 1
ATOM 2948 O O . TRP A 1 376 ? 11.125 -4.813 -9.205 1.00 91.69 376 TRP A O 1
ATOM 2958 N N . PRO A 1 377 ? 11.461 -6.186 -10.927 1.00 92.69 377 PRO A N 1
ATOM 2959 C CA . PRO A 1 377 ? 11.948 -5.106 -11.790 1.00 92.69 377 PRO A CA 1
ATOM 2960 C C . PRO A 1 377 ? 10.954 -3.952 -12.006 1.00 92.69 377 PRO A C 1
ATOM 2962 O O . PRO A 1 377 ? 11.365 -2.824 -12.268 1.00 92.69 377 PRO A O 1
ATOM 2965 N N . HIS A 1 378 ? 9.646 -4.200 -11.907 1.00 92.12 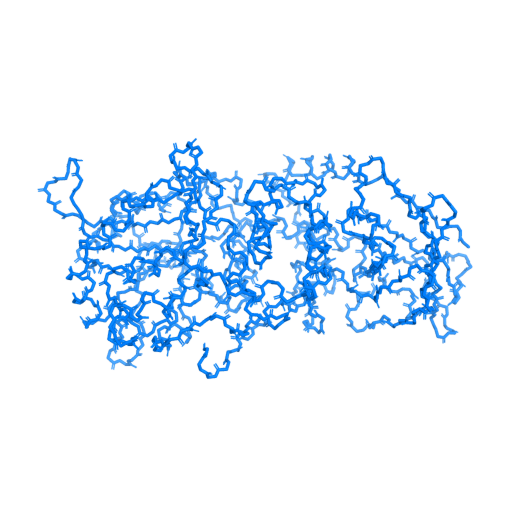378 HIS A N 1
ATOM 2966 C CA . HIS A 1 378 ? 8.638 -3.138 -11.942 1.00 92.12 378 HIS A CA 1
ATOM 2967 C C . HIS A 1 378 ? 8.614 -2.328 -10.648 1.00 92.12 378 HIS A C 1
ATOM 2969 O O . HIS A 1 378 ? 8.426 -1.114 -10.712 1.00 92.12 378 HIS A O 1
ATOM 2975 N N . LEU A 1 379 ? 8.841 -2.967 -9.497 1.00 90.31 379 LEU A N 1
ATOM 2976 C CA . LEU A 1 379 ? 9.056 -2.249 -8.242 1.00 90.31 379 LEU A CA 1
ATOM 2977 C C . LEU A 1 379 ? 10.344 -1.424 -8.312 1.00 90.31 379 LEU A C 1
ATOM 2979 O O . LEU A 1 379 ? 10.320 -0.258 -7.934 1.00 90.31 379 LEU A O 1
ATOM 2983 N N . GLU A 1 380 ? 11.425 -1.959 -8.894 1.00 91.69 380 GLU A N 1
ATOM 2984 C CA . GLU A 1 380 ? 12.647 -1.179 -9.142 1.00 91.69 380 GLU A CA 1
ATOM 2985 C C . GLU A 1 380 ? 12.364 0.048 -10.020 1.00 91.69 380 GLU A C 1
ATOM 2987 O O . GLU A 1 380 ? 12.861 1.129 -9.721 1.00 91.69 380 GLU A O 1
ATOM 2992 N N . LEU A 1 381 ? 11.516 -0.077 -11.054 1.00 91.06 381 LEU A N 1
ATOM 2993 C CA . LEU A 1 381 ? 11.093 1.071 -11.870 1.00 91.06 381 LEU A CA 1
ATOM 2994 C C . LEU A 1 381 ? 10.442 2.158 -11.034 1.00 91.06 381 LEU A C 1
ATOM 2996 O O . LEU A 1 381 ? 10.781 3.333 -11.178 1.00 91.06 381 LEU A O 1
ATOM 3000 N N . LEU A 1 382 ? 9.483 1.759 -10.201 1.00 88.94 382 LEU A N 1
ATOM 3001 C CA . LEU A 1 382 ? 8.731 2.674 -9.361 1.00 88.94 382 LEU A CA 1
ATOM 3002 C C . LEU A 1 382 ? 9.654 3.348 -8.344 1.00 88.94 382 LEU A C 1
ATOM 3004 O O . LEU A 1 382 ? 9.640 4.570 -8.228 1.00 88.94 382 LEU A O 1
ATOM 3008 N N . LEU A 1 383 ? 10.496 2.563 -7.672 1.00 88.88 383 LEU A N 1
ATOM 3009 C CA . LEU A 1 383 ? 11.462 3.029 -6.684 1.00 88.88 383 LEU A CA 1
ATOM 3010 C C . LEU A 1 383 ? 12.463 4.002 -7.289 1.00 88.88 383 LEU A C 1
ATOM 3012 O O . LEU A 1 383 ? 12.609 5.110 -6.788 1.00 88.88 383 LEU A O 1
ATOM 3016 N N . SER A 1 384 ? 13.096 3.646 -8.405 1.00 86.31 384 SER A N 1
ATOM 3017 C CA . SER A 1 384 ? 14.052 4.524 -9.079 1.00 86.31 384 SER A CA 1
ATOM 3018 C C . SER A 1 384 ? 13.400 5.811 -9.585 1.00 86.31 384 SER A C 1
ATOM 3020 O O . SER A 1 384 ? 14.008 6.878 -9.491 1.00 86.31 384 SER A O 1
ATOM 3022 N N . ALA A 1 385 ? 12.155 5.753 -10.075 1.00 85.94 385 ALA A N 1
ATOM 3023 C CA . ALA A 1 385 ? 11.406 6.951 -10.448 1.00 85.94 385 ALA A CA 1
ATOM 3024 C C . ALA A 1 385 ? 11.124 7.835 -9.225 1.00 85.94 385 ALA A C 1
ATOM 3026 O O . ALA A 1 385 ? 11.424 9.029 -9.241 1.00 85.94 385 ALA A O 1
ATOM 3027 N N . LEU A 1 386 ? 10.575 7.260 -8.154 1.00 84.62 386 LEU A N 1
ATOM 3028 C CA . LEU A 1 386 ? 10.219 7.993 -6.942 1.00 84.62 386 LEU A CA 1
ATOM 3029 C C . LEU A 1 386 ? 11.450 8.567 -6.246 1.00 84.62 386 LEU A C 1
ATOM 3031 O O . LEU A 1 386 ? 11.439 9.741 -5.902 1.00 84.62 386 LEU A O 1
ATOM 3035 N N . SER A 1 387 ? 12.539 7.809 -6.116 1.00 83.19 387 SER A N 1
ATOM 3036 C CA . SER A 1 387 ? 13.801 8.306 -5.556 1.00 83.19 387 SER A CA 1
ATOM 3037 C C . SER A 1 387 ? 14.375 9.476 -6.354 1.00 83.19 387 SER A C 1
ATOM 3039 O O . SER A 1 387 ? 15.100 10.295 -5.797 1.00 83.19 387 SER A O 1
ATOM 3041 N N . PHE A 1 388 ? 14.049 9.587 -7.644 1.00 80.44 388 PHE A N 1
ATOM 3042 C CA . PHE A 1 388 ? 14.451 10.724 -8.463 1.00 80.44 388 PHE A CA 1
ATOM 3043 C C . PHE A 1 388 ? 13.512 11.935 -8.315 1.00 80.44 388 PHE A C 1
ATOM 3045 O O . PHE A 1 388 ? 13.993 13.065 -8.222 1.00 80.44 388 PHE A O 1
ATOM 3052 N N . PHE A 1 389 ? 12.190 11.723 -8.316 1.00 79.94 389 PHE A N 1
ATOM 3053 C CA . PHE A 1 389 ? 11.195 12.809 -8.333 1.00 79.94 389 PHE A CA 1
ATOM 3054 C C . PHE A 1 389 ? 10.748 13.284 -6.944 1.00 79.94 389 PHE A C 1
ATOM 3056 O O . PHE A 1 389 ? 10.454 14.466 -6.783 1.00 79.94 389 PHE A O 1
ATOM 3063 N N . SER A 1 390 ? 10.691 12.388 -5.959 1.00 85.19 390 SER A N 1
ATOM 3064 C CA . SER A 1 390 ? 10.306 12.667 -4.571 1.00 85.19 390 SER A CA 1
ATOM 3065 C C . SER A 1 390 ? 11.089 11.772 -3.591 1.00 85.19 390 SER A C 1
ATOM 3067 O O . SER A 1 390 ? 10.554 10.772 -3.096 1.00 85.19 390 SER A O 1
ATOM 3069 N N . PRO A 1 391 ? 12.366 12.102 -3.307 1.00 85.06 391 PRO A N 1
ATOM 3070 C CA . PRO A 1 391 ? 13.228 11.298 -2.439 1.00 85.06 391 PRO A CA 1
ATOM 3071 C C . PRO A 1 391 ? 12.635 11.041 -1.048 1.00 85.06 391 PRO A C 1
ATOM 3073 O O . PRO A 1 391 ? 12.693 9.914 -0.564 1.00 85.06 391 PRO A O 1
ATOM 3076 N N . ASP A 1 392 ? 12.003 12.049 -0.439 1.00 86.94 392 ASP A N 1
ATOM 3077 C CA . ASP A 1 392 ? 11.408 11.931 0.899 1.00 86.94 392 ASP A CA 1
ATOM 3078 C C . ASP A 1 392 ? 10.229 10.950 0.907 1.00 86.94 392 ASP A C 1
ATOM 3080 O O . ASP A 1 392 ? 10.108 10.123 1.811 1.00 86.94 392 ASP A O 1
ATOM 3084 N N . THR A 1 393 ? 9.387 10.983 -0.133 1.00 86.62 393 THR A N 1
ATOM 3085 C CA . THR A 1 393 ? 8.299 10.009 -0.309 1.00 86.62 393 THR A CA 1
ATOM 3086 C C . THR A 1 393 ? 8.851 8.606 -0.541 1.00 86.62 393 THR A C 1
ATOM 3088 O O . THR A 1 393 ? 8.340 7.650 0.037 1.00 86.62 393 THR A O 1
ATOM 3091 N N . ALA A 1 394 ? 9.905 8.467 -1.352 1.00 88.00 394 ALA A N 1
ATOM 3092 C CA . ALA A 1 394 ? 10.547 7.175 -1.578 1.00 88.00 394 ALA A CA 1
ATOM 3093 C C . ALA A 1 394 ? 11.118 6.597 -0.273 1.00 88.00 394 ALA A C 1
ATOM 3095 O O . ALA A 1 394 ? 10.904 5.420 0.008 1.00 88.00 394 ALA A O 1
ATOM 3096 N N . SER A 1 395 ? 11.781 7.425 0.545 1.00 89.12 395 SER A N 1
ATOM 3097 C CA . SER A 1 395 ? 12.287 7.023 1.864 1.00 89.12 395 SER A CA 1
ATOM 3098 C C . SER A 1 395 ? 11.153 6.553 2.765 1.00 89.12 395 SER A C 1
ATOM 3100 O O . SER A 1 395 ? 11.181 5.432 3.266 1.00 89.12 395 SER A O 1
ATOM 3102 N N . MET A 1 396 ? 10.120 7.389 2.890 1.00 88.31 396 MET A N 1
ATOM 3103 C CA . MET A 1 396 ? 8.996 7.169 3.790 1.00 88.31 396 MET A CA 1
ATOM 3104 C C . MET A 1 396 ? 8.159 5.946 3.432 1.00 88.31 396 MET A C 1
ATOM 3106 O O . MET A 1 396 ? 7.715 5.273 4.345 1.00 88.31 396 MET A O 1
ATOM 3110 N N . ILE A 1 397 ? 7.892 5.678 2.153 1.00 88.00 397 ILE A N 1
ATOM 3111 C CA . ILE A 1 397 ? 6.993 4.580 1.757 1.00 88.00 397 ILE A CA 1
ATOM 3112 C C . ILE A 1 397 ? 7.767 3.279 1.527 1.00 88.00 397 ILE A C 1
ATOM 3114 O O . ILE A 1 397 ? 7.222 2.196 1.715 1.00 88.00 397 ILE A O 1
ATOM 3118 N N . PHE A 1 398 ? 9.038 3.368 1.121 1.00 90.00 398 PHE A N 1
ATOM 3119 C CA . PHE A 1 398 ? 9.790 2.197 0.690 1.00 90.00 398 PHE A CA 1
ATOM 3120 C C . PHE A 1 398 ? 11.142 2.047 1.391 1.00 90.00 398 PHE A C 1
ATOM 3122 O O . PHE A 1 398 ? 11.387 1.038 2.052 1.00 90.00 398 PHE A O 1
ATOM 3129 N N . LEU A 1 399 ? 12.064 2.993 1.215 1.00 92.31 399 LEU A N 1
ATOM 3130 C CA . LEU A 1 399 ? 13.480 2.714 1.482 1.00 92.31 399 LEU A CA 1
ATOM 3131 C C . LEU A 1 399 ? 13.759 2.456 2.966 1.00 92.31 399 LEU A C 1
ATOM 3133 O O . LEU A 1 399 ? 14.596 1.612 3.279 1.00 92.31 399 LEU A O 1
ATOM 3137 N N . ASP A 1 400 ? 13.054 3.125 3.879 1.00 92.31 400 ASP A N 1
ATOM 3138 C CA . ASP A 1 400 ? 13.218 2.919 5.323 1.00 92.31 400 ASP A CA 1
ATOM 3139 C C . ASP A 1 400 ? 12.899 1.464 5.722 1.00 92.31 400 ASP A C 1
ATOM 3141 O O . ASP A 1 400 ? 13.659 0.852 6.474 1.00 92.31 400 ASP A O 1
ATOM 3145 N N . GLY A 1 401 ? 11.837 0.873 5.165 1.00 92.56 401 GLY A N 1
ATOM 3146 C CA . GLY A 1 401 ? 11.470 -0.522 5.432 1.00 92.56 401 GLY A CA 1
ATOM 3147 C C . GLY A 1 401 ? 12.441 -1.545 4.825 1.00 92.56 401 GLY A C 1
ATOM 3148 O O . GLY A 1 401 ? 12.745 -2.549 5.471 1.00 92.56 401 GLY A O 1
ATOM 3149 N N . LEU A 1 402 ? 13.016 -1.284 3.639 1.00 94.00 402 LEU A N 1
ATOM 3150 C CA . LEU A 1 402 ? 14.082 -2.144 3.081 1.00 94.00 402 LEU A CA 1
ATOM 3151 C C . LEU A 1 402 ? 15.357 -2.081 3.926 1.00 94.00 402 LEU A C 1
ATOM 3153 O O . LEU A 1 402 ? 16.004 -3.103 4.151 1.00 94.00 402 LEU A O 1
ATOM 3157 N N . GLN A 1 403 ? 15.720 -0.888 4.404 1.00 93.88 403 GLN A N 1
ATOM 3158 C CA . GLN A 1 403 ? 16.878 -0.701 5.278 1.00 93.88 403 GLN A CA 1
ATOM 3159 C C . GLN A 1 403 ? 16.726 -1.495 6.577 1.00 93.88 403 GLN A C 1
ATOM 3161 O O . GLN A 1 403 ? 17.690 -2.126 7.015 1.00 93.88 403 GLN A O 1
ATOM 3166 N N . LYS A 1 404 ? 15.522 -1.516 7.168 1.00 93.69 404 LYS A N 1
ATOM 3167 C CA . LYS A 1 404 ? 15.244 -2.323 8.365 1.00 93.69 404 LYS A CA 1
ATOM 3168 C C . LYS A 1 404 ? 15.414 -3.815 8.130 1.00 93.69 404 LYS A C 1
ATOM 3170 O O . LYS A 1 404 ? 16.104 -4.463 8.912 1.00 93.69 404 LYS A O 1
ATOM 3175 N N . ARG A 1 405 ? 14.902 -4.331 7.015 1.00 94.31 405 ARG A N 1
ATOM 3176 C CA . ARG A 1 405 ? 15.048 -5.742 6.617 1.00 94.31 405 ARG A CA 1
ATOM 3177 C C . ARG A 1 405 ? 16.505 -6.161 6.401 1.00 94.31 405 ARG A C 1
ATOM 3179 O O . ARG A 1 405 ? 16.862 -7.306 6.653 1.00 94.31 405 ARG A O 1
ATOM 3186 N N . LEU A 1 406 ? 17.358 -5.220 6.000 1.00 95.88 406 LEU A N 1
ATOM 3187 C CA . LEU A 1 406 ? 18.807 -5.404 5.879 1.00 95.88 406 LEU A CA 1
ATOM 3188 C C . LEU A 1 406 ? 19.589 -5.070 7.158 1.00 95.88 406 LEU A C 1
ATOM 3190 O O . LEU A 1 406 ? 20.818 -5.119 7.141 1.00 95.88 406 LEU A O 1
ATOM 3194 N N . GLN A 1 407 ? 18.917 -4.703 8.253 1.00 94.19 407 GLN A N 1
ATOM 3195 C CA . GLN A 1 407 ? 19.546 -4.293 9.516 1.00 94.19 407 GLN A CA 1
ATOM 3196 C C . GLN A 1 407 ? 20.577 -3.163 9.331 1.00 94.19 407 GLN A C 1
ATOM 3198 O O . GLN A 1 407 ? 21.606 -3.104 10.008 1.00 94.19 407 GLN A O 1
ATOM 3203 N N . MET A 1 408 ? 20.314 -2.258 8.386 1.00 94.06 408 MET A N 1
ATOM 3204 C CA . MET A 1 408 ? 21.162 -1.092 8.153 1.00 94.06 408 MET A CA 1
ATOM 3205 C C . MET A 1 408 ? 21.039 -0.093 9.318 1.00 94.06 408 MET A C 1
ATOM 3207 O O . MET A 1 408 ? 19.990 -0.029 9.967 1.00 94.06 408 MET A O 1
ATOM 3211 N N . PRO A 1 409 ? 22.079 0.720 9.596 1.00 88.56 409 PRO A N 1
ATOM 3212 C CA . PRO A 1 409 ? 22.025 1.706 10.672 1.00 88.56 409 PRO A CA 1
ATOM 3213 C C . PRO A 1 409 ? 20.852 2.673 10.498 1.00 88.56 409 PRO A C 1
ATOM 3215 O O . PRO A 1 409 ? 20.629 3.183 9.406 1.00 88.56 409 PRO A O 1
ATOM 3218 N N . GLU A 1 410 ? 20.149 2.986 11.583 1.00 75.94 410 GLU A N 1
ATOM 3219 C CA . GLU A 1 410 ? 18.907 3.783 11.561 1.00 75.94 410 GLU A CA 1
ATOM 3220 C C . GLU A 1 410 ? 19.110 5.242 11.133 1.00 75.94 410 GLU A C 1
ATOM 3222 O O . GLU A 1 410 ? 18.169 5.911 10.718 1.00 75.94 410 GLU A O 1
ATOM 3227 N N . SER A 1 411 ? 20.342 5.741 11.250 1.00 71.44 411 SER A N 1
ATOM 3228 C CA . SER A 1 411 ? 20.766 7.056 10.767 1.00 71.44 411 SER A CA 1
ATOM 3229 C C . SER A 1 411 ? 21.097 7.076 9.272 1.00 71.44 411 SER A C 1
ATOM 3231 O O . SER A 1 411 ? 21.468 8.125 8.744 1.00 71.44 411 SER A O 1
ATOM 3233 N N . SER A 1 412 ? 21.018 5.930 8.594 1.00 74.12 412 SER A N 1
ATOM 3234 C CA . SER A 1 412 ? 21.298 5.844 7.166 1.00 74.12 412 SER A CA 1
ATOM 3235 C C . SER A 1 412 ? 20.151 6.483 6.388 1.00 74.12 412 SER A C 1
ATOM 3237 O O . SER A 1 412 ? 18.988 6.132 6.558 1.00 74.12 412 SER A O 1
ATOM 3239 N N . HIS A 1 413 ? 20.490 7.417 5.506 1.00 81.06 413 HIS A N 1
ATOM 3240 C CA . HIS A 1 413 ? 19.600 7.894 4.449 1.00 81.06 413 HIS A CA 1
ATOM 3241 C C . HIS A 1 413 ? 20.001 7.206 3.144 1.00 81.06 413 HIS A C 1
ATOM 3243 O O . HIS A 1 413 ? 20.425 7.864 2.193 1.00 81.06 413 HIS A O 1
ATOM 3249 N N . ALA A 1 414 ? 19.977 5.868 3.150 1.00 89.06 414 ALA A N 1
ATOM 3250 C CA . ALA A 1 414 ? 20.508 5.091 2.044 1.00 89.06 414 ALA A CA 1
ATOM 3251 C C . ALA A 1 414 ? 19.646 5.271 0.791 1.00 89.06 414 ALA A C 1
ATOM 3253 O O . ALA A 1 414 ? 18.420 5.144 0.804 1.00 89.06 414 ALA A O 1
ATOM 3254 N N . THR A 1 415 ? 20.313 5.536 -0.320 1.00 90.06 415 THR A N 1
ATOM 3255 C CA . THR A 1 415 ? 19.717 5.491 -1.648 1.00 90.06 415 THR A CA 1
ATOM 3256 C C . THR A 1 415 ? 19.302 4.062 -1.993 1.00 90.06 415 THR A C 1
ATOM 3258 O O . THR A 1 415 ? 19.845 3.081 -1.478 1.00 90.06 415 THR A O 1
ATOM 3261 N N . PHE A 1 416 ? 18.379 3.921 -2.945 1.00 91.31 416 PHE A N 1
ATOM 3262 C CA . PHE A 1 416 ? 17.972 2.600 -3.418 1.00 91.31 416 PHE A CA 1
ATOM 3263 C C . PHE A 1 416 ? 19.162 1.764 -3.929 1.00 91.31 416 PHE A C 1
ATOM 3265 O O . PHE A 1 416 ? 19.254 0.573 -3.645 1.00 91.31 416 PHE A O 1
ATOM 3272 N N . ALA A 1 417 ? 20.129 2.387 -4.610 1.00 91.88 417 ALA A N 1
ATOM 3273 C CA . ALA A 1 417 ? 21.330 1.697 -5.077 1.00 91.88 417 ALA A CA 1
ATOM 3274 C C . ALA A 1 417 ? 22.212 1.169 -3.926 1.00 91.88 417 ALA A C 1
ATOM 3276 O O . ALA A 1 417 ? 22.775 0.078 -4.035 1.00 91.88 417 ALA A O 1
ATOM 3277 N N . GLU A 1 418 ? 22.330 1.911 -2.821 1.00 94.06 418 GLU A N 1
ATOM 3278 C CA . GLU A 1 418 ? 23.069 1.472 -1.628 1.00 94.06 418 GLU A CA 1
ATOM 3279 C C . GLU A 1 418 ? 22.385 0.279 -0.958 1.00 94.06 418 GLU A C 1
ATOM 3281 O O . GLU A 1 418 ? 23.058 -0.702 -0.648 1.00 94.06 418 GLU A O 1
ATOM 3286 N N . ILE A 1 419 ? 21.055 0.307 -0.845 1.00 94.50 419 ILE A N 1
ATOM 3287 C CA . ILE A 1 419 ? 20.243 -0.807 -0.326 1.00 94.50 419 ILE A CA 1
ATOM 3288 C C . ILE A 1 419 ? 20.445 -2.071 -1.172 1.00 94.50 419 ILE A C 1
ATOM 3290 O O . ILE A 1 419 ? 20.720 -3.146 -0.641 1.00 94.50 419 ILE A O 1
ATOM 3294 N N . LEU A 1 420 ? 20.388 -1.952 -2.503 1.00 93.88 420 LEU A N 1
ATOM 3295 C CA . LEU A 1 420 ? 20.621 -3.077 -3.418 1.00 93.88 420 LEU A CA 1
ATOM 3296 C C . LEU A 1 420 ? 22.036 -3.663 -3.292 1.00 93.88 420 LEU A C 1
ATOM 3298 O O . LEU A 1 420 ? 22.236 -4.872 -3.440 1.00 93.88 420 LEU A O 1
ATOM 3302 N N . ASN A 1 421 ? 23.036 -2.814 -3.054 1.00 93.88 421 ASN A N 1
ATOM 3303 C CA . ASN A 1 421 ? 24.411 -3.259 -2.858 1.00 93.88 421 ASN A CA 1
ATOM 3304 C C . ASN A 1 421 ? 24.624 -3.902 -1.490 1.00 93.88 421 ASN A C 1
ATOM 3306 O O . ASN A 1 421 ? 25.387 -4.864 -1.401 1.00 93.88 421 ASN A O 1
ATOM 3310 N N . GLU A 1 422 ? 23.946 -3.410 -0.457 1.00 95.69 422 GLU A N 1
ATOM 3311 C CA . GLU A 1 422 ? 23.978 -4.000 0.875 1.00 95.69 422 GLU A CA 1
ATOM 3312 C C . GLU A 1 422 ? 23.317 -5.382 0.888 1.00 95.69 422 GLU A C 1
ATOM 3314 O O . GLU A 1 422 ? 23.920 -6.334 1.381 1.00 95.69 422 GLU A O 1
ATOM 3319 N N . ALA A 1 423 ? 22.165 -5.542 0.230 1.00 95.38 423 ALA A N 1
ATOM 3320 C CA . ALA A 1 423 ? 21.537 -6.848 0.027 1.00 95.38 423 ALA A CA 1
ATOM 3321 C C . ALA A 1 423 ? 22.510 -7.851 -0.611 1.00 95.38 423 ALA A C 1
ATOM 3323 O O . ALA A 1 423 ? 22.719 -8.949 -0.094 1.00 95.38 423 ALA A O 1
ATOM 3324 N N . ARG A 1 424 ? 23.216 -7.436 -1.673 1.00 92.06 424 ARG A N 1
ATOM 3325 C CA . ARG A 1 424 ? 24.252 -8.265 -2.310 1.00 92.06 424 ARG A CA 1
ATOM 3326 C C . ARG A 1 424 ? 25.406 -8.583 -1.360 1.00 92.06 424 ARG A C 1
ATOM 3328 O O . ARG A 1 424 ? 25.877 -9.716 -1.349 1.00 92.06 424 ARG A O 1
ATOM 3335 N N . ARG A 1 425 ? 25.873 -7.608 -0.572 1.00 94.69 425 ARG A N 1
ATOM 3336 C CA . ARG A 1 425 ? 26.944 -7.808 0.420 1.00 94.69 425 ARG A CA 1
ATOM 3337 C C . ARG A 1 425 ? 26.552 -8.868 1.454 1.00 94.69 425 ARG A C 1
ATOM 3339 O O . ARG A 1 425 ? 27.412 -9.635 1.877 1.00 94.69 425 ARG A O 1
ATOM 3346 N N . GLN A 1 426 ? 25.274 -8.920 1.822 1.00 96.38 426 GLN A N 1
ATOM 3347 C CA . GLN A 1 426 ? 24.701 -9.920 2.725 1.00 96.38 426 GLN A CA 1
ATOM 3348 C C . GLN A 1 426 ? 24.278 -11.224 2.022 1.00 96.38 426 GLN A C 1
ATOM 3350 O O . GLN A 1 426 ? 23.785 -12.134 2.681 1.00 96.38 426 GLN A O 1
ATOM 3355 N N . ASN A 1 427 ? 24.498 -11.349 0.707 1.00 95.25 427 ASN A N 1
ATOM 3356 C CA . ASN A 1 427 ? 24.069 -12.488 -0.109 1.00 95.25 427 ASN A CA 1
ATOM 3357 C C . ASN A 1 427 ? 22.542 -12.731 -0.077 1.00 95.25 427 ASN A C 1
ATOM 3359 O O . ASN A 1 427 ? 22.081 -13.871 -0.131 1.00 95.25 427 ASN A O 1
ATOM 3363 N N . ILE A 1 428 ? 21.767 -11.646 0.010 1.00 94.81 428 ILE A N 1
ATOM 3364 C CA . ILE A 1 428 ? 20.304 -11.634 -0.053 1.00 94.81 428 ILE A CA 1
ATOM 3365 C C . ILE A 1 428 ? 19.880 -11.172 -1.449 1.00 94.81 428 ILE A C 1
ATOM 3367 O O . ILE A 1 428 ? 20.371 -10.162 -1.959 1.00 94.81 428 ILE A O 1
ATOM 3371 N N . ASP A 1 429 ? 18.957 -11.907 -2.068 1.00 93.06 429 ASP A N 1
ATOM 3372 C CA . ASP A 1 429 ? 18.306 -11.468 -3.302 1.00 93.06 429 ASP A CA 1
ATOM 3373 C C . ASP A 1 429 ? 17.390 -10.270 -2.996 1.00 93.06 429 ASP A C 1
ATOM 3375 O O . ASP A 1 429 ? 16.468 -10.421 -2.188 1.00 93.06 429 ASP A O 1
ATOM 3379 N N . PRO A 1 430 ? 17.596 -9.092 -3.617 1.00 92.00 430 PRO A N 1
ATOM 3380 C CA . PRO A 1 430 ? 16.731 -7.937 -3.403 1.00 92.00 430 PRO A CA 1
ATOM 3381 C C . PRO A 1 430 ? 15.240 -8.213 -3.620 1.00 92.00 430 PRO A C 1
ATOM 3383 O O . PRO A 1 430 ? 14.424 -7.608 -2.930 1.00 92.00 430 PRO A O 1
ATOM 3386 N N . ALA A 1 431 ? 14.884 -9.136 -4.522 1.00 91.50 431 ALA A N 1
ATOM 3387 C CA . ALA A 1 431 ? 13.491 -9.500 -4.779 1.00 91.50 431 ALA A CA 1
ATOM 3388 C C . ALA A 1 431 ? 12.796 -10.127 -3.560 1.00 91.50 431 ALA A C 1
ATOM 3390 O O . ALA A 1 431 ? 11.579 -10.042 -3.440 1.00 91.50 431 ALA A O 1
ATOM 3391 N N . LYS A 1 432 ? 13.568 -10.703 -2.631 1.00 93.50 432 LYS A N 1
ATOM 3392 C CA . LYS A 1 432 ? 13.057 -11.337 -1.410 1.00 93.50 432 LYS A CA 1
ATOM 3393 C C . LYS A 1 432 ? 12.910 -10.382 -0.240 1.00 93.50 432 LYS A C 1
ATOM 3395 O O . LYS A 1 432 ? 12.299 -10.757 0.751 1.00 93.50 432 LYS A O 1
ATOM 3400 N N . LEU A 1 433 ? 13.483 -9.179 -0.321 1.00 93.81 433 LEU A N 1
ATOM 3401 C CA . LEU A 1 433 ? 13.416 -8.231 0.788 1.00 93.81 433 LEU A CA 1
ATOM 3402 C C . LEU A 1 433 ? 11.974 -7.882 1.158 1.00 93.81 433 LEU A C 1
ATOM 3404 O O . LEU A 1 433 ? 11.675 -7.982 2.343 1.00 93.81 433 LEU A O 1
ATOM 3408 N N . PRO A 1 434 ? 11.075 -7.525 0.217 1.00 92.44 434 PRO A N 1
ATOM 3409 C CA . PRO A 1 434 ? 9.717 -7.143 0.590 1.00 92.44 434 PRO A CA 1
ATOM 3410 C C . PRO A 1 434 ? 8.965 -8.210 1.390 1.00 92.44 434 PRO A C 1
ATOM 3412 O O . PRO A 1 434 ? 8.247 -7.835 2.302 1.00 92.44 434 PRO A O 1
ATOM 3415 N N . ALA A 1 435 ? 9.235 -9.491 1.112 1.00 93.19 435 ALA A N 1
ATOM 3416 C CA . ALA A 1 435 ? 8.620 -10.662 1.744 1.00 93.19 435 ALA A CA 1
ATOM 3417 C C . ALA A 1 435 ? 9.231 -11.072 3.090 1.00 93.19 435 ALA A C 1
ATOM 3419 O O . ALA A 1 435 ? 8.901 -12.123 3.630 1.00 93.19 435 ALA A O 1
ATOM 3420 N N . ILE A 1 436 ? 10.176 -10.296 3.626 1.00 94.69 436 ILE A N 1
ATOM 3421 C CA . ILE A 1 436 ? 10.588 -10.459 5.021 1.00 94.69 436 ILE A CA 1
ATOM 3422 C C . ILE A 1 436 ? 9.501 -9.807 5.885 1.00 94.69 436 ILE A C 1
ATOM 3424 O O . ILE A 1 436 ? 9.317 -8.595 5.722 1.00 94.69 436 ILE A O 1
ATOM 3428 N N . PRO A 1 437 ? 8.854 -10.546 6.809 1.00 94.56 437 PRO A N 1
ATOM 3429 C CA . PRO A 1 437 ? 7.765 -10.005 7.615 1.00 94.56 437 PRO A CA 1
ATOM 3430 C C . PRO A 1 437 ? 8.185 -8.771 8.409 1.00 94.56 437 PRO A C 1
ATOM 3432 O O . PRO A 1 437 ? 9.281 -8.722 8.987 1.00 94.56 437 PRO A O 1
ATOM 3435 N N . GLU A 1 438 ? 7.322 -7.760 8.423 1.00 94.88 438 GLU A N 1
ATOM 3436 C CA . GLU A 1 438 ? 7.438 -6.619 9.315 1.00 94.88 438 GLU A CA 1
ATOM 3437 C C . GLU A 1 438 ? 7.248 -7.077 10.762 1.00 94.88 438 GLU A C 1
ATOM 3439 O O . GLU A 1 438 ? 6.330 -7.824 11.084 1.00 94.88 438 GLU A O 1
ATOM 3444 N N . ARG A 1 439 ? 8.114 -6.599 11.656 1.00 93.81 439 ARG A N 1
ATOM 3445 C CA . ARG A 1 439 ? 8.066 -6.970 13.069 1.00 93.81 439 ARG A CA 1
ATOM 3446 C C . ARG A 1 439 ? 7.420 -5.892 13.920 1.00 93.81 439 ARG A C 1
ATOM 3448 O O . ARG A 1 439 ? 7.708 -4.701 13.761 1.00 93.81 439 ARG A O 1
ATOM 3455 N N . ASP A 1 440 ? 6.610 -6.296 14.890 1.00 94.94 440 ASP A N 1
ATOM 3456 C CA . ASP A 1 440 ? 5.935 -5.394 15.817 1.00 94.94 440 ASP A CA 1
ATOM 3457 C C . ASP A 1 440 ? 6.919 -4.513 16.600 1.00 94.94 440 ASP A C 1
ATOM 3459 O O . ASP A 1 440 ? 6.597 -3.348 16.879 1.00 94.94 440 ASP A O 1
ATOM 3463 N N . GLU A 1 441 ? 8.107 -5.028 16.935 1.00 93.44 441 GLU A N 1
ATOM 3464 C CA . GLU A 1 441 ? 9.143 -4.292 17.658 1.00 93.44 441 GLU A CA 1
ATOM 3465 C C . GLU A 1 441 ? 9.924 -3.293 16.798 1.00 93.44 441 GLU A C 1
ATOM 3467 O O . GLU A 1 441 ? 10.633 -2.443 17.354 1.00 93.44 441 GLU A O 1
ATOM 3472 N N . TRP A 1 442 ? 9.815 -3.358 15.465 1.00 94.12 442 TRP A N 1
ATOM 3473 C CA . TRP A 1 442 ? 10.524 -2.426 14.596 1.00 94.12 442 TRP A CA 1
ATOM 3474 C C . TRP A 1 442 ? 10.011 -1.000 14.787 1.00 94.12 442 TRP A C 1
ATOM 3476 O O . TRP A 1 442 ? 8.821 -0.704 14.924 1.00 94.12 442 TRP A O 1
ATOM 3486 N N . ARG A 1 443 ? 10.971 -0.079 14.820 1.00 94.25 443 ARG A N 1
ATOM 3487 C CA . ARG A 1 443 ? 10.755 1.345 15.055 1.00 94.25 443 ARG A CA 1
ATOM 3488 C C . ARG A 1 443 ? 11.402 2.150 13.950 1.00 94.25 443 ARG A C 1
ATOM 3490 O O . ARG A 1 443 ? 12.413 1.750 13.375 1.00 94.25 443 ARG A O 1
ATOM 3497 N N . TYR A 1 444 ? 10.833 3.315 13.687 1.00 93.12 444 TYR A N 1
ATOM 3498 C CA . TYR A 1 444 ? 11.284 4.192 12.620 1.00 93.12 444 TYR A CA 1
ATOM 3499 C C . TYR A 1 444 ? 11.412 5.631 13.104 1.00 93.12 444 TYR A C 1
ATOM 3501 O O . TYR A 1 444 ? 10.721 6.059 14.034 1.00 93.12 444 TYR A O 1
ATOM 3509 N N . ASN A 1 445 ? 12.285 6.388 12.435 1.00 91.75 445 ASN A N 1
ATOM 3510 C CA . ASN A 1 445 ? 12.333 7.838 12.574 1.00 91.75 445 ASN A CA 1
ATOM 3511 C C . ASN A 1 445 ? 11.030 8.426 12.022 1.00 91.75 445 ASN A C 1
ATOM 3513 O O . ASN A 1 445 ? 10.702 8.256 10.850 1.00 91.75 445 ASN A O 1
ATOM 3517 N N . THR A 1 446 ? 10.278 9.095 12.884 1.00 93.06 446 THR A N 1
ATOM 3518 C CA . THR A 1 446 ? 8.945 9.631 12.594 1.00 93.06 446 THR A CA 1
ATOM 3519 C C . THR A 1 446 ? 8.712 10.893 13.423 1.00 93.06 446 THR A C 1
ATOM 3521 O O . THR A 1 446 ? 9.652 11.432 14.018 1.00 93.06 446 THR A O 1
ATOM 3524 N N . THR A 1 447 ? 7.476 11.377 13.496 1.00 95.06 447 THR A N 1
ATOM 3525 C CA . THR A 1 447 ? 7.085 12.351 14.509 1.00 95.06 447 THR A CA 1
ATOM 3526 C C . THR A 1 447 ? 6.012 11.809 15.446 1.00 95.06 447 THR A C 1
ATOM 3528 O O . THR A 1 447 ? 5.262 10.891 15.118 1.00 95.06 447 THR A O 1
ATOM 3531 N N . ARG A 1 448 ? 5.987 12.362 16.659 1.00 97.06 448 ARG A N 1
ATOM 3532 C CA . ARG A 1 448 ? 4.923 12.205 17.642 1.00 97.06 448 ARG A CA 1
ATOM 3533 C C . ARG A 1 448 ? 4.442 13.593 18.039 1.00 97.06 448 ARG A C 1
ATOM 3535 O O . ARG A 1 448 ? 5.228 14.392 18.554 1.00 97.06 448 ARG A O 1
ATOM 3542 N N . PHE A 1 449 ? 3.177 13.902 17.770 1.00 95.94 449 PHE A N 1
ATOM 3543 C CA . PHE A 1 449 ? 2.616 15.251 17.911 1.00 95.94 449 PHE A CA 1
ATOM 3544 C C . PHE A 1 449 ? 3.451 16.314 17.167 1.00 95.94 449 PHE A C 1
ATOM 3546 O O . PHE A 1 449 ? 3.725 17.394 17.697 1.00 95.94 449 PHE A O 1
ATOM 3553 N N . GLY A 1 450 ? 3.924 15.984 15.958 1.00 94.19 450 GLY A N 1
ATOM 3554 C CA . GLY A 1 450 ? 4.739 16.874 15.124 1.00 94.19 450 GLY A CA 1
ATOM 3555 C C . GLY A 1 450 ? 6.179 17.089 15.605 1.00 94.19 450 GLY A C 1
ATOM 3556 O O . GLY A 1 450 ? 6.887 17.929 15.049 1.00 94.19 450 GLY A O 1
ATOM 3557 N N . LYS A 1 451 ? 6.637 16.369 16.638 1.00 96.75 451 LYS A N 1
ATOM 3558 C CA . LYS A 1 451 ? 8.023 16.417 17.130 1.00 96.75 451 LYS A CA 1
ATOM 3559 C C . LYS A 1 451 ? 8.771 15.145 16.744 1.00 96.75 451 LYS A C 1
ATOM 3561 O O . LYS A 1 451 ? 8.169 14.082 16.858 1.00 96.75 451 LYS A O 1
ATOM 3566 N N . PRO A 1 452 ? 10.058 15.212 16.354 1.00 96.00 452 PRO A N 1
ATOM 3567 C CA . PRO A 1 452 ? 10.841 14.021 16.034 1.00 96.00 452 PRO A CA 1
ATOM 3568 C C . PRO A 1 452 ? 10.732 12.948 17.121 1.00 96.00 452 PRO A C 1
ATOM 3570 O O . PRO A 1 452 ? 10.850 13.244 18.312 1.00 96.00 452 PRO A O 1
ATOM 3573 N N . ALA A 1 453 ? 10.490 11.714 16.703 1.00 95.19 453 ALA A N 1
ATOM 3574 C CA . ALA A 1 453 ? 10.299 10.568 17.571 1.00 95.19 453 ALA A CA 1
ATOM 3575 C C . ALA A 1 453 ? 10.866 9.303 16.921 1.00 95.19 453 ALA A C 1
ATOM 3577 O O . ALA A 1 453 ? 11.009 9.218 15.702 1.00 95.19 453 ALA A O 1
ATOM 3578 N N . TYR A 1 454 ? 11.150 8.311 17.760 1.00 94.19 454 TYR A N 1
ATOM 3579 C CA . TYR A 1 454 ? 11.534 6.975 17.331 1.00 94.19 454 TYR A CA 1
ATOM 3580 C C . TYR A 1 454 ? 10.513 5.967 17.859 1.00 94.19 454 TYR A C 1
ATOM 3582 O O . TYR A 1 454 ? 10.494 5.623 19.047 1.00 94.19 454 TYR A O 1
ATOM 3590 N N . ALA A 1 455 ? 9.586 5.570 16.993 1.00 95.12 455 ALA A N 1
ATOM 3591 C CA . ALA A 1 455 ? 8.350 4.912 17.401 1.00 95.12 455 ALA A CA 1
ATOM 3592 C C . ALA A 1 455 ? 7.953 3.793 16.431 1.00 95.12 455 ALA A C 1
ATOM 3594 O O . ALA A 1 455 ? 8.361 3.830 15.264 1.00 95.12 455 ALA A O 1
ATOM 3595 N N . PRO A 1 456 ? 7.168 2.802 16.898 1.00 94.62 456 PRO A N 1
ATOM 3596 C CA . PRO A 1 456 ? 6.533 1.850 16.001 1.00 94.62 456 PRO A CA 1
ATOM 3597 C C . PRO A 1 456 ? 5.647 2.600 15.006 1.00 94.62 456 PRO A C 1
ATOM 3599 O O . PRO A 1 456 ? 4.982 3.578 15.353 1.00 94.62 456 PRO A O 1
ATOM 3602 N N . GLN A 1 457 ? 5.658 2.149 13.760 1.00 92.50 457 GLN A N 1
ATOM 3603 C CA . GLN A 1 457 ? 4.770 2.651 12.721 1.00 92.50 457 GLN A CA 1
ATOM 3604 C C . GLN A 1 457 ? 3.599 1.680 12.600 1.00 92.50 457 GLN A C 1
ATOM 3606 O O . GLN A 1 457 ? 3.783 0.461 12.587 1.00 92.50 457 GLN A O 1
ATOM 3611 N N . ARG A 1 458 ? 2.380 2.216 12.599 1.00 95.31 458 ARG A N 1
ATOM 3612 C CA . ARG A 1 458 ? 1.159 1.421 12.479 1.00 95.31 458 ARG A CA 1
ATOM 3613 C C . ARG A 1 458 ? 0.266 2.073 11.443 1.00 95.31 458 ARG A C 1
ATOM 3615 O O . ARG A 1 458 ? -0.175 3.207 11.630 1.00 95.31 458 ARG A O 1
ATOM 3622 N N . VAL A 1 459 ? 0.019 1.367 10.348 1.00 95.25 459 VAL A N 1
ATOM 3623 C CA . VAL A 1 459 ? -1.134 1.653 9.491 1.00 95.25 459 VAL A CA 1
ATOM 3624 C C . VAL A 1 459 ? -2.423 1.301 10.226 1.00 95.25 459 VAL A C 1
ATOM 3626 O O . VAL A 1 459 ? -2.391 0.710 11.304 1.00 95.25 459 VAL A O 1
ATOM 3629 N N . CYS A 1 460 ? -3.559 1.697 9.667 1.00 97.31 460 CYS A N 1
ATOM 3630 C CA . CYS A 1 460 ? -4.861 1.572 10.312 1.00 97.31 460 CYS A CA 1
ATOM 3631 C C . CYS A 1 460 ? -5.186 0.151 10.811 1.00 97.31 460 CYS A C 1
ATOM 3633 O O . CYS A 1 460 ? -5.457 -0.024 11.996 1.00 97.31 460 CYS A O 1
ATOM 3635 N N . CYS A 1 461 ? -5.061 -0.864 9.962 1.00 97.00 461 CYS A N 1
ATOM 3636 C CA . CYS A 1 461 ? -5.272 -2.272 10.298 1.00 97.00 461 CYS A CA 1
ATOM 3637 C C . CYS A 1 461 ? -4.240 -2.810 11.299 1.00 97.00 461 CYS A C 1
ATOM 3639 O O . CYS A 1 461 ? -4.616 -3.402 12.308 1.00 97.00 461 CYS A O 1
ATOM 3641 N N . ALA A 1 462 ? -2.953 -2.505 11.111 1.00 97.44 462 ALA A N 1
ATOM 3642 C CA . ALA A 1 462 ? -1.910 -2.856 12.076 1.00 97.44 462 ALA A CA 1
ATOM 3643 C C . ALA A 1 462 ? -2.169 -2.244 13.466 1.00 97.44 462 ALA A C 1
ATOM 3645 O O . ALA A 1 462 ? -1.903 -2.866 14.498 1.00 97.44 462 ALA A O 1
ATOM 3646 N N . PHE A 1 463 ? -2.706 -1.020 13.512 1.00 98.44 463 PHE A N 1
ATOM 3647 C CA . PHE A 1 463 ? -3.111 -0.365 14.752 1.00 98.44 463 PHE A CA 1
ATOM 3648 C C . PHE A 1 463 ? -4.312 -1.074 15.395 1.00 98.44 463 PHE A C 1
ATOM 3650 O O . PHE A 1 463 ? -4.255 -1.356 16.591 1.00 98.44 463 PHE A O 1
ATOM 3657 N N . VAL A 1 464 ? -5.341 -1.424 14.613 1.00 98.69 464 VAL A N 1
ATOM 3658 C CA . VAL A 1 464 ? -6.492 -2.221 15.074 1.00 98.69 464 VAL A CA 1
ATOM 3659 C C . VAL A 1 464 ? -6.035 -3.560 15.666 1.00 98.69 464 VAL A C 1
ATOM 3661 O O . VAL A 1 464 ? -6.353 -3.848 16.820 1.00 98.69 464 VAL A O 1
ATOM 3664 N N . CYS A 1 465 ? -5.201 -4.321 14.949 1.00 98.25 465 CYS A N 1
ATOM 3665 C CA . CYS A 1 465 ? -4.626 -5.567 15.460 1.00 98.25 465 CYS A CA 1
ATOM 3666 C C . CYS A 1 465 ? -3.849 -5.343 16.757 1.00 98.25 465 CYS A C 1
ATOM 3668 O O . CYS A 1 465 ? -4.028 -6.086 17.719 1.00 98.25 465 CYS A O 1
ATOM 3670 N N . SER A 1 466 ? -3.016 -4.299 16.825 1.00 97.94 466 SER A N 1
ATOM 3671 C CA . SER A 1 466 ? -2.215 -4.031 18.026 1.00 97.94 466 SER A CA 1
ATOM 3672 C C . SER A 1 466 ? -3.094 -3.715 19.242 1.00 97.94 466 SER A C 1
ATOM 3674 O O . SER A 1 466 ? -2.771 -4.118 20.358 1.00 97.94 466 SER A O 1
ATOM 3676 N N . MET A 1 467 ? -4.217 -3.019 19.034 1.00 98.62 467 MET A N 1
ATOM 3677 C CA . MET A 1 467 ? -5.209 -2.766 20.080 1.00 98.62 467 MET A CA 1
ATOM 3678 C C . MET A 1 467 ? -5.861 -4.078 20.533 1.00 98.62 467 MET A C 1
ATOM 3680 O O . MET A 1 467 ? -5.878 -4.358 21.727 1.00 98.62 467 MET A O 1
ATOM 3684 N N . TRP A 1 468 ? -6.305 -4.935 19.610 1.00 98.31 468 TRP A N 1
ATOM 3685 C CA . TRP A 1 468 ? -6.853 -6.257 19.940 1.00 98.31 468 TRP A CA 1
ATOM 3686 C C . TRP A 1 468 ? -5.861 -7.160 20.678 1.00 98.31 468 TRP A C 1
ATOM 3688 O O . TRP A 1 468 ? -6.213 -7.768 21.691 1.00 98.31 468 TRP A O 1
ATOM 3698 N N . LYS A 1 469 ? -4.605 -7.188 20.224 1.00 97.25 469 LYS A N 1
ATOM 3699 C CA . LYS A 1 469 ? -3.495 -7.897 20.869 1.00 97.25 469 LYS A CA 1
ATOM 3700 C C . LYS A 1 469 ? -3.280 -7.387 22.295 1.00 97.25 469 LYS A C 1
ATOM 3702 O O . LYS A 1 469 ? -3.225 -8.183 23.225 1.00 97.25 469 LYS A O 1
ATOM 3707 N N . ALA A 1 470 ? -3.257 -6.068 22.503 1.00 97.12 470 ALA A N 1
ATOM 3708 C CA . ALA A 1 470 ? -3.158 -5.476 23.839 1.00 97.12 470 ALA A CA 1
ATOM 3709 C C . ALA A 1 470 ? -4.374 -5.791 24.732 1.00 97.12 470 ALA A C 1
ATOM 3711 O O . ALA A 1 470 ? -4.221 -5.926 25.947 1.00 97.12 470 ALA A O 1
ATOM 3712 N N . GLY A 1 471 ? -5.563 -5.910 24.136 1.00 96.38 471 GLY A N 1
ATOM 3713 C CA . GLY A 1 471 ? -6.812 -6.289 24.798 1.00 96.38 471 GLY A CA 1
ATOM 3714 C C . GLY A 1 471 ? -6.955 -7.785 25.100 1.00 96.38 471 GLY A C 1
ATOM 3715 O O . GLY A 1 471 ? -7.941 -8.162 25.726 1.00 96.38 471 GLY A O 1
ATOM 3716 N N . GLY A 1 472 ? -6.000 -8.627 24.690 1.00 95.56 472 GLY A N 1
ATOM 3717 C CA . GLY A 1 472 ? -5.992 -10.066 24.977 1.00 95.56 472 GLY A CA 1
ATOM 3718 C C . GLY A 1 472 ? -6.879 -10.914 24.059 1.00 95.56 472 GLY A C 1
ATOM 3719 O O . GLY A 1 472 ? -7.203 -12.053 24.394 1.00 95.56 472 GLY A O 1
ATOM 3720 N N . LEU A 1 473 ? -7.289 -10.394 22.894 1.00 95.75 473 LEU A N 1
ATOM 3721 C CA . LEU A 1 473 ? -8.185 -11.127 21.983 1.00 95.75 473 LEU A CA 1
ATOM 3722 C C . LEU A 1 473 ? -7.533 -12.388 21.398 1.00 95.75 473 LEU A C 1
ATOM 3724 O O . LEU A 1 473 ? -8.235 -13.343 21.075 1.00 95.75 473 LEU A O 1
ATOM 3728 N N . PHE A 1 474 ? -6.202 -12.419 21.305 1.00 94.62 474 PHE A N 1
ATOM 3729 C CA . PHE A 1 474 ? -5.460 -13.542 20.726 1.00 94.62 474 PHE A CA 1
ATOM 3730 C C . PHE A 1 474 ? -4.941 -14.547 21.758 1.00 94.62 474 PHE A C 1
ATOM 3732 O O . PHE A 1 474 ? -4.455 -15.605 21.363 1.00 94.62 474 PHE A O 1
ATOM 3739 N N . ASP A 1 475 ? -5.053 -14.264 23.058 1.00 89.94 475 ASP A N 1
ATOM 3740 C CA . ASP A 1 475 ? -4.376 -15.032 24.109 1.00 89.94 475 ASP A CA 1
ATOM 3741 C C . ASP A 1 475 ? -4.695 -16.532 24.013 1.00 89.94 475 ASP A C 1
ATOM 3743 O O . ASP A 1 475 ? -3.793 -17.345 23.823 1.00 89.94 475 ASP A O 1
ATOM 3747 N N . ASP A 1 476 ? -5.972 -16.913 24.041 1.00 85.44 476 ASP A N 1
ATOM 3748 C CA . ASP A 1 476 ? -6.364 -18.330 24.019 1.00 85.44 476 ASP A CA 1
ATOM 3749 C C . ASP A 1 476 ? -5.945 -19.045 22.728 1.00 85.44 476 ASP A C 1
ATOM 3751 O O . ASP A 1 476 ? -5.475 -20.182 22.776 1.00 85.44 476 ASP A O 1
ATOM 3755 N N . SER A 1 477 ? -6.077 -18.377 21.575 1.00 82.25 477 SER A N 1
ATOM 3756 C CA . SER A 1 477 ? -5.689 -18.941 20.274 1.00 82.25 477 SER A CA 1
ATOM 3757 C C . SER A 1 477 ? -4.178 -19.120 20.121 1.00 82.25 477 SER A C 1
ATOM 3759 O O . SER A 1 477 ? -3.743 -19.966 19.343 1.00 82.25 477 SER A O 1
ATOM 3761 N N . MET A 1 478 ? -3.373 -18.358 20.869 1.00 86.94 478 MET A N 1
ATOM 3762 C CA . MET A 1 478 ? -1.911 -18.363 20.748 1.00 86.94 478 MET A CA 1
ATOM 3763 C C . MET A 1 478 ? -1.207 -19.158 21.856 1.00 86.94 478 MET A C 1
ATOM 3765 O O . MET A 1 478 ? 0.000 -19.388 21.766 1.00 86.94 478 MET A O 1
ATOM 3769 N N . GLY A 1 479 ? -1.941 -19.637 22.867 1.00 81.94 479 GLY A N 1
ATOM 3770 C CA . GLY A 1 479 ? -1.386 -20.356 24.022 1.00 81.94 479 GLY A CA 1
ATOM 3771 C C . GLY A 1 479 ? -1.097 -19.467 25.238 1.00 81.94 479 GLY A C 1
ATOM 3772 O O . GLY A 1 479 ? -0.373 -19.878 26.144 1.00 81.94 479 GLY A O 1
ATOM 3773 N N . GLY A 1 480 ? -1.673 -18.267 25.268 1.00 87.62 480 GLY A N 1
ATOM 3774 C CA . GLY A 1 480 ? -1.558 -17.261 26.316 1.00 87.62 480 GLY A CA 1
ATOM 3775 C C . GLY A 1 480 ? -0.995 -15.939 25.794 1.00 87.62 480 GLY A C 1
ATOM 3776 O O . GLY A 1 480 ? -0.477 -15.854 24.683 1.00 87.62 480 GLY A O 1
ATOM 3777 N N . ARG A 1 481 ? -1.062 -14.900 26.633 1.00 85.88 481 ARG A N 1
ATOM 3778 C CA . ARG A 1 481 ? -0.611 -13.543 26.293 1.00 85.88 481 ARG A CA 1
ATOM 3779 C C . ARG A 1 481 ? 0.844 -13.459 25.837 1.00 85.88 481 ARG A C 1
ATOM 3781 O O . ARG A 1 481 ? 1.127 -12.806 24.843 1.00 85.88 481 ARG A O 1
ATOM 3788 N N . ALA A 1 482 ? 1.756 -14.114 26.558 1.00 86.31 482 ALA A N 1
ATOM 3789 C CA . ALA A 1 482 ? 3.177 -14.129 26.198 1.00 86.31 482 ALA A CA 1
ATOM 3790 C C . ALA A 1 482 ? 3.386 -14.704 24.787 1.00 86.31 482 ALA A C 1
ATOM 3792 O O . ALA A 1 482 ? 4.164 -14.177 23.998 1.00 86.31 482 ALA A O 1
ATOM 3793 N N . GLU A 1 483 ? 2.594 -15.715 24.436 1.00 86.44 483 GLU A N 1
ATOM 3794 C CA . GLU A 1 483 ? 2.709 -16.378 23.147 1.00 86.44 483 GLU A CA 1
ATOM 3795 C C . GLU A 1 483 ? 2.067 -15.543 22.042 1.00 86.44 483 GLU A C 1
ATOM 3797 O O . GLU A 1 483 ? 2.599 -15.485 20.940 1.00 86.44 483 GLU A O 1
ATOM 3802 N N . ALA A 1 484 ? 0.952 -14.863 22.329 1.00 86.44 484 ALA A N 1
ATOM 3803 C CA . ALA A 1 484 ? 0.365 -13.886 21.417 1.00 86.44 484 ALA A CA 1
ATOM 3804 C C . ALA A 1 484 ? 1.325 -12.718 21.148 1.00 86.44 484 ALA A C 1
ATOM 3806 O O . ALA A 1 484 ? 1.394 -12.227 20.023 1.00 86.44 484 ALA A O 1
ATOM 3807 N N . GLU A 1 485 ? 2.083 -12.286 22.163 1.00 86.06 485 GLU A N 1
ATOM 3808 C CA . GLU A 1 485 ? 3.109 -11.250 22.037 1.00 86.06 485 GLU A CA 1
ATOM 3809 C C . GLU A 1 485 ? 4.205 -11.639 21.036 1.00 86.06 485 GLU A C 1
ATOM 3811 O O . GLU A 1 485 ? 4.564 -10.797 20.212 1.00 86.06 485 GLU A O 1
ATOM 3816 N N . GLU A 1 486 ? 4.650 -12.898 21.044 1.00 87.38 486 GLU A N 1
ATOM 3817 C CA . GLU A 1 486 ? 5.704 -13.422 20.159 1.00 87.38 486 GLU A CA 1
ATOM 3818 C C . GLU A 1 486 ? 5.201 -13.894 18.781 1.00 87.38 486 GLU A C 1
ATOM 3820 O O . GLU A 1 486 ? 5.944 -13.842 17.806 1.00 87.38 486 GLU A O 1
ATOM 3825 N N . LYS A 1 487 ? 3.957 -14.380 18.681 1.00 91.06 487 LYS A N 1
ATOM 3826 C CA . LYS A 1 487 ? 3.466 -15.118 17.498 1.00 91.06 487 LYS A CA 1
ATOM 3827 C C . LYS A 1 487 ? 2.487 -14.345 16.619 1.00 91.06 487 LYS A C 1
ATOM 3829 O O . LYS A 1 487 ? 1.971 -14.913 15.662 1.00 91.06 487 LYS A O 1
ATOM 3834 N N . VAL A 1 488 ? 2.170 -13.096 16.947 1.00 94.38 488 VAL A N 1
ATOM 3835 C CA . VAL A 1 488 ? 1.266 -12.262 16.140 1.00 94.38 488 VAL A CA 1
ATOM 3836 C C . VAL A 1 488 ? 1.986 -10.989 15.741 1.00 94.38 488 VAL A C 1
ATOM 3838 O O . VAL A 1 488 ? 2.133 -10.099 16.570 1.00 94.38 488 VAL A O 1
ATOM 3841 N N . GLU A 1 489 ? 2.392 -10.868 14.486 1.00 95.50 489 GLU A N 1
ATOM 3842 C CA . GLU A 1 489 ? 3.022 -9.651 13.971 1.00 95.50 489 GLU A CA 1
ATOM 3843 C C . GLU A 1 489 ? 1.957 -8.699 13.421 1.00 95.50 489 GLU A C 1
ATOM 3845 O O . GLU A 1 489 ? 1.634 -8.693 12.236 1.00 95.50 489 GLU A O 1
ATOM 3850 N N . CYS A 1 490 ? 1.366 -7.873 14.290 1.00 96.31 490 CYS A N 1
ATOM 3851 C CA . CYS A 1 490 ? 0.307 -6.951 13.871 1.00 96.31 490 CYS A CA 1
ATOM 3852 C C . CYS A 1 490 ? 0.775 -5.942 12.815 1.00 96.31 490 CYS A C 1
ATOM 3854 O O . CYS A 1 490 ? -0.037 -5.460 12.027 1.00 96.31 490 CYS A O 1
ATOM 3856 N N . ALA A 1 491 ? 2.064 -5.600 12.802 1.00 95.06 491 ALA A N 1
ATOM 3857 C CA . ALA A 1 491 ? 2.673 -4.737 11.797 1.00 95.06 491 ALA A CA 1
ATOM 3858 C C . ALA A 1 491 ? 2.598 -5.295 10.361 1.00 95.06 491 ALA A C 1
ATOM 3860 O O . ALA A 1 491 ? 2.705 -4.497 9.429 1.00 95.06 491 ALA A O 1
ATOM 3861 N N . GLU A 1 492 ? 2.372 -6.603 10.205 1.00 93.44 492 GLU A N 1
ATOM 3862 C CA . GLU A 1 492 ? 2.269 -7.306 8.921 1.00 93.44 492 GLU A CA 1
ATOM 3863 C C . GLU A 1 492 ? 0.830 -7.400 8.394 1.00 93.44 492 GLU A C 1
ATOM 3865 O O . GLU A 1 492 ? 0.607 -7.774 7.253 1.00 93.44 492 GLU A O 1
ATOM 3870 N N . MET A 1 493 ? -0.177 -7.015 9.183 1.00 94.06 493 MET A N 1
ATOM 3871 C CA . MET A 1 493 ? -1.564 -7.121 8.733 1.00 94.06 493 MET A CA 1
ATOM 3872 C C . MET A 1 493 ? -1.962 -6.032 7.734 1.00 94.06 493 MET A C 1
ATOM 3874 O O . MET A 1 493 ? -1.616 -4.852 7.864 1.00 94.06 493 MET A O 1
ATOM 3878 N N . THR A 1 494 ? -2.804 -6.428 6.787 1.00 95.25 494 THR A N 1
ATOM 3879 C CA . THR A 1 494 ? -3.557 -5.571 5.871 1.00 95.25 494 THR A CA 1
ATOM 3880 C C . THR A 1 494 ? -4.996 -5.361 6.341 1.00 95.25 494 THR A C 1
ATOM 3882 O O . THR A 1 494 ? -5.472 -5.954 7.311 1.00 95.25 494 THR A O 1
ATOM 3885 N N . ASN A 1 495 ? -5.736 -4.510 5.624 1.00 95.44 495 ASN A N 1
ATOM 3886 C CA . ASN A 1 495 ? -7.165 -4.324 5.870 1.00 95.44 495 ASN A CA 1
ATOM 3887 C C . ASN A 1 495 ? -7.969 -5.610 5.680 1.00 95.44 495 ASN A C 1
ATOM 3889 O O . ASN A 1 495 ? -8.965 -5.791 6.375 1.00 95.44 495 ASN A O 1
ATOM 3893 N N . ARG A 1 496 ? -7.558 -6.473 4.741 1.00 94.38 496 ARG A N 1
ATOM 3894 C CA . ARG A 1 496 ? -8.215 -7.758 4.499 1.00 94.38 496 ARG A CA 1
ATOM 3895 C C . ARG A 1 496 ? -8.049 -8.665 5.712 1.00 94.38 496 ARG A C 1
ATOM 3897 O O . ARG A 1 496 ? -9.023 -9.222 6.195 1.00 94.38 496 ARG A O 1
ATOM 3904 N N . ASP A 1 497 ? -6.838 -8.740 6.246 1.00 95.56 497 ASP A N 1
ATOM 3905 C CA . ASP A 1 497 ? -6.520 -9.666 7.333 1.00 95.56 497 ASP A CA 1
ATOM 3906 C C . ASP A 1 497 ? -7.361 -9.386 8.578 1.00 95.56 497 ASP A C 1
ATOM 3908 O O . ASP A 1 497 ? -7.964 -10.298 9.133 1.00 95.56 497 ASP A O 1
ATOM 3912 N N . VAL A 1 498 ? -7.501 -8.113 8.966 1.00 96.19 498 VAL A N 1
ATOM 3913 C CA . VAL A 1 498 ? -8.295 -7.739 10.148 1.00 96.19 498 VAL A CA 1
ATOM 3914 C C . VAL A 1 498 ? -9.803 -7.950 9.977 1.00 96.19 498 VAL A C 1
ATOM 3916 O O . VAL A 1 498 ? -10.479 -8.177 10.977 1.00 96.19 498 VAL A O 1
ATOM 3919 N N . VAL A 1 499 ? -10.350 -7.884 8.753 1.00 95.31 499 VAL A N 1
ATOM 3920 C CA . VAL A 1 499 ? -11.775 -8.193 8.504 1.00 95.31 499 VAL A CA 1
ATOM 3921 C C . VAL A 1 499 ? -12.017 -9.692 8.327 1.00 95.31 499 VAL A C 1
ATOM 3923 O O . VAL A 1 499 ? -13.110 -10.167 8.631 1.00 95.31 499 VAL A O 1
ATOM 3926 N N . ASP A 1 500 ? -11.019 -10.442 7.863 1.00 94.69 500 ASP A N 1
ATOM 3927 C CA . ASP A 1 500 ? -11.122 -11.881 7.624 1.00 94.69 500 ASP A CA 1
ATOM 3928 C C . ASP A 1 500 ? -11.028 -12.685 8.930 1.00 94.69 500 ASP A C 1
ATOM 3930 O O . ASP A 1 500 ? -11.499 -13.818 8.966 1.00 94.69 500 ASP A O 1
ATOM 3934 N N . LEU A 1 501 ? -10.509 -12.118 10.026 1.00 95.25 501 LEU A N 1
ATOM 3935 C CA . LEU A 1 501 ? -10.474 -12.789 11.330 1.00 95.25 501 LEU A CA 1
ATOM 3936 C C . LEU A 1 501 ? -11.869 -13.224 11.804 1.00 95.25 501 LEU A C 1
ATOM 3938 O O . LEU A 1 501 ? -12.785 -12.413 11.923 1.00 95.25 501 LEU A O 1
ATOM 3942 N N . ASN A 1 502 ? -12.008 -14.505 12.145 1.00 94.94 502 ASN A N 1
ATOM 3943 C CA . ASN A 1 502 ? -13.232 -15.119 12.653 1.00 94.94 502 ASN A CA 1
ATOM 3944 C C . ASN A 1 502 ? -13.454 -14.790 14.141 1.00 94.94 502 ASN A C 1
ATOM 3946 O O . ASN A 1 502 ? -13.341 -15.664 15.003 1.00 94.94 502 ASN A O 1
ATOM 3950 N N . ILE A 1 503 ? -13.673 -13.506 14.428 1.00 96.25 503 ILE A N 1
ATOM 3951 C CA . ILE A 1 503 ? -13.872 -12.940 15.774 1.00 96.25 503 ILE A CA 1
ATOM 3952 C C . ILE A 1 503 ? -15.145 -12.084 15.879 1.00 96.25 503 ILE A C 1
ATOM 3954 O O . ILE A 1 503 ? -15.425 -11.501 16.931 1.00 96.25 503 ILE A O 1
ATOM 3958 N N . PHE A 1 504 ? -15.891 -11.957 14.780 1.00 97.44 504 PHE A N 1
ATOM 3959 C CA . PHE A 1 504 ? -17.052 -11.082 14.663 1.00 97.44 504 PHE A CA 1
ATOM 3960 C C . PHE A 1 504 ? -18.368 -11.847 14.778 1.00 97.44 504 PHE A C 1
ATOM 3962 O O . PHE A 1 504 ? -18.473 -13.035 14.457 1.00 97.44 504 PHE A O 1
ATOM 3969 N N . GLU A 1 505 ? -19.407 -11.131 15.191 1.00 97.19 505 GLU A N 1
ATOM 3970 C CA . GLU A 1 505 ? -20.744 -11.682 15.367 1.00 97.19 505 GLU A CA 1
ATOM 3971 C C . GLU A 1 505 ? -21.331 -12.196 14.039 1.00 97.19 505 GLU A C 1
ATOM 3973 O O . GLU A 1 505 ? -21.193 -11.584 12.971 1.00 97.19 505 GLU A O 1
ATOM 3978 N N . ARG A 1 506 ? -22.030 -13.331 14.115 1.00 95.44 506 ARG A N 1
ATOM 3979 C CA . ARG A 1 506 ? -22.798 -13.916 13.011 1.00 95.44 506 ARG A CA 1
ATOM 3980 C C . ARG A 1 506 ? -24.273 -13.977 13.385 1.00 95.44 506 ARG A C 1
ATOM 3982 O O . ARG A 1 506 ? -24.613 -14.188 14.547 1.00 95.44 506 ARG A O 1
ATOM 3989 N N . ASP A 1 507 ? -25.143 -13.800 12.399 1.00 93.31 507 ASP A N 1
ATOM 3990 C CA . ASP A 1 507 ? -26.579 -13.980 12.574 1.00 93.31 507 ASP A CA 1
ATOM 3991 C C . ASP A 1 507 ? -26.960 -15.469 12.691 1.00 93.31 507 ASP A C 1
ATOM 3993 O O . ASP A 1 507 ? -26.118 -16.369 12.628 1.00 93.31 507 ASP A O 1
ATOM 3997 N N . GLY A 1 508 ? -28.256 -15.740 12.874 1.00 90.06 508 GLY A N 1
ATOM 3998 C CA . GLY A 1 508 ? -28.771 -17.106 13.015 1.00 90.06 508 GLY A CA 1
ATOM 3999 C C . GLY A 1 508 ? -28.579 -17.994 11.779 1.00 90.06 508 GLY A C 1
ATOM 4000 O O . GLY A 1 508 ? -28.631 -19.215 11.914 1.00 90.06 508 GLY A O 1
ATOM 4001 N N . ASP A 1 509 ? -28.323 -17.400 10.610 1.00 89.25 509 ASP A N 1
ATOM 4002 C CA . ASP A 1 509 ? -28.022 -18.101 9.357 1.00 89.25 509 ASP A CA 1
ATOM 4003 C C . ASP A 1 509 ? -26.504 -18.262 9.141 1.00 89.25 509 ASP A C 1
ATOM 4005 O O . ASP A 1 509 ? -26.056 -18.787 8.120 1.00 89.25 509 ASP A O 1
ATOM 4009 N N . GLY A 1 510 ? -25.694 -17.829 10.113 1.00 87.75 510 GLY A N 1
ATOM 4010 C CA . GLY A 1 510 ? -24.242 -17.894 10.069 1.00 87.75 510 GLY A CA 1
ATOM 4011 C C . GLY A 1 510 ? -23.600 -16.797 9.222 1.00 87.75 510 GLY A C 1
ATOM 4012 O O . GLY A 1 510 ? -22.403 -16.890 8.960 1.00 87.75 510 GLY A O 1
ATOM 4013 N N . LYS A 1 511 ? -24.325 -15.759 8.789 1.00 91.62 511 LYS A N 1
ATOM 4014 C CA . LYS A 1 511 ? -23.756 -14.636 8.027 1.00 91.62 511 LYS A CA 1
ATOM 4015 C C . LYS A 1 511 ? -23.173 -13.586 8.974 1.00 91.62 511 LYS A C 1
ATOM 4017 O O . LYS A 1 511 ? -23.775 -13.258 9.990 1.00 91.62 511 LYS A O 1
ATOM 4022 N N . THR A 1 512 ? -22.015 -13.024 8.629 1.00 94.62 512 THR A N 1
ATOM 4023 C CA . THR A 1 512 ? -21.383 -11.951 9.413 1.00 94.62 512 THR A CA 1
ATOM 4024 C C . THR A 1 512 ? -22.291 -10.727 9.514 1.00 94.62 512 THR A C 1
ATOM 4026 O O . THR A 1 512 ? -22.765 -10.202 8.499 1.00 94.62 512 THR A O 1
ATOM 4029 N N . ILE A 1 513 ? -22.509 -10.249 10.738 1.00 95.38 513 ILE A N 1
ATOM 4030 C CA . ILE A 1 513 ? -23.283 -9.042 11.023 1.00 95.38 513 ILE A CA 1
ATOM 4031 C C . ILE A 1 513 ? -22.420 -7.818 10.702 1.00 95.38 513 ILE A C 1
ATOM 4033 O O . ILE A 1 513 ? -21.338 -7.656 11.253 1.00 95.38 513 ILE A O 1
ATOM 4037 N N . HIS A 1 514 ? -22.892 -6.954 9.800 1.00 94.75 514 HIS A N 1
ATOM 4038 C CA . HIS A 1 514 ? -22.138 -5.784 9.327 1.00 94.75 514 HIS A CA 1
ATOM 4039 C C . HIS A 1 514 ? -23.035 -4.549 9.097 1.00 94.75 514 HIS A C 1
ATOM 4041 O O . HIS A 1 514 ? -23.173 -4.064 7.973 1.00 94.75 514 HIS A O 1
ATOM 4047 N N . PRO A 1 515 ? -23.738 -4.030 10.116 1.00 95.19 515 PRO A N 1
ATOM 4048 C CA . PRO A 1 515 ? -24.653 -2.916 9.911 1.00 95.19 515 PRO A CA 1
ATOM 4049 C C . PRO A 1 515 ? -23.938 -1.697 9.311 1.00 95.19 515 PRO A C 1
ATOM 4051 O O . PRO A 1 515 ? -22.960 -1.191 9.863 1.00 95.19 515 PRO A O 1
ATOM 4054 N N . GLN A 1 516 ? -24.478 -1.172 8.208 1.00 94.69 516 GLN A N 1
ATOM 4055 C CA . GLN A 1 516 ? -24.080 0.138 7.699 1.00 94.69 516 GLN A CA 1
ATOM 4056 C C . GLN A 1 516 ? -24.396 1.198 8.765 1.00 94.69 516 GLN A C 1
ATOM 4058 O O . GLN A 1 516 ? -25.499 1.231 9.322 1.00 94.69 516 GLN A O 1
ATOM 4063 N N . ILE A 1 517 ? -23.431 2.074 9.030 1.00 95.38 517 ILE A N 1
ATOM 4064 C CA . ILE A 1 517 ? -23.530 3.155 10.016 1.00 95.38 517 ILE A CA 1
ATOM 4065 C C . ILE A 1 517 ? -23.676 4.505 9.324 1.00 95.38 517 ILE A C 1
ATOM 4067 O O . ILE A 1 517 ? -24.483 5.328 9.745 1.00 95.38 517 ILE A O 1
ATOM 4071 N N . LEU A 1 518 ? -22.919 4.732 8.251 1.00 95.94 518 LEU A N 1
ATOM 4072 C CA . LEU A 1 518 ? -22.841 6.023 7.572 1.00 95.94 518 LEU A CA 1
ATOM 4073 C C . LEU A 1 518 ? -22.529 5.841 6.087 1.00 95.94 518 LEU A C 1
ATOM 4075 O O . LEU A 1 518 ? -21.934 4.838 5.709 1.00 95.94 518 LEU A O 1
ATOM 4079 N N . GLY A 1 519 ? -22.880 6.817 5.253 1.00 95.38 519 GLY A N 1
ATOM 4080 C CA . GLY A 1 519 ? -22.460 6.870 3.851 1.00 95.38 519 GLY A CA 1
ATOM 4081 C C . GLY A 1 519 ? -23.612 6.930 2.858 1.00 95.38 519 GLY A C 1
ATOM 4082 O O . GLY A 1 519 ? -24.788 6.975 3.219 1.00 95.38 519 GLY A O 1
ATOM 4083 N N . TYR A 1 520 ? -23.258 6.962 1.578 1.00 94.75 520 TYR A N 1
ATOM 4084 C CA . TYR A 1 520 ? -24.194 7.024 0.450 1.00 94.75 520 TYR A CA 1
ATOM 4085 C C . TYR A 1 520 ? -24.073 5.815 -0.487 1.00 94.75 520 TYR A C 1
ATOM 4087 O O . TYR A 1 520 ? -24.881 5.674 -1.411 1.00 94.75 520 TYR A O 1
ATOM 4095 N N . ARG A 1 521 ? -23.089 4.944 -0.257 1.00 94.69 521 ARG A N 1
ATOM 4096 C CA . ARG A 1 521 ? -22.934 3.646 -0.908 1.00 94.69 521 ARG A CA 1
ATOM 4097 C C . ARG A 1 521 ? -22.807 2.556 0.149 1.00 94.69 521 ARG A C 1
ATOM 4099 O O . ARG A 1 521 ? -22.144 2.760 1.161 1.00 94.69 521 ARG A O 1
ATOM 4106 N N . ALA A 1 522 ? -23.462 1.430 -0.100 1.00 93.06 522 ALA A N 1
ATOM 4107 C CA . ALA A 1 522 ? -23.340 0.241 0.725 1.00 93.06 522 ALA A CA 1
ATOM 4108 C C . ALA A 1 522 ? -21.946 -0.364 0.546 1.00 93.06 522 ALA A C 1
ATOM 4110 O O . ALA A 1 522 ? -21.476 -0.484 -0.589 1.00 93.06 522 ALA A O 1
ATOM 4111 N N . ILE A 1 523 ? -21.323 -0.750 1.657 1.00 92.06 523 ILE A N 1
ATOM 4112 C CA . ILE A 1 523 ? -20.172 -1.651 1.644 1.00 92.06 523 ILE A CA 1
ATOM 4113 C C . ILE A 1 523 ? -20.711 -3.033 1.986 1.00 92.06 523 ILE A C 1
ATOM 4115 O O . ILE A 1 523 ? -21.167 -3.256 3.103 1.00 92.06 523 ILE A O 1
ATOM 4119 N N . GLU A 1 524 ? -20.676 -3.938 1.016 1.00 88.75 524 GLU A N 1
ATOM 4120 C CA . GLU A 1 524 ? -21.038 -5.337 1.222 1.00 88.75 524 GLU A CA 1
ATOM 4121 C C . GLU A 1 524 ? -19.740 -6.133 1.434 1.00 88.75 524 GLU A C 1
ATOM 4123 O O . GLU A 1 524 ? -18.910 -6.192 0.515 1.00 88.75 524 GLU A O 1
ATOM 4128 N N . PRO A 1 525 ? -19.524 -6.707 2.630 1.00 83.75 525 PRO A N 1
ATOM 4129 C CA . PRO A 1 525 ? -18.491 -7.706 2.858 1.00 83.75 525 PRO A CA 1
ATOM 4130 C C . PRO A 1 525 ? -18.658 -8.876 1.893 1.00 83.75 525 PRO A C 1
ATOM 4132 O O . PRO A 1 525 ? -19.785 -9.295 1.610 1.00 83.75 525 PRO A O 1
ATOM 4135 N N . ASP A 1 526 ? -17.547 -9.405 1.394 1.00 86.44 526 ASP A N 1
ATOM 4136 C CA . ASP A 1 526 ? -17.572 -10.653 0.642 1.00 86.44 526 ASP A CA 1
ATOM 4137 C C . ASP A 1 526 ? -17.450 -11.860 1.589 1.00 86.44 526 ASP A C 1
ATOM 4139 O O . ASP A 1 526 ? -17.549 -11.741 2.813 1.00 86.44 526 ASP A O 1
ATOM 4143 N N . GLU A 1 527 ? -17.328 -13.051 1.012 1.00 84.75 527 GLU A N 1
ATOM 4144 C CA . GLU A 1 527 ? -17.316 -14.313 1.749 1.00 84.75 527 GLU A CA 1
ATOM 4145 C C . GLU A 1 527 ? -16.053 -14.548 2.589 1.00 84.75 527 GLU A C 1
ATOM 4147 O O . GLU A 1 527 ? -16.068 -15.444 3.434 1.00 84.75 527 GLU A O 1
ATOM 4152 N N . THR A 1 528 ? -14.985 -13.761 2.397 1.00 86.19 528 THR A N 1
ATOM 4153 C CA . THR A 1 528 ? -13.744 -13.924 3.171 1.00 86.19 528 THR A CA 1
ATOM 4154 C C . THR A 1 528 ? -13.851 -13.285 4.551 1.00 86.19 528 THR A C 1
ATOM 4156 O O . THR A 1 528 ? -13.201 -13.740 5.495 1.00 86.19 528 THR A O 1
ATOM 4159 N N . VAL A 1 529 ? -14.735 -12.298 4.713 1.00 91.25 529 VAL A N 1
ATOM 4160 C CA . VAL A 1 529 ? -14.920 -11.602 5.985 1.00 91.25 529 VAL A CA 1
ATOM 4161 C C . VAL A 1 529 ? -15.384 -12.571 7.074 1.00 91.25 529 VAL A C 1
ATOM 4163 O O . VAL A 1 529 ? -16.370 -13.300 6.919 1.00 91.25 529 VAL A O 1
ATOM 4166 N N . ASN A 1 530 ? -14.706 -12.512 8.224 1.00 94.62 530 ASN A N 1
ATOM 4167 C CA . ASN A 1 530 ? -14.938 -13.342 9.407 1.00 94.62 530 ASN A CA 1
ATOM 4168 C C . ASN A 1 530 ? -14.639 -14.847 9.211 1.00 94.62 530 ASN A C 1
ATOM 4170 O O . ASN A 1 530 ? -15.229 -15.672 9.903 1.00 94.62 530 ASN A O 1
ATOM 4174 N N . SER A 1 531 ? -13.793 -15.254 8.261 1.00 92.06 531 SER A N 1
ATOM 4175 C CA . SER A 1 531 ? -13.571 -16.668 7.899 1.00 92.06 531 SER A CA 1
ATOM 4176 C C . SER A 1 531 ? -12.342 -17.346 8.532 1.00 92.06 531 SER A C 1
ATOM 4178 O O . SER A 1 531 ? -12.339 -18.570 8.675 1.00 92.06 531 SER A O 1
ATOM 4180 N N . VAL A 1 532 ? -11.329 -16.591 8.963 1.00 92.50 532 VAL A N 1
ATOM 4181 C CA . VAL A 1 532 ? -10.018 -17.107 9.392 1.00 92.50 532 VAL A CA 1
ATOM 4182 C C . VAL A 1 532 ? -9.906 -17.136 10.914 1.00 92.50 532 VAL A C 1
ATOM 4184 O O . VAL A 1 532 ? -9.818 -16.104 11.573 1.00 92.50 532 VAL A O 1
ATOM 4187 N N . THR A 1 533 ? -9.876 -18.325 11.514 1.00 92.19 533 THR A N 1
ATOM 4188 C CA . THR A 1 533 ? -9.579 -18.458 12.950 1.00 92.19 533 THR A CA 1
ATOM 4189 C C . THR A 1 533 ? -8.137 -18.016 13.232 1.00 92.19 533 THR A C 1
ATOM 4191 O O . THR A 1 533 ? -7.251 -18.519 12.550 1.00 92.19 533 THR A O 1
ATOM 4194 N N . PRO A 1 534 ? -7.869 -17.143 14.227 1.00 92.69 534 PRO A N 1
ATOM 4195 C CA . PRO A 1 534 ? -6.506 -16.715 14.547 1.00 92.69 534 PRO A CA 1
ATOM 4196 C C . PRO A 1 534 ? -5.547 -17.890 14.808 1.00 92.69 534 PRO A C 1
ATOM 4198 O O . PRO A 1 534 ? -5.901 -18.832 15.522 1.00 92.69 534 PRO A O 1
ATOM 4201 N N . TYR A 1 535 ? -4.325 -17.818 14.271 1.00 90.69 535 TYR A N 1
ATOM 4202 C CA . TYR A 1 535 ? -3.270 -18.826 14.454 1.00 90.69 535 TYR A CA 1
ATOM 4203 C C . TYR A 1 535 ? -1.866 -18.186 14.530 1.00 90.69 535 TYR A C 1
ATOM 4205 O O . TYR A 1 535 ? -1.681 -17.060 14.064 1.00 90.69 535 TYR A O 1
ATOM 4213 N N . PRO A 1 536 ? -0.866 -18.869 15.124 1.00 91.25 536 PRO A N 1
ATOM 4214 C CA . PRO A 1 536 ? 0.506 -18.366 15.189 1.00 91.25 536 PRO A CA 1
ATOM 4215 C C . PRO A 1 536 ? 1.098 -18.034 13.817 1.00 91.25 536 PRO A C 1
ATOM 4217 O O . PRO A 1 536 ? 1.027 -18.863 12.914 1.00 91.25 536 PRO A O 1
ATOM 4220 N N . HIS A 1 537 ? 1.746 -16.877 13.700 1.00 91.69 537 HIS A N 1
ATOM 4221 C CA . HIS A 1 537 ? 2.364 -16.366 12.471 1.00 91.69 537 HIS A CA 1
ATOM 4222 C C . HIS A 1 537 ? 1.379 -16.175 11.311 1.00 91.69 537 HIS A C 1
ATOM 4224 O O . HIS A 1 537 ? 1.715 -16.383 10.143 1.00 91.69 537 HIS A O 1
ATOM 4230 N N . MET A 1 538 ? 0.137 -15.799 11.636 1.00 92.88 538 MET A N 1
ATOM 4231 C CA . MET A 1 538 ? -0.885 -15.541 10.630 1.00 92.88 538 MET A CA 1
ATOM 4232 C C . MET A 1 538 ? -0.537 -14.378 9.712 1.00 92.88 538 MET A C 1
ATOM 4234 O O . MET A 1 538 ? -0.074 -13.337 10.168 1.00 92.88 538 MET A O 1
ATOM 4238 N N . PHE A 1 539 ? -0.817 -14.574 8.423 1.00 92.69 539 PHE A N 1
ATOM 4239 C CA . PHE A 1 539 ? -0.661 -13.579 7.357 1.00 92.69 539 PHE A CA 1
ATOM 4240 C C . PHE A 1 539 ? 0.781 -13.145 7.045 1.00 92.69 539 PHE A C 1
ATOM 4242 O O . PHE A 1 539 ? 0.969 -12.266 6.226 1.00 92.69 539 PHE A O 1
ATOM 4249 N N . GLU A 1 540 ? 1.811 -13.787 7.609 1.00 92.94 540 GLU A N 1
ATOM 4250 C CA . GLU A 1 540 ? 3.211 -13.388 7.362 1.00 92.94 540 GLU A CA 1
ATOM 4251 C C . GLU A 1 540 ? 3.772 -13.834 5.997 1.00 92.94 540 GLU A C 1
ATOM 4253 O O . GLU A 1 540 ? 4.825 -13.370 5.571 1.00 92.94 540 GLU A O 1
ATOM 4258 N N . THR A 1 541 ? 3.140 -14.810 5.334 1.00 91.81 541 THR A N 1
ATOM 4259 C CA . THR A 1 541 ? 3.665 -15.431 4.095 1.00 91.81 541 THR A CA 1
ATOM 4260 C C . THR A 1 541 ? 2.561 -15.753 3.082 1.00 91.81 541 THR A C 1
ATOM 4262 O O . THR A 1 541 ? 2.660 -16.713 2.311 1.00 91.81 541 THR A O 1
ATOM 4265 N N . CYS A 1 542 ? 1.475 -14.975 3.091 1.00 92.31 542 CYS A N 1
ATOM 4266 C CA . CYS A 1 542 ? 0.265 -15.298 2.354 1.00 92.31 542 CYS A CA 1
ATOM 4267 C C . CYS A 1 542 ? 0.236 -14.683 0.945 1.00 92.31 542 CYS A C 1
ATOM 4269 O O . CYS A 1 542 ? 0.176 -13.464 0.780 1.00 92.31 542 CYS A O 1
ATOM 4271 N N . PRO A 1 543 ? 0.212 -15.499 -0.129 1.00 92.56 543 PRO A N 1
ATOM 4272 C CA . PRO A 1 543 ? 0.020 -14.963 -1.469 1.00 92.56 543 PRO A CA 1
ATOM 4273 C C . PRO A 1 543 ? -1.387 -14.370 -1.600 1.00 92.56 543 PRO A C 1
ATOM 4275 O O . PRO A 1 543 ? -2.316 -14.721 -0.871 1.00 92.56 543 PRO A O 1
ATOM 4278 N N . GLY A 1 544 ? -1.572 -13.488 -2.572 1.00 88.69 544 GLY A N 1
ATOM 4279 C CA . GLY A 1 544 ? -2.879 -12.905 -2.817 1.00 88.69 544 GLY A CA 1
ATOM 4280 C C . GLY A 1 544 ? -2.775 -11.752 -3.786 1.00 88.69 544 GLY A C 1
ATOM 4281 O O . GLY A 1 544 ? -2.319 -10.671 -3.428 1.00 88.69 544 GLY A O 1
ATOM 4282 N N . ALA A 1 545 ? -3.238 -11.976 -5.010 1.00 87.62 545 ALA A N 1
ATOM 4283 C CA . ALA A 1 545 ? -3.284 -10.953 -6.036 1.00 87.62 545 ALA A CA 1
ATOM 4284 C C . ALA A 1 545 ? -4.663 -10.918 -6.715 1.00 87.62 545 ALA A C 1
ATOM 4286 O O . ALA A 1 545 ? -5.347 -11.944 -6.807 1.00 87.62 545 ALA A O 1
ATOM 4287 N N . PRO A 1 546 ? -5.068 -9.751 -7.236 1.00 84.50 546 PRO A N 1
ATOM 4288 C CA . PRO A 1 546 ? -6.271 -9.639 -8.043 1.00 84.50 546 PRO A CA 1
ATOM 4289 C C . PRO A 1 546 ? -6.224 -10.542 -9.292 1.00 84.50 546 PRO A C 1
ATOM 4291 O O . PRO A 1 546 ? -5.148 -10.728 -9.871 1.00 84.50 546 PRO A O 1
ATOM 4294 N N . PRO A 1 547 ? -7.382 -11.015 -9.790 1.00 78.00 547 PRO A N 1
ATOM 4295 C CA . PRO A 1 547 ? -8.726 -10.689 -9.302 1.00 78.00 547 PRO A CA 1
ATOM 4296 C C . PRO A 1 547 ? -9.241 -11.612 -8.187 1.00 78.00 547 PRO A C 1
ATOM 4298 O O . PRO A 1 547 ? -10.188 -11.235 -7.506 1.00 78.00 547 PRO A O 1
ATOM 4301 N N . ASP A 1 548 ? -8.645 -12.793 -8.014 1.00 81.00 548 ASP A N 1
ATOM 4302 C CA . ASP A 1 548 ? -9.230 -13.856 -7.186 1.00 81.00 548 ASP A CA 1
ATOM 4303 C C . ASP A 1 548 ? -8.787 -13.781 -5.722 1.00 81.00 548 ASP A C 1
ATOM 4305 O O . ASP A 1 548 ? -9.484 -14.276 -4.843 1.00 81.00 548 ASP A O 1
ATOM 4309 N N . TYR A 1 549 ? -7.620 -13.183 -5.456 1.00 88.00 549 TYR A N 1
ATOM 4310 C CA . TYR A 1 549 ? -7.014 -13.087 -4.124 1.00 88.00 549 TYR A CA 1
ATOM 4311 C C . TYR A 1 549 ? -6.984 -14.422 -3.364 1.00 88.00 549 TYR A C 1
ATOM 4313 O O . TYR A 1 549 ? -7.128 -14.462 -2.136 1.00 88.00 549 TYR A O 1
ATOM 4321 N N . ALA A 1 550 ? -6.806 -15.513 -4.112 1.00 87.12 550 ALA A N 1
ATOM 4322 C CA . ALA A 1 550 ? -6.794 -16.861 -3.578 1.00 87.12 550 ALA A CA 1
ATOM 4323 C C . ALA A 1 550 ? -5.642 -17.027 -2.581 1.00 87.12 550 ALA A C 1
ATOM 4325 O O . ALA A 1 550 ? -4.490 -16.720 -2.894 1.00 87.12 550 ALA A O 1
ATOM 4326 N N . ARG A 1 551 ? -5.980 -17.539 -1.399 1.00 89.69 551 ARG A N 1
ATOM 4327 C CA . ARG A 1 551 ? -5.060 -17.847 -0.307 1.00 89.69 551 ARG A CA 1
ATOM 4328 C C . ARG A 1 551 ? -5.095 -19.360 -0.031 1.00 89.69 551 ARG A C 1
ATOM 4330 O O . ARG A 1 551 ? -6.181 -19.939 -0.077 1.00 89.69 551 ARG A O 1
ATOM 4337 N N . PRO A 1 552 ? -3.941 -20.029 0.146 1.00 88.12 552 PRO A N 1
ATOM 4338 C CA . PRO A 1 552 ? -3.881 -21.421 0.595 1.00 88.12 552 PRO A CA 1
ATOM 4339 C C . PRO A 1 552 ? -4.495 -21.599 1.986 1.00 88.12 552 PRO A C 1
ATOM 4341 O O . PRO A 1 552 ? -4.622 -20.629 2.715 1.00 88.12 552 PRO A O 1
ATOM 4344 N N . ASP A 1 553 ? -4.789 -22.836 2.391 1.00 80.38 553 ASP A N 1
ATOM 4345 C CA . ASP A 1 553 ? -5.154 -23.118 3.785 1.00 80.38 553 ASP A CA 1
ATOM 4346 C C . ASP A 1 553 ? -4.050 -22.619 4.736 1.00 80.38 553 ASP A C 1
ATOM 4348 O O . ASP A 1 553 ? -2.866 -22.823 4.462 1.00 80.38 553 ASP A O 1
ATOM 4352 N N . GLN A 1 554 ? -4.440 -22.032 5.874 1.00 74.06 554 GLN A N 1
ATOM 4353 C CA . GLN A 1 554 ? -3.534 -21.294 6.780 1.00 74.06 554 GLN A CA 1
ATOM 4354 C C . GLN A 1 554 ? -3.014 -19.977 6.183 1.00 74.06 554 GLN A C 1
ATOM 4356 O O . GLN A 1 554 ? -1.974 -19.474 6.592 1.00 74.06 554 GLN A O 1
ATOM 4361 N N . CYS A 1 555 ? -3.797 -19.445 5.250 1.00 79.69 555 CYS A N 1
ATOM 4362 C CA . CYS A 1 555 ? -3.981 -18.071 4.827 1.00 79.69 555 CYS A CA 1
ATOM 4363 C C . CYS A 1 555 ? -5.507 -17.902 4.597 1.00 79.69 555 CYS A C 1
ATOM 4365 O O . CYS A 1 555 ? -5.923 -16.746 4.396 1.00 79.69 555 CYS A O 1
#

Sequence (555 aa):
MVSDSVTYVTETARRALEEEIKNSSEEMPKAFLKAGDNSKNFPYFAFMPIILGTAVPDGDAFPFSVPGDVMEPGSQCYSSGEMKAVKEKDGSVRLSVSLSNGGKKPSRGCAEHYVIMTAEGISIHRVAVSLLFPSEKAEMKVHWKPSKRSTEAGQKDLHERGLRVFKVRQTLTNSLKSILKTAAMFTAELSRHVPKIADRTSDEFLKKYRGLDMKRLDKRITVEEAIAREKDMKPGDMLGILRMDGLDPMLAYGMGANTGHTVVLVSMQKEGDDRPRIYVTESTAKDSYWPVNGIQATRYDEWIRMADKADMNVFHLPLDESNGVKAQEGNQAMIEYFKTVEGVDYGYRNMLYSWLDTEADNLPCLPPDFKVCLRWPHLELLLSALSFFSPDTASMIFLDGLQKRLQMPESSHATFAEILNEARRQNIDPAKLPAIPERDEWRYNTTRFGKPAYAPQRVCCAFVCSMWKAGGLFDDSMGGRAEAEEKVECAEMTNRDVVDLNIFERDGDGKTIHPQILGYRAIEPDETVNSVTPYPHMFETCPGAPPDYARPDQC

Organism: NCBI:txid1169474

Radius of gyration: 25.29 Å; chains: 1; bounding box: 68×46×79 Å

Foldseek 3Di:
DAWPFPPDDPPVVVVVVVVCLVVPLPPPDVVLVDADPACNQPLAPLQQWFWFFFAAAPDDKAKGADPVVLADVLQDQFGIWIKYWHQDPLLKIKIKIKGARPPDFGDAFRKWKKWKDFLADIGITMDTAHNVDTDRMDMDMDIGDDDPPQDPLRSCRCNGGNITMTTGRYDPVSSVSSVVLLVQLQSLLQAQEQDPSNLVSLQSLCCRWAVFHFAFDPDFQDLVNLLVCQVVDAFLKKKAKADSRSQQSVQCQLQSHLGSFMWTWAFDDDPPDPHTAIWTWFADDDGNNRHDFGTDTHGSSVVSVSCQSSQMWMKIFAFDPVLRVLSRVLRVLLVVLSVQGAQWGAQLQLQQLLQDLDLFLSFFQHDDVSPGTDGPVSVSVVLSVCCNPPVPSSCRNPDQQLCVLLVHDQPDSDRSSRSCVSCVVVVHDSSCSSSQFDAQPQWHFTDGNNHTDTGGHAHGQLSSVVSSLSSCSCAVQQVGSVRSNVFDRSSSDGNLRSQLALGTDADPVRHRDMGTSGHRTDRDGDPSGNNDHDHGNQSSNWRAHPDPGDTDPSD

Secondary structure (DSSP, 8-state):
----B----HHHHHHHHHHHHHH-SS---TTTTS--TTSSS--TTTTPPEEEEEE-BTS--EEEE--GGGSPTTT-S-SEEEEEEEE-TTS-EEEEEEEE-TT-PPPTT-EEEEEEEETTEEEEEEEE--SSS--SEEEEEEEE---TT--HHHHHHHHHT-EEEEE--S-HHHHHHHHHHHHHHGGGGGSSS--HHHHHHHHHHIIIII----PBPSSPPPHHHHHHGGGG--TT-EEEEEESSSHHHHHHHHHT-S-SEEEEEEEE--TT-SS-EEEEEEEE---SS----EEEEEEHHHHHHHHHHTTEEEEEEPBPHHHHHHHHHTHHHHHHHHHHHTTBPP-HHHHTGGG-SSSSTTSPEETTT--EE--HHHHHHHHHHHHHH-HHHHIIIIIHHHHHHTT--TT----HHHHHHHHHHTT--GGGSTTSPPPTT--EEEEETTEEEEE----HHHHHHHHHHHTTTTHHHHTSHHHHHHH--GGG--HHHHHHBS-B-B-TTSPBP--EEE-SB-----TTTT-B---TTTTSS----TTT----TT-

pLDDT: mean 88.09, std 14.61, range [23.64, 98.88]